Protein AF-A0A5B2Z3U2-F1 (afdb_monomer_lite)

Sequence (639 aa):
MGKIAKMVGISKTTVHTITHDWNRRVSAGNIEDIRSFLRNLRESGITIEDCIEGFRVKQMLMEFGIPDEPHDWMLRSDYTDSNINNILDNSGSIRPTLKEESLLDSIYPGLARKRTNEKKNTKKTNNTRPDLNPVSYFVQLLYGECKNHQISPTIAVKWITDMLGYFNSSSTTSSSFALFSPSNNQIPSDSPNDDHDNGNNNVVRSDNAIDSRYISFPSIQTDLIANSVADIPLISKVSFFIDRKKNEIKRLWEIESEIKNRIQKIIEEKIKLESDVNDLSKKSEKKLGYFRWYDNLGEELSVKYNLNIEYEIEAFSKLINDFKGYGYDPSRVILEYKSIESLNQAKIKIHEDISSNAPIRDHLLNQISYLKDQLYSCNQTINVYNELYNYGFGLKELKKLRQIFMEISNANNINPIEVGNKFLKDIEDQYDDKVGFENVINEYRMEKKKLKKEIPEYASTLKLQAIASTSLLFLHNNGVTNQHIISMRNLFLDFKNNDFLSDFVNDRYNDNSQLDSHYNYNNNNINKHNSKSKNKDWDIFIQKLTELKNTNYKVKDQRLLHNNLSNENNELKIRKRNLYNLCLELSSLLNYLLFEISNATRSYNHICDRANRDMTMNPRFIPIFVYLNTANDSNDEEK

Secondary structure (DSSP, 8-state):
-HHHHHHHT--HHHHHHHHHHHHHHT-TTHHHHHHHHHHHHHHHT--HHHHHHHHHHHHHHHHTT--S-HHHHHSSTTS---SSTTSS---------------------------------------------HHHHHHHHHHHHHHHTT--HHHHHHHHHHHHHHHHHTTS-----------------------------------------------------S--------TTTHHHHHHHHHHHHHHHHHHHHHHHHHHHHHHHHHHHHHHHHHHHHHHHHHHHHHHHHHHHHHHHHHHHH---HHHHHHHHHHHHHHHHHTT--HHHHHHHHHHHHHHHHHHHHHHHHHHHHHHHHHHHHHHHHHHHHHHHHHHHHHHHHHHHHHTT--HHHHHHHHHHHHHHHHHHT--HHHHHHHHHHHHHHHHHHHHHHHHHHHHHHHHHHHHHHHHHHHHHHHHHHHHHHHHHHHHHHTT--HHHHHHHHHHHHHHHH--TTTHHHHTTSSS----------------------TTHHHHHHHHHHHHHHHHHHHHHHHHHHHHHHHHHHHHHHHHHHHHHHHHHHHHHHHHHHHHHHHHHHHHHHHHHHHHTTS--------------------S-S--

Radius of gyration: 65.52 Å; chains: 1; bounding box: 126×139×213 Å

pLDDT: mean 70.75, std 22.01, range [28.91, 98.06]

Foldseek 3Di:
DVVVCVVVVHDPVVVVVVVVVVCVVVPVPPPVVVVVVVVVCVVVVHDVVNVVVVVVVQVVCVVVVNDDDPVVVVVPPPPDPPDDPPPDPDDDDDDDDDDDDDDDDDDDDDDDDDDDDDDDDDPPDPPPPPPDDPVRVVVVVVVVVCVVVVNDPVNVVVVVVVVVVVVVVVPPDDDDPDDDDDDDDDDDDDDDDDDDDDDDDDDPDPPPPPPPPPPDDPPPPPDDDDDDDPPPPDPVCVVVVVVVVVVVVVVVVVVVVVVVVVVVVVVVVVVVVVVVVVVVVVVVVVVVVVVVVVVVVQVCCCVPPVDHCVPCVVVVVVVLVVCVVVVHNSVVVVVVVVVVVVVVVVVVVVVVVCVVVVVVVVVVVVVVVVVVVVVVVVVVVVVVQVVCVVVVNHPVNVVVVLVVLVVVCVVVVHDSVVSVVVVVVCCVVCVCVVVVVVVVVVVVVVVVVVVVVCVVVVVVVVVVCVVCVVVVVVCVVVVNDPVNVVVVVVVVCVVVVDPVPPVPVPPPPPPDDDDDDDDDDDDDDDDDDDPPCPVVVVVVVVVVVVVVVVVVVVVVVVVVVVVVVVVVVVVVVVVVVVVVVVVVVVVVVVVVVLVVVVVVVVVVVVVCVVVCVPDDDDDDDDRDDDDDPPPPPPPPPDD

Structure (mmCIF, N/CA/C/O backbone):
data_AF-A0A5B2Z3U2-F1
#
_entry.id   AF-A0A5B2Z3U2-F1
#
loop_
_atom_site.group_PDB
_atom_site.id
_atom_site.type_symbol
_atom_site.label_atom_id
_atom_site.label_alt_id
_atom_site.label_comp_id
_atom_site.label_asym_id
_atom_site.label_entity_id
_atom_site.label_seq_id
_atom_site.pdbx_PDB_ins_code
_atom_site.Cartn_x
_atom_site.Cartn_y
_atom_site.Cartn_z
_atom_site.occupancy
_atom_site.B_iso_or_equiv
_atom_site.auth_seq_id
_atom_site.auth_comp_id
_atom_site.auth_asym_id
_atom_site.auth_atom_id
_atom_site.pdbx_PDB_model_num
ATOM 1 N N . MET A 1 1 ? -29.461 -18.911 -16.165 1.00 72.44 1 MET A N 1
ATOM 2 C CA . MET A 1 1 ? -29.429 -20.346 -15.791 1.00 72.44 1 MET A CA 1
ATOM 3 C C . MET A 1 1 ? -30.592 -21.156 -16.370 1.00 72.44 1 MET A C 1
ATOM 5 O O . MET A 1 1 ? -30.346 -22.007 -17.211 1.00 72.44 1 MET A O 1
ATOM 9 N N . GLY A 1 2 ? -31.855 -20.894 -15.997 1.00 76.50 2 GLY A N 1
ATOM 10 C CA . GLY A 1 2 ? -32.992 -21.751 -16.393 1.00 76.50 2 GLY A CA 1
ATOM 11 C C . GLY A 1 2 ? -33.253 -21.884 -17.902 1.00 76.50 2 GLY A C 1
ATOM 12 O O . GLY A 1 2 ? -33.612 -22.965 -18.356 1.00 76.50 2 GLY A O 1
ATOM 13 N N . LYS A 1 3 ? -33.023 -20.820 -18.682 1.00 81.25 3 LYS A N 1
ATOM 14 C CA . LYS A 1 3 ? -33.154 -20.859 -20.150 1.00 81.25 3 LYS A CA 1
ATOM 15 C C . LYS A 1 3 ? -32.058 -21.708 -20.815 1.00 81.25 3 LYS A C 1
ATOM 17 O O . LYS A 1 3 ? -32.366 -22.492 -21.699 1.00 81.25 3 LYS A O 1
ATOM 22 N N . ILE A 1 4 ? -30.816 -21.611 -20.331 1.00 80.06 4 ILE A N 1
ATOM 23 C CA . ILE A 1 4 ? -29.655 -22.365 -20.844 1.00 80.06 4 ILE A CA 1
ATOM 24 C C . ILE A 1 4 ? -29.812 -23.860 -20.542 1.00 80.06 4 ILE A C 1
ATOM 26 O O . ILE A 1 4 ? -29.662 -24.684 -21.433 1.00 80.06 4 ILE A O 1
ATOM 30 N N . ALA A 1 5 ? -30.210 -24.201 -19.312 1.00 88.38 5 ALA A N 1
ATOM 31 C CA . ALA A 1 5 ? -30.502 -25.578 -18.907 1.00 88.38 5 ALA A CA 1
ATOM 32 C C . ALA A 1 5 ? -31.544 -26.239 -19.828 1.00 88.38 5 ALA A C 1
ATOM 34 O O . ALA A 1 5 ? -31.342 -27.348 -20.313 1.00 88.38 5 ALA A O 1
ATOM 35 N N . LYS A 1 6 ? -32.628 -25.512 -20.140 1.00 89.31 6 LYS A N 1
ATOM 36 C CA . LYS A 1 6 ? -33.687 -25.987 -21.039 1.00 89.31 6 LYS A CA 1
ATOM 37 C C . LYS A 1 6 ? -33.215 -26.133 -22.491 1.00 89.31 6 LYS A C 1
ATOM 39 O O . LYS A 1 6 ? -33.656 -27.049 -23.168 1.00 89.31 6 LYS A O 1
ATOM 44 N N . MET A 1 7 ? -32.336 -25.247 -22.955 1.00 85.31 7 MET A N 1
ATOM 45 C CA . MET A 1 7 ? -31.820 -25.257 -24.328 1.00 85.31 7 MET A CA 1
ATOM 46 C C . MET A 1 7 ? -30.794 -26.374 -24.569 1.00 85.31 7 MET A C 1
ATOM 48 O O . MET A 1 7 ? -30.733 -26.912 -25.665 1.00 85.31 7 MET A O 1
ATOM 52 N N . VAL A 1 8 ? -30.016 -26.734 -23.544 1.00 86.44 8 VAL A N 1
ATOM 53 C CA . VAL A 1 8 ? -28.932 -27.731 -23.634 1.00 86.44 8 VAL A CA 1
ATOM 54 C C . VAL A 1 8 ? -29.367 -29.112 -23.110 1.00 86.44 8 VAL A C 1
ATOM 56 O O . VAL A 1 8 ? -28.635 -30.086 -23.232 1.00 86.44 8 VAL A O 1
ATOM 59 N N . GLY A 1 9 ? -30.568 -29.230 -22.533 1.00 89.00 9 GLY A N 1
ATOM 60 C CA . GLY A 1 9 ? -31.086 -30.502 -22.013 1.00 89.00 9 GLY A CA 1
ATOM 61 C C . GLY A 1 9 ? -30.386 -30.989 -20.739 1.00 89.00 9 GLY A C 1
ATOM 62 O O . GLY A 1 9 ? -30.447 -32.170 -20.414 1.00 89.00 9 GLY A O 1
ATOM 63 N N . ILE A 1 10 ? -29.726 -30.091 -20.005 1.00 93.44 10 ILE A N 1
ATOM 64 C CA . ILE A 1 10 ? -29.017 -30.404 -18.757 1.00 93.44 10 ILE A CA 1
ATOM 65 C C . ILE A 1 10 ? -29.719 -29.782 -17.553 1.00 93.44 10 ILE A C 1
ATOM 67 O O . ILE A 1 10 ? -30.441 -28.789 -17.665 1.00 93.44 10 ILE A O 1
ATOM 71 N N . SER A 1 11 ? -29.506 -30.362 -16.369 1.00 93.69 11 SER A N 1
ATOM 72 C CA . SER A 1 11 ? -30.134 -29.858 -15.147 1.00 93.69 11 SER A CA 1
ATOM 73 C C . SER A 1 11 ? -29.634 -28.446 -14.805 1.00 93.69 11 SER A C 1
ATOM 75 O O . SER A 1 11 ? -28.477 -28.094 -15.055 1.00 93.69 11 SER A O 1
ATOM 77 N N . LYS A 1 12 ? -30.494 -27.624 -14.185 1.00 91.88 12 LYS A N 1
ATOM 78 C CA . LYS A 1 12 ? -30.112 -26.278 -13.711 1.00 91.88 12 LYS A CA 1
ATOM 79 C C . LYS A 1 12 ? -28.905 -26.330 -12.766 1.00 91.88 12 LYS A C 1
ATOM 81 O O . LYS A 1 12 ? -28.072 -25.428 -12.811 1.00 91.88 12 LYS A O 1
ATOM 86 N N . THR A 1 13 ? -28.810 -27.390 -11.963 1.00 87.88 13 THR A N 1
ATOM 87 C CA . THR A 1 13 ? -27.703 -27.640 -11.036 1.00 87.88 13 THR A CA 1
ATOM 88 C C . THR A 1 13 ? -26.402 -27.887 -11.792 1.00 87.88 13 THR A C 1
ATOM 90 O O . THR A 1 13 ? -25.405 -27.249 -11.489 1.00 87.88 13 THR A O 1
ATOM 93 N N . THR A 1 14 ? -26.425 -28.700 -12.851 1.00 85.12 14 THR A N 1
ATOM 94 C CA . THR A 1 14 ? -25.247 -28.971 -13.693 1.00 85.12 14 THR A CA 1
ATOM 95 C C . THR A 1 14 ? -24.725 -27.702 -14.368 1.00 85.12 14 THR A C 1
ATOM 97 O O . THR A 1 14 ? -23.521 -27.459 -14.364 1.00 85.12 14 THR A O 1
ATOM 100 N N . VAL A 1 15 ? -25.615 -26.843 -14.885 1.00 91.69 15 VAL A N 1
ATOM 101 C CA . VAL A 1 15 ? -25.211 -25.537 -15.441 1.00 91.69 15 VAL A CA 1
ATOM 102 C C . VAL A 1 15 ? -24.554 -24.673 -14.365 1.00 91.69 15 VAL A C 1
ATOM 104 O O . VAL A 1 15 ? -23.536 -24.037 -14.630 1.00 91.69 15 VAL A O 1
ATOM 107 N N . HIS A 1 16 ? -25.109 -24.656 -13.151 1.00 89.31 16 HIS A N 1
ATOM 108 C CA . HIS A 1 16 ? -24.553 -23.889 -12.040 1.00 89.31 16 HIS A CA 1
ATOM 109 C C . HIS A 1 16 ? -23.163 -24.388 -11.637 1.00 89.31 16 HIS A C 1
ATOM 111 O O . HIS A 1 16 ? -22.248 -23.575 -11.551 1.00 89.31 16 HIS A O 1
ATOM 117 N N . THR A 1 17 ? -22.976 -25.702 -11.489 1.00 88.94 17 THR A N 1
ATOM 118 C CA . THR A 1 17 ? -21.680 -26.304 -11.149 1.00 88.94 17 THR A CA 1
ATOM 119 C C . THR A 1 17 ? -20.634 -26.031 -12.224 1.00 88.94 17 THR A C 1
ATOM 121 O O . THR A 1 17 ? -19.541 -25.595 -11.891 1.00 88.94 17 THR A O 1
ATOM 124 N N . ILE A 1 18 ? -20.977 -26.188 -13.510 1.00 86.56 18 ILE A N 1
ATOM 125 C CA . ILE A 1 18 ? -20.055 -25.887 -14.617 1.00 86.56 18 ILE A CA 1
ATOM 126 C C . ILE A 1 18 ? -19.687 -24.402 -14.622 1.00 86.56 18 ILE A C 1
ATOM 128 O O . ILE A 1 18 ? -18.514 -24.070 -14.733 1.00 86.56 18 ILE A O 1
ATOM 132 N N . THR A 1 19 ? -20.661 -23.502 -14.458 1.00 80.56 19 THR A N 1
ATOM 133 C CA . THR A 1 19 ? -20.406 -22.049 -14.439 1.00 80.56 19 THR A CA 1
ATOM 134 C C . THR A 1 19 ? -19.539 -21.653 -13.243 1.00 80.56 19 THR A C 1
ATOM 136 O O . THR A 1 19 ? -18.650 -20.816 -13.374 1.00 80.56 19 THR A O 1
ATOM 139 N N . HIS A 1 20 ? -19.776 -22.270 -12.086 1.00 80.31 20 HIS A N 1
ATOM 140 C CA . HIS A 1 20 ? -19.007 -22.048 -10.868 1.00 80.31 20 HIS A CA 1
ATOM 141 C C . HIS A 1 20 ? -17.566 -22.565 -11.003 1.00 80.31 20 HIS A C 1
ATOM 143 O O . HIS A 1 20 ? -16.624 -21.851 -10.666 1.00 80.31 20 HIS A O 1
ATOM 149 N N . ASP A 1 21 ? -17.373 -23.765 -11.553 1.00 77.38 21 ASP A N 1
ATOM 150 C CA . ASP A 1 21 ? -16.044 -24.323 -11.829 1.00 77.38 21 ASP A CA 1
ATOM 151 C C . ASP A 1 21 ? -15.284 -23.507 -12.875 1.00 77.38 21 ASP A C 1
ATOM 153 O O . ASP A 1 21 ? -14.078 -23.300 -12.742 1.00 77.38 21 ASP A O 1
ATOM 157 N N . TRP A 1 22 ? -15.980 -22.996 -13.891 1.00 75.56 22 TRP A N 1
ATOM 158 C CA . TRP A 1 22 ? -15.385 -22.117 -14.892 1.00 75.56 22 TRP A CA 1
ATOM 159 C C . TRP A 1 22 ? -14.954 -20.782 -14.273 1.00 75.56 22 TRP A C 1
ATOM 161 O O . TRP A 1 22 ? -13.805 -20.381 -14.430 1.00 75.56 22 TRP A O 1
ATOM 171 N N . ASN A 1 23 ? -15.815 -20.150 -13.466 1.00 68.12 23 ASN A N 1
ATOM 172 C CA . ASN A 1 23 ? -15.463 -18.944 -12.704 1.00 68.12 23 ASN A CA 1
ATOM 173 C C . ASN A 1 23 ? -14.270 -19.174 -11.761 1.00 68.12 23 ASN A C 1
ATOM 175 O O . ASN A 1 23 ? -13.444 -18.280 -11.588 1.00 68.12 23 ASN A O 1
ATOM 179 N N . ARG A 1 24 ? -14.150 -20.369 -11.171 1.00 72.06 24 ARG A N 1
ATOM 180 C CA . ARG A 1 24 ? -13.028 -20.729 -10.296 1.00 72.06 24 ARG A CA 1
ATOM 181 C C . ARG A 1 24 ? -11.719 -20.938 -11.066 1.00 72.06 24 ARG A C 1
ATOM 183 O O . ARG A 1 24 ? -10.663 -20.580 -10.553 1.00 72.06 24 ARG A O 1
ATOM 190 N N . ARG A 1 25 ? -11.767 -21.509 -12.276 1.00 69.12 25 ARG A N 1
ATOM 191 C CA . ARG A 1 25 ? -10.573 -21.805 -13.095 1.00 69.12 25 ARG A CA 1
ATOM 192 C C . ARG A 1 25 ? -9.956 -20.578 -13.760 1.00 69.12 25 ARG A C 1
ATOM 194 O O . ARG A 1 25 ? -8.761 -20.601 -14.026 1.00 69.12 25 ARG A O 1
ATOM 201 N N . VAL A 1 26 ? -10.731 -19.528 -14.026 1.00 63.31 26 VAL A N 1
ATOM 202 C CA . VAL A 1 26 ? -10.247 -18.354 -14.776 1.00 63.31 26 VAL A CA 1
ATOM 203 C C . VAL A 1 26 ? -9.777 -17.205 -13.857 1.00 63.31 26 VAL A C 1
ATOM 205 O O . VAL A 1 26 ? -9.663 -16.075 -14.300 1.00 63.31 26 VAL A O 1
ATOM 208 N N . SER A 1 27 ? -9.443 -17.474 -12.586 1.00 49.22 27 SER A N 1
ATOM 209 C CA . SER A 1 27 ? -8.964 -16.472 -11.608 1.00 49.22 27 SER A CA 1
ATOM 210 C C . SER A 1 27 ? -9.885 -15.243 -11.503 1.00 49.22 27 SER A C 1
ATOM 212 O O . SER A 1 27 ? -9.695 -14.216 -12.149 1.00 49.22 27 SER A O 1
ATOM 214 N N . ALA A 1 28 ? -10.895 -15.369 -10.642 1.00 52.75 28 ALA A N 1
ATOM 215 C CA . ALA A 1 28 ? -12.088 -14.528 -10.502 1.00 52.75 28 ALA A CA 1
ATOM 216 C C . ALA A 1 28 ? -11.912 -13.018 -10.200 1.00 52.75 28 ALA A C 1
ATOM 218 O O . ALA A 1 28 ? -12.915 -12.360 -9.949 1.00 52.75 28 ALA A O 1
ATOM 219 N N . GLY A 1 29 ? -10.706 -12.446 -10.237 1.00 54.75 29 GLY A N 1
ATOM 220 C CA . GLY A 1 29 ? -10.530 -10.997 -10.067 1.00 54.75 29 GLY A CA 1
ATOM 221 C C . GLY A 1 29 ? -11.055 -10.205 -11.266 1.00 54.75 29 GLY A C 1
ATOM 222 O O . GLY A 1 29 ? -11.885 -9.325 -11.116 1.00 54.75 29 GLY A O 1
ATOM 223 N N . ASN A 1 30 ? -10.651 -10.575 -12.484 1.00 57.16 30 ASN A N 1
ATOM 224 C CA . ASN A 1 30 ? -10.753 -9.631 -13.604 1.00 57.16 30 ASN A CA 1
ATOM 225 C C . ASN A 1 30 ? -11.989 -9.824 -14.496 1.00 57.16 30 ASN A C 1
ATOM 227 O O . ASN A 1 30 ? -12.347 -8.917 -15.237 1.00 57.16 30 ASN A O 1
ATOM 231 N N . ILE A 1 31 ? -12.661 -10.982 -14.479 1.00 67.88 31 ILE A N 1
ATOM 232 C CA . ILE A 1 31 ? -13.771 -11.235 -15.421 1.00 67.88 31 ILE A CA 1
ATOM 233 C C . ILE A 1 31 ? -15.020 -10.432 -15.074 1.00 67.88 31 ILE A C 1
ATOM 235 O O . ILE A 1 31 ? -15.697 -9.946 -15.981 1.00 67.88 31 ILE A O 1
ATOM 239 N N . GLU A 1 32 ? -15.358 -10.318 -13.791 1.00 71.75 32 GLU A N 1
ATOM 240 C CA . GLU A 1 32 ? -16.551 -9.564 -13.403 1.00 71.75 32 GLU A CA 1
ATOM 241 C C . GLU A 1 32 ? -16.318 -8.060 -13.568 1.00 71.75 32 GLU A C 1
ATOM 243 O O . GLU A 1 32 ? -17.214 -7.362 -14.034 1.00 71.75 32 GLU A O 1
ATOM 248 N N . ASP A 1 33 ? -15.084 -7.598 -13.357 1.00 71.19 33 ASP A N 1
ATOM 249 C CA . ASP A 1 33 ? -14.659 -6.233 -13.671 1.00 71.19 33 ASP A CA 1
ATOM 250 C C . ASP A 1 33 ? -14.717 -5.955 -15.178 1.00 71.19 33 ASP A C 1
ATOM 252 O O . ASP A 1 33 ? -15.276 -4.942 -15.590 1.00 71.19 33 ASP A O 1
ATOM 256 N N . ILE A 1 34 ? -14.259 -6.888 -16.024 1.00 71.94 34 ILE A N 1
ATOM 257 C CA . ILE A 1 34 ? -14.390 -6.784 -17.488 1.00 71.94 34 ILE A CA 1
ATOM 258 C C . ILE A 1 34 ? -15.868 -6.757 -17.903 1.00 71.94 34 ILE A C 1
ATOM 260 O O . ILE A 1 34 ? -16.252 -5.975 -18.771 1.00 71.94 34 ILE A O 1
ATOM 264 N N . ARG A 1 35 ? -16.735 -7.574 -17.290 1.00 77.12 35 ARG A N 1
ATOM 265 C CA . ARG A 1 35 ? -18.180 -7.558 -17.584 1.00 77.12 35 ARG A CA 1
ATOM 266 C C . ARG A 1 35 ? -18.858 -6.276 -17.117 1.00 77.12 35 ARG A C 1
ATOM 268 O O . ARG A 1 35 ? -19.727 -5.775 -17.829 1.00 77.12 35 ARG A O 1
ATOM 275 N N . SER A 1 36 ? -18.487 -5.779 -15.942 1.00 79.88 36 SER A N 1
ATOM 276 C CA . SER A 1 36 ? -18.966 -4.514 -15.385 1.00 79.88 36 SER A CA 1
ATOM 277 C C . SER A 1 36 ? -18.553 -3.351 -16.288 1.00 79.88 36 SER A C 1
ATOM 279 O O . SER A 1 36 ? -19.399 -2.578 -16.732 1.00 79.88 36 SER A O 1
ATOM 281 N N . PHE A 1 37 ? -17.281 -3.313 -16.690 1.00 76.94 37 PHE A N 1
ATOM 282 C CA . PHE A 1 37 ? -16.741 -2.341 -17.634 1.00 76.94 37 PHE A CA 1
ATOM 283 C C . PHE A 1 37 ? -17.469 -2.380 -18.986 1.00 76.94 37 PHE A C 1
ATOM 285 O O . PHE A 1 37 ? -17.974 -1.356 -19.438 1.00 76.94 37 PHE A O 1
ATOM 292 N N . LEU A 1 38 ? -17.629 -3.560 -19.596 1.00 76.50 38 LEU A N 1
ATOM 293 C CA . LEU A 1 38 ? -18.351 -3.711 -20.868 1.00 76.50 38 LEU A CA 1
ATOM 294 C C . LEU A 1 38 ? -19.831 -3.312 -20.771 1.00 76.50 38 LEU A C 1
ATOM 296 O O . LEU A 1 38 ? -20.403 -2.827 -21.749 1.00 76.50 38 LEU A O 1
ATOM 300 N N . ARG A 1 39 ? -20.467 -3.513 -19.609 1.00 85.38 39 ARG A N 1
ATOM 301 C CA . ARG A 1 39 ? -21.836 -3.042 -19.367 1.00 85.38 39 ARG A CA 1
ATOM 302 C C . ARG A 1 39 ? -21.882 -1.517 -19.336 1.00 85.38 39 ARG A C 1
ATOM 304 O O . ARG A 1 39 ? -22.702 -0.946 -20.047 1.00 85.38 39 ARG A O 1
ATOM 311 N N . ASN A 1 40 ? -20.963 -0.885 -18.610 1.00 78.38 40 ASN A N 1
ATOM 312 C CA . ASN A 1 40 ? -20.872 0.572 -18.521 1.00 78.38 40 ASN A CA 1
ATOM 313 C C . ASN A 1 40 ? -20.602 1.211 -19.891 1.00 78.38 40 ASN A C 1
ATOM 315 O O . ASN A 1 40 ? -21.226 2.217 -20.219 1.00 78.38 40 ASN A O 1
ATOM 319 N N . LEU A 1 41 ? -19.747 0.606 -20.727 1.00 77.25 41 LEU A N 1
ATOM 320 C CA . LEU A 1 41 ? -19.512 1.066 -22.104 1.00 77.25 41 LEU A CA 1
ATOM 321 C C . LEU A 1 41 ? -20.781 1.013 -22.956 1.00 77.25 41 LEU A C 1
ATOM 323 O O . LEU A 1 41 ? -21.143 1.984 -23.617 1.00 77.25 41 LEU A O 1
ATOM 327 N N . ARG A 1 42 ? -21.516 -0.102 -22.883 1.00 85.25 42 ARG A N 1
ATOM 328 C CA . ARG A 1 42 ? -22.768 -0.253 -23.631 1.00 85.25 42 ARG A CA 1
ATOM 329 C C . ARG A 1 42 ? -23.846 0.722 -23.152 1.00 85.25 42 ARG A C 1
ATOM 331 O O . ARG A 1 42 ? -24.596 1.230 -23.978 1.00 85.25 42 ARG A O 1
ATOM 338 N N . GLU A 1 43 ? -23.930 0.976 -21.849 1.00 85.25 43 GLU A N 1
ATOM 339 C CA . GLU A 1 43 ? -24.878 1.937 -21.268 1.00 85.25 43 GLU A CA 1
ATOM 340 C C . GLU A 1 43 ? -24.544 3.390 -21.634 1.00 85.25 43 GLU A C 1
ATOM 342 O O . GLU A 1 43 ? -25.453 4.198 -21.803 1.00 85.25 43 GLU A O 1
ATOM 347 N N . SER A 1 44 ? -23.261 3.708 -21.821 1.00 73.25 44 SER A N 1
ATOM 348 C CA . SER A 1 44 ? -22.792 5.038 -22.233 1.00 73.25 44 SER A CA 1
ATOM 349 C C . SER A 1 44 ? -22.748 5.243 -23.753 1.00 73.25 44 SER A C 1
ATOM 351 O O . SER A 1 44 ? -22.477 6.351 -24.208 1.00 73.25 44 SER A O 1
ATOM 353 N N . GLY A 1 45 ? -23.052 4.209 -24.546 1.00 87.69 45 GLY A N 1
ATOM 354 C CA . GLY A 1 45 ? -23.013 4.270 -26.011 1.00 87.69 45 GLY A CA 1
ATOM 355 C C . GLY A 1 45 ? -21.598 4.349 -26.595 1.00 87.69 45 GLY A C 1
ATOM 356 O O . GLY A 1 45 ? -21.457 4.682 -27.767 1.00 87.69 45 GLY A O 1
ATOM 357 N N . ILE A 1 46 ? -20.574 4.050 -25.792 1.00 81.88 46 ILE A N 1
ATOM 358 C CA . ILE A 1 46 ? -19.159 4.110 -26.172 1.00 81.88 46 ILE A CA 1
ATOM 359 C C . ILE A 1 46 ? -18.736 2.734 -26.694 1.00 81.88 46 ILE A C 1
ATOM 361 O O . ILE A 1 46 ? -18.989 1.707 -26.052 1.00 81.88 46 ILE A O 1
ATOM 365 N N . THR A 1 47 ? -18.108 2.696 -27.867 1.00 85.81 47 THR A N 1
ATOM 366 C CA . THR A 1 47 ? -17.602 1.448 -28.452 1.00 85.81 47 THR A CA 1
ATOM 367 C C . THR A 1 47 ? -16.235 1.072 -27.873 1.00 85.81 47 THR A C 1
ATOM 369 O O . THR A 1 47 ? -15.560 1.875 -27.228 1.00 85.81 47 THR A O 1
ATOM 372 N N . ILE A 1 48 ? -15.808 -0.181 -28.063 1.00 71.38 48 ILE A N 1
ATOM 373 C CA . ILE A 1 48 ? -14.480 -0.620 -27.600 1.00 71.38 48 ILE A CA 1
ATOM 374 C C . ILE A 1 48 ? -13.392 0.108 -28.399 1.00 71.38 48 ILE A C 1
ATOM 376 O O . ILE A 1 48 ? -12.350 0.462 -27.849 1.00 71.38 48 ILE A O 1
ATOM 380 N N . GLU A 1 49 ? -13.657 0.365 -29.677 1.00 73.75 49 GLU A N 1
ATOM 381 C CA . GLU A 1 49 ? -12.817 1.144 -30.576 1.00 73.75 49 GLU A CA 1
ATOM 382 C C . GLU A 1 49 ? -12.606 2.570 -30.042 1.00 73.75 49 GLU A C 1
ATOM 384 O O . GLU A 1 49 ? -11.456 2.994 -29.914 1.00 73.75 49 GLU A O 1
ATOM 389 N N . ASP A 1 50 ? -13.675 3.247 -29.601 1.00 76.50 50 ASP A N 1
ATOM 390 C CA . ASP A 1 50 ? -13.592 4.581 -28.981 1.00 76.50 50 ASP A CA 1
ATOM 391 C C . ASP A 1 50 ? -12.758 4.563 -27.686 1.00 76.50 50 ASP A C 1
ATOM 393 O O . ASP A 1 50 ? -12.002 5.493 -27.401 1.00 76.50 50 ASP A O 1
ATOM 397 N N . CYS A 1 51 ? -12.850 3.492 -26.888 1.00 72.81 51 CYS A N 1
ATOM 398 C CA . CYS A 1 51 ? -12.016 3.332 -25.692 1.00 72.81 51 CYS A CA 1
ATOM 399 C C . CYS A 1 51 ? -10.537 3.135 -26.021 1.00 72.81 51 CYS A C 1
ATOM 401 O O . CYS A 1 51 ? -9.679 3.662 -25.311 1.00 72.81 51 CYS A O 1
ATOM 403 N N . ILE A 1 52 ? -10.227 2.377 -27.073 1.00 68.56 52 ILE A N 1
ATOM 404 C CA . ILE A 1 52 ? -8.849 2.174 -27.532 1.00 68.56 52 ILE A CA 1
ATOM 405 C C . ILE A 1 52 ? -8.282 3.493 -28.061 1.00 68.56 52 ILE A C 1
ATOM 407 O O . ILE A 1 52 ? -7.140 3.834 -27.749 1.00 68.56 52 ILE A O 1
ATOM 411 N N . GLU A 1 53 ? -9.072 4.253 -28.817 1.00 68.94 53 GLU A N 1
ATOM 412 C CA . GLU A 1 53 ? -8.684 5.574 -29.308 1.00 68.94 53 GLU A CA 1
ATOM 413 C C . GLU A 1 53 ? -8.461 6.555 -28.148 1.00 68.94 53 GLU A C 1
ATOM 415 O O . GLU A 1 53 ? -7.391 7.158 -28.052 1.00 68.94 53 GLU A O 1
ATOM 420 N N . GLY A 1 54 ? -9.388 6.619 -27.188 1.00 73.50 54 GLY A N 1
ATOM 421 C CA . GLY A 1 54 ? -9.244 7.427 -25.975 1.00 73.50 54 GLY A CA 1
ATOM 422 C C . GLY A 1 54 ? -8.018 7.047 -25.137 1.00 73.50 54 GLY A C 1
ATOM 423 O O . GLY A 1 54 ? -7.305 7.924 -24.652 1.00 73.50 54 GLY A O 1
ATOM 424 N N . PHE A 1 55 ? -7.709 5.753 -25.013 1.00 72.62 55 PHE A N 1
ATOM 425 C CA . PHE A 1 55 ? -6.513 5.277 -24.311 1.00 72.62 55 PHE A CA 1
ATOM 426 C C . PHE A 1 55 ? -5.210 5.650 -25.035 1.00 72.62 55 PHE A C 1
ATOM 428 O O . PHE A 1 55 ? -4.220 5.992 -24.388 1.00 72.62 55 PHE A O 1
ATOM 435 N N . ARG A 1 56 ? -5.198 5.639 -26.371 1.00 67.81 56 ARG A N 1
ATOM 436 C CA . ARG A 1 56 ? -4.043 6.098 -27.161 1.00 67.81 56 ARG A CA 1
ATOM 437 C C . ARG A 1 56 ? -3.835 7.601 -27.028 1.00 67.81 56 ARG A C 1
ATOM 439 O O . ARG A 1 56 ? -2.710 8.037 -26.810 1.00 67.81 56 ARG A O 1
ATOM 446 N N . VAL A 1 57 ? -4.912 8.383 -27.100 1.00 70.94 57 VAL A N 1
ATOM 447 C CA . VAL A 1 57 ? -4.867 9.833 -26.858 1.00 70.94 57 VAL A CA 1
ATOM 448 C C . VAL A 1 57 ? -4.332 10.123 -25.459 1.00 70.94 57 VAL A C 1
ATOM 450 O O . VAL A 1 57 ? -3.443 10.953 -25.302 1.00 70.94 57 VAL A O 1
ATOM 453 N N . LYS A 1 58 ? -4.792 9.373 -24.458 1.00 75.06 58 LYS A N 1
ATOM 454 C CA . LYS A 1 58 ? -4.296 9.442 -23.082 1.00 75.06 58 LYS A CA 1
ATOM 455 C C . LYS A 1 58 ? -2.785 9.182 -22.980 1.00 75.06 58 LYS A C 1
ATOM 457 O O . LYS A 1 58 ? -2.080 9.968 -22.355 1.00 75.06 58 LYS A O 1
ATOM 462 N N . GLN A 1 59 ? -2.276 8.115 -23.602 1.00 63.81 59 GLN A N 1
ATOM 463 C CA . GLN A 1 59 ? -0.836 7.821 -23.609 1.00 63.81 59 GLN A CA 1
ATOM 464 C C . GLN A 1 59 ? -0.021 8.919 -24.299 1.00 63.81 59 GLN A C 1
ATOM 466 O O . GLN A 1 59 ? 1.011 9.321 -23.771 1.00 63.81 59 GLN A O 1
ATOM 471 N N . MET A 1 60 ? -0.513 9.458 -25.419 1.00 68.00 60 MET A N 1
ATOM 472 C CA . MET A 1 60 ? 0.140 10.583 -26.095 1.00 68.00 60 MET A CA 1
ATOM 473 C C . MET A 1 60 ? 0.228 11.810 -25.180 1.00 68.00 60 MET A C 1
ATOM 475 O O . MET A 1 60 ? 1.285 12.421 -25.070 1.00 68.00 60 MET A O 1
ATOM 479 N N . LEU A 1 61 ? -0.852 12.151 -24.472 1.00 62.75 61 LEU A N 1
ATOM 480 C CA . LEU A 1 61 ? -0.850 13.270 -23.524 1.00 62.75 61 LEU A CA 1
ATOM 481 C C . LEU A 1 61 ? 0.158 13.058 -22.382 1.00 62.75 61 LEU A C 1
ATOM 483 O O . LEU A 1 61 ? 0.881 13.993 -22.035 1.00 62.75 61 LEU A O 1
ATOM 487 N N . MET A 1 62 ? 0.275 11.830 -21.865 1.00 65.94 62 MET A N 1
ATOM 488 C CA . MET A 1 62 ? 1.298 11.486 -20.871 1.00 65.94 62 MET A CA 1
ATOM 489 C C . MET A 1 62 ? 2.726 11.660 -21.408 1.00 65.94 62 MET A C 1
ATOM 491 O O . MET A 1 62 ? 3.577 12.184 -20.690 1.00 65.94 62 MET A O 1
ATOM 495 N N . GLU A 1 63 ? 2.997 11.274 -22.659 1.00 64.38 63 GLU A N 1
ATOM 496 C CA . GLU A 1 63 ? 4.314 11.461 -23.292 1.00 64.38 63 GLU A CA 1
ATOM 497 C C . GLU A 1 63 ? 4.677 12.943 -23.479 1.00 64.38 63 GLU A C 1
ATOM 499 O O . GLU A 1 63 ? 5.846 13.310 -23.375 1.00 64.38 63 GLU A O 1
ATOM 504 N N . PHE A 1 64 ? 3.681 13.815 -23.660 1.00 61.44 64 PHE A N 1
ATOM 505 C CA . PHE A 1 64 ? 3.867 15.270 -23.667 1.00 61.44 64 PHE A CA 1
ATOM 506 C C . PHE A 1 64 ? 3.967 15.893 -22.262 1.00 61.44 64 PHE A C 1
ATOM 508 O O . PHE A 1 64 ? 3.998 17.117 -22.131 1.00 61.44 64 PHE A O 1
ATOM 515 N N . GLY A 1 65 ? 4.035 15.078 -21.204 1.00 66.12 65 GLY A N 1
ATOM 516 C CA . GLY A 1 65 ? 4.165 15.542 -19.821 1.00 66.12 65 GLY A CA 1
ATOM 517 C C . GLY A 1 65 ? 2.874 16.116 -19.234 1.00 66.12 65 GLY A C 1
ATOM 518 O O . GLY A 1 65 ? 2.930 16.834 -18.234 1.00 66.12 65 GLY A O 1
ATOM 519 N N . ILE A 1 66 ? 1.719 15.820 -19.838 1.00 67.81 66 ILE A N 1
ATOM 520 C CA . ILE A 1 66 ? 0.409 16.248 -19.345 1.00 67.81 66 ILE A CA 1
ATOM 521 C C . ILE A 1 66 ? -0.114 15.151 -18.399 1.00 67.81 66 ILE A C 1
ATOM 523 O O . ILE A 1 66 ? -0.380 14.036 -18.854 1.00 67.81 66 ILE A O 1
ATOM 527 N N . PRO A 1 67 ? -0.222 15.419 -17.083 1.00 66.56 67 PRO A N 1
ATOM 528 C CA . PRO A 1 67 ? -0.639 14.421 -16.103 1.00 66.56 67 PRO A CA 1
ATOM 529 C C . PRO A 1 67 ? -2.117 14.038 -16.260 1.00 66.56 67 PRO A C 1
ATOM 531 O O . PRO A 1 67 ? -2.931 14.799 -16.780 1.00 66.56 67 PRO A O 1
ATOM 534 N N . ASP A 1 68 ? -2.438 12.835 -15.791 1.00 58.84 68 ASP A N 1
ATOM 535 C CA . ASP A 1 68 ? -3.672 12.104 -16.101 1.00 58.84 68 ASP A CA 1
ATOM 536 C C . ASP A 1 68 ? -4.939 12.664 -15.433 1.00 58.84 68 ASP A C 1
ATOM 538 O O . ASP A 1 68 ? -6.052 12.494 -15.930 1.00 58.84 68 ASP A O 1
ATOM 542 N N . GLU A 1 69 ? -4.785 13.336 -14.290 1.00 70.88 69 GLU A N 1
ATOM 543 C CA . GLU A 1 69 ? -5.914 13.803 -13.493 1.00 70.88 69 GLU A CA 1
ATOM 544 C C . GLU A 1 69 ? -6.130 15.316 -13.611 1.00 70.88 69 GLU A C 1
ATOM 546 O O . GLU A 1 69 ? -5.226 16.110 -13.327 1.00 70.88 69 GLU A O 1
ATOM 551 N N . PRO A 1 70 ? -7.363 15.759 -13.930 1.00 52.16 70 PRO A N 1
ATOM 552 C CA . PRO A 1 70 ? -7.687 17.174 -13.982 1.00 52.16 70 PRO A CA 1
ATOM 553 C C . PRO A 1 70 ? -7.505 17.926 -12.652 1.00 52.16 70 PRO A C 1
ATOM 555 O O . PRO A 1 70 ? -7.418 19.151 -12.623 1.00 52.16 70 PRO A O 1
ATOM 558 N N . HIS A 1 71 ? -7.463 17.203 -11.534 1.00 51.62 71 HIS A N 1
ATOM 559 C CA . HIS A 1 71 ? -7.309 17.800 -10.212 1.00 51.62 71 HIS A CA 1
ATOM 560 C C . HIS A 1 71 ? -5.869 18.239 -9.903 1.00 51.62 71 HIS A C 1
ATOM 562 O O . HIS A 1 71 ? -5.687 19.200 -9.151 1.00 51.62 71 HIS A O 1
ATOM 568 N N . ASP A 1 72 ? -4.860 17.633 -10.535 1.00 46.75 72 ASP A N 1
ATOM 569 C CA . ASP A 1 72 ? -3.450 17.933 -10.252 1.00 46.75 72 ASP A CA 1
ATOM 570 C C . ASP A 1 72 ? -2.986 19.279 -10.830 1.00 46.75 72 ASP A C 1
ATOM 572 O O . ASP A 1 72 ? -2.127 19.947 -10.248 1.00 46.75 72 ASP A O 1
ATOM 576 N N . TRP A 1 73 ? -3.579 19.742 -11.936 1.00 56.31 73 TRP A N 1
ATOM 577 C CA . TRP A 1 73 ? -3.265 21.062 -12.501 1.00 56.31 73 TRP A CA 1
ATOM 578 C C . TRP A 1 73 ? -4.026 22.208 -11.822 1.00 56.31 73 TRP A C 1
ATOM 580 O O . TRP A 1 73 ? -3.553 23.344 -11.853 1.00 56.31 73 TRP A O 1
ATOM 590 N N . MET A 1 74 ? -5.151 21.928 -11.148 1.00 45.00 74 MET A N 1
ATOM 591 C CA . MET A 1 74 ? -5.879 22.927 -10.352 1.00 45.00 74 MET A CA 1
ATOM 592 C C . MET A 1 74 ? -5.226 23.214 -8.992 1.00 45.00 74 MET A C 1
ATOM 594 O O . MET A 1 74 ? -5.411 24.303 -8.458 1.00 45.00 74 MET A O 1
ATOM 598 N N . LEU A 1 75 ? -4.456 22.276 -8.431 1.00 50.06 75 LEU A N 1
ATOM 599 C CA . LEU A 1 75 ? -3.802 22.445 -7.123 1.00 50.06 75 LEU A CA 1
ATOM 600 C C . LEU A 1 75 ? -2.343 22.923 -7.214 1.00 50.06 75 LEU A C 1
ATOM 602 O O . LEU A 1 75 ? -1.744 23.267 -6.196 1.00 50.06 75 LEU A O 1
ATOM 606 N N . ARG A 1 76 ? -1.764 22.987 -8.420 1.00 43.75 76 ARG A N 1
ATOM 607 C CA . ARG A 1 76 ? -0.374 23.429 -8.634 1.00 43.75 76 ARG A CA 1
ATOM 608 C C . ARG A 1 76 ? -0.190 24.934 -8.859 1.00 43.75 76 ARG A C 1
ATOM 610 O O . ARG A 1 76 ? 0.955 25.374 -8.918 1.00 43.75 76 ARG A O 1
ATOM 617 N N . SER A 1 77 ? -1.253 25.736 -8.959 1.00 44.25 77 SER A N 1
ATOM 618 C CA . SER A 1 77 ? -1.128 27.166 -9.297 1.00 44.25 77 SER A CA 1
ATOM 619 C C . SER A 1 77 ? -0.774 28.104 -8.134 1.00 44.25 77 SER A C 1
ATOM 621 O O . SER A 1 77 ? -0.650 29.303 -8.367 1.00 44.25 77 SER A O 1
ATOM 623 N N . ASP A 1 78 ? -0.576 27.597 -6.912 1.00 43.84 78 ASP A N 1
ATOM 624 C CA . ASP A 1 78 ? -0.291 28.440 -5.736 1.00 43.84 78 ASP A CA 1
ATOM 625 C C . ASP A 1 78 ? 1.204 28.531 -5.353 1.00 43.84 78 ASP A C 1
ATOM 627 O O . ASP A 1 78 ? 1.548 29.175 -4.361 1.00 43.84 78 ASP A O 1
ATOM 631 N N . TYR A 1 79 ? 2.128 27.979 -6.151 1.00 40.47 79 TYR A N 1
ATOM 632 C CA . TYR A 1 79 ? 3.574 28.150 -5.932 1.00 40.47 79 TYR A CA 1
ATOM 633 C C . TYR A 1 79 ? 4.194 29.214 -6.852 1.00 40.47 79 TYR A C 1
ATOM 635 O O . TYR A 1 79 ? 4.673 28.938 -7.945 1.00 40.47 79 TYR A O 1
ATOM 643 N N . THR A 1 80 ? 4.158 30.448 -6.343 1.00 40.94 80 THR A N 1
ATOM 644 C CA . THR A 1 80 ? 5.077 31.587 -6.546 1.00 40.94 80 THR A CA 1
ATOM 645 C C . THR A 1 80 ? 5.887 31.666 -7.847 1.00 40.94 80 THR A C 1
ATOM 647 O O . THR A 1 80 ? 6.980 31.111 -7.975 1.00 40.94 80 THR A O 1
ATOM 650 N N . ASP A 1 81 ? 5.409 32.542 -8.726 1.00 42.84 81 ASP A N 1
ATOM 651 C CA . ASP A 1 81 ? 6.071 33.080 -9.913 1.00 42.84 81 ASP A CA 1
ATOM 652 C C . ASP A 1 81 ? 7.095 34.174 -9.528 1.00 42.84 81 ASP A C 1
ATOM 654 O O . ASP A 1 81 ? 6.945 35.364 -9.812 1.00 42.84 81 ASP A O 1
ATOM 658 N N . SER A 1 82 ? 8.123 33.792 -8.766 1.00 44.06 82 SER A N 1
ATOM 659 C CA . SER A 1 82 ? 9.159 34.724 -8.306 1.00 44.06 82 SER A CA 1
ATOM 660 C C . SER A 1 82 ? 10.546 34.090 -8.283 1.00 44.06 82 SER A C 1
ATOM 662 O O . SER A 1 82 ? 11.170 34.042 -7.226 1.00 44.06 82 SER A O 1
ATOM 664 N N . ASN A 1 83 ? 11.046 33.589 -9.422 1.00 40.66 83 ASN A N 1
ATOM 665 C CA . ASN A 1 83 ? 12.501 33.422 -9.581 1.00 40.66 83 ASN A CA 1
ATOM 666 C C . ASN A 1 83 ? 13.059 33.287 -11.015 1.00 40.66 83 ASN A C 1
ATOM 668 O O . ASN A 1 83 ? 14.158 32.766 -11.178 1.00 40.66 83 ASN A O 1
ATOM 672 N N . ILE A 1 84 ? 12.362 33.747 -12.062 1.00 39.97 84 ILE A N 1
ATOM 673 C CA . ILE A 1 84 ? 12.864 33.587 -13.448 1.00 39.97 84 ILE A CA 1
ATOM 674 C C . ILE A 1 84 ? 13.591 34.838 -13.991 1.00 39.97 84 ILE A C 1
ATOM 676 O O . ILE A 1 84 ? 14.327 34.746 -14.965 1.00 39.97 84 ILE A O 1
ATOM 680 N N . ASN A 1 85 ? 13.548 35.987 -13.307 1.00 39.72 85 ASN A N 1
ATOM 681 C CA . ASN A 1 85 ? 14.170 37.222 -13.820 1.00 39.72 85 ASN A CA 1
ATOM 682 C C . ASN A 1 85 ? 15.644 37.467 -13.424 1.00 39.72 85 ASN A C 1
ATOM 684 O O . ASN A 1 85 ? 16.118 38.579 -13.611 1.00 39.72 85 ASN A O 1
ATOM 688 N N . ASN A 1 86 ? 16.389 36.480 -12.908 1.00 40.91 86 ASN A N 1
ATOM 689 C CA . ASN A 1 86 ? 17.786 36.690 -12.470 1.00 40.91 86 ASN A CA 1
ATOM 690 C C . ASN A 1 86 ? 18.836 35.763 -13.110 1.00 40.91 86 ASN A C 1
ATOM 692 O O . ASN A 1 86 ? 19.964 35.695 -12.626 1.00 40.91 86 ASN A O 1
ATOM 696 N N . ILE A 1 87 ? 18.520 35.065 -14.205 1.00 39.12 87 ILE A N 1
ATOM 697 C CA . ILE A 1 87 ? 19.502 34.223 -14.914 1.00 39.12 87 ILE A CA 1
ATOM 698 C C . ILE A 1 87 ? 19.458 34.527 -16.413 1.00 39.12 87 ILE A C 1
ATOM 700 O O . ILE A 1 87 ? 19.122 33.677 -17.227 1.00 39.12 87 ILE A O 1
ATOM 704 N N . LEU A 1 88 ? 19.749 35.774 -16.780 1.00 39.66 88 LEU A N 1
ATOM 705 C CA . LEU A 1 88 ? 20.055 36.167 -18.159 1.00 39.66 88 LEU A CA 1
ATOM 706 C C . LEU A 1 88 ? 20.772 37.522 -18.172 1.00 39.66 88 LEU A C 1
ATOM 708 O O . LEU A 1 88 ? 20.345 38.448 -18.834 1.00 39.66 88 LEU A O 1
ATOM 712 N N . ASP A 1 89 ? 21.854 37.634 -17.399 1.00 38.12 89 ASP A N 1
ATOM 713 C CA . ASP A 1 89 ? 22.856 38.696 -17.559 1.00 38.12 89 ASP A CA 1
ATOM 714 C C . ASP A 1 89 ? 24.187 38.228 -16.957 1.00 38.12 89 ASP A C 1
ATOM 716 O O . ASP A 1 89 ? 24.620 38.656 -15.890 1.00 38.12 89 ASP A O 1
ATOM 720 N N . ASN A 1 90 ? 24.827 37.262 -17.621 1.00 41.97 90 ASN A N 1
ATOM 721 C CA . ASN A 1 90 ? 26.269 37.064 -17.481 1.00 41.97 90 ASN A CA 1
ATOM 722 C C . ASN A 1 90 ? 26.824 36.255 -18.660 1.00 41.97 90 ASN A C 1
ATOM 724 O O . ASN A 1 90 ? 27.133 35.070 -18.561 1.00 41.97 90 ASN A O 1
ATOM 728 N N . SER A 1 91 ? 26.971 36.920 -19.801 1.00 33.84 91 SER A N 1
ATOM 729 C CA . SER A 1 91 ? 27.899 36.487 -20.843 1.00 33.84 91 SER A CA 1
ATOM 730 C C . SER A 1 91 ? 28.707 37.697 -21.285 1.00 33.84 91 SER A C 1
ATOM 732 O O . SER A 1 91 ? 28.220 38.561 -22.016 1.00 33.84 91 SER A O 1
ATOM 734 N N . GLY A 1 92 ? 29.938 37.772 -20.781 1.00 35.09 92 GLY A N 1
ATOM 735 C CA . GLY A 1 92 ? 30.905 38.789 -21.153 1.00 35.09 92 GLY A CA 1
ATOM 736 C C . GLY A 1 92 ? 31.185 38.747 -22.651 1.00 35.09 92 GLY A C 1
ATOM 737 O O . GLY A 1 92 ? 31.671 37.750 -23.178 1.00 35.09 92 GLY A O 1
ATOM 738 N N . SER A 1 93 ? 30.911 39.862 -23.321 1.00 31.09 93 SER A N 1
ATOM 739 C CA . SER A 1 93 ? 31.419 40.149 -24.654 1.00 31.09 93 SER A CA 1
ATOM 740 C C . SER A 1 93 ? 32.212 41.444 -24.590 1.00 31.09 93 SER A C 1
ATOM 742 O O . SER A 1 93 ? 31.679 42.530 -24.377 1.00 31.09 93 SER A O 1
ATOM 744 N N . ILE A 1 94 ? 33.515 41.289 -24.776 1.00 38.66 94 ILE A N 1
ATOM 745 C CA . ILE A 1 94 ? 34.513 42.339 -24.938 1.00 38.66 94 ILE A CA 1
ATOM 746 C C . ILE A 1 94 ? 34.122 43.216 -26.135 1.00 38.66 94 ILE A C 1
ATOM 748 O O . ILE A 1 94 ? 34.057 42.715 -27.257 1.00 38.66 94 ILE A O 1
ATOM 752 N N . ARG A 1 95 ? 33.937 44.527 -25.933 1.00 31.67 95 ARG A N 1
ATOM 753 C CA . ARG A 1 95 ? 34.163 45.534 -26.984 1.00 31.67 95 ARG A CA 1
ATOM 754 C C . ARG A 1 95 ? 34.677 46.863 -26.417 1.00 31.67 95 ARG A C 1
ATOM 756 O O . ARG A 1 95 ? 34.424 47.167 -25.254 1.00 31.67 95 ARG A O 1
ATOM 763 N N . PRO A 1 96 ? 35.452 47.614 -27.221 1.00 36.62 96 PRO A N 1
ATOM 764 C CA . PRO A 1 96 ? 36.385 48.609 -26.731 1.00 36.62 96 PRO A CA 1
ATOM 765 C C . PRO A 1 96 ? 35.768 50.001 -26.598 1.00 36.62 96 PRO A C 1
ATOM 767 O O . PRO A 1 96 ? 34.849 50.392 -27.311 1.00 36.62 96 PRO A O 1
ATOM 770 N N . THR A 1 97 ? 36.368 50.735 -25.671 1.00 31.83 97 THR A N 1
ATOM 771 C CA . THR A 1 97 ? 36.233 52.159 -25.376 1.00 31.83 97 THR A CA 1
ATOM 772 C C . THR A 1 97 ? 36.276 53.059 -26.608 1.00 31.83 97 THR A C 1
ATOM 774 O O . THR A 1 97 ? 37.238 52.987 -27.369 1.00 31.83 97 THR A O 1
ATOM 777 N N . LEU A 1 98 ? 35.343 54.010 -26.689 1.00 33.38 98 LEU A N 1
ATOM 778 C CA . LEU A 1 98 ? 35.585 55.350 -27.226 1.00 33.38 98 LEU A CA 1
ATOM 779 C C . LEU A 1 98 ? 34.638 56.347 -26.541 1.00 33.38 98 LEU A C 1
ATOM 781 O O . LEU A 1 98 ? 33.456 56.080 -26.345 1.00 33.38 98 LEU A O 1
ATOM 785 N N . LYS A 1 99 ? 35.248 57.441 -26.086 1.00 38.25 99 LYS A N 1
ATOM 786 C CA . LYS A 1 99 ? 34.690 58.559 -25.321 1.00 38.25 99 LYS A CA 1
ATOM 787 C C . LYS A 1 99 ? 34.018 59.571 -26.250 1.00 38.25 99 LYS A C 1
ATOM 789 O O . LYS A 1 99 ? 34.515 59.749 -27.351 1.00 38.25 99 LYS A O 1
ATOM 794 N N . GLU A 1 100 ? 33.031 60.290 -25.719 1.00 30.77 100 GLU A N 1
ATOM 795 C CA . GLU A 1 100 ? 32.711 61.721 -25.940 1.00 30.77 100 GLU A CA 1
ATOM 796 C C . GLU A 1 100 ? 31.577 62.048 -24.934 1.00 30.77 100 GLU A C 1
ATOM 798 O O . GLU A 1 100 ? 30.587 61.326 -24.874 1.00 30.77 100 GLU A O 1
ATOM 803 N N . GLU A 1 101 ? 31.804 62.827 -23.864 1.00 32.31 101 GLU A N 1
ATOM 804 C CA . GLU A 1 101 ? 31.612 64.298 -23.777 1.00 32.31 101 GLU A CA 1
ATOM 805 C C . GLU A 1 101 ? 30.245 64.751 -24.358 1.00 32.31 101 GLU A C 1
ATOM 807 O O . GLU A 1 101 ? 29.900 64.385 -25.466 1.00 32.31 101 GLU A O 1
ATOM 812 N N . SER A 1 102 ? 29.377 65.552 -23.727 1.00 32.78 102 SER A N 1
ATOM 813 C CA . SER A 1 102 ? 29.545 66.551 -22.672 1.00 32.78 102 SER A CA 1
ATOM 814 C C . SER A 1 102 ? 28.169 67.053 -22.158 1.00 32.78 102 SER A C 1
ATOM 816 O O . SER A 1 102 ? 27.185 66.998 -22.890 1.00 32.78 102 SER A O 1
ATOM 818 N N . LEU A 1 103 ? 28.162 67.584 -20.926 1.00 30.17 103 LEU A N 1
ATOM 819 C CA . LEU A 1 103 ? 27.450 68.785 -20.433 1.00 30.17 103 LEU A CA 1
ATOM 820 C C . LEU A 1 103 ? 26.019 69.096 -20.929 1.00 30.17 103 LEU A C 1
ATOM 822 O O . LEU A 1 103 ? 25.842 69.602 -22.030 1.00 30.17 103 LEU A O 1
ATOM 826 N N . LEU A 1 104 ? 25.036 69.059 -20.019 1.00 30.52 104 LEU A N 1
ATOM 827 C CA . LEU A 1 104 ? 24.473 70.296 -19.449 1.00 30.52 104 LEU A CA 1
ATOM 828 C C . LEU A 1 104 ? 23.546 69.998 -18.267 1.00 30.52 104 LEU A C 1
ATOM 830 O O . LEU A 1 104 ? 22.617 69.199 -18.351 1.00 30.52 104 LEU A O 1
ATOM 834 N N . ASP A 1 105 ? 23.833 70.688 -17.173 1.00 32.50 105 ASP A N 1
ATOM 835 C CA . ASP A 1 105 ? 23.180 70.588 -15.881 1.00 32.50 105 ASP A CA 1
ATOM 836 C C . ASP A 1 105 ? 22.349 71.855 -15.624 1.00 32.50 105 ASP A C 1
ATOM 838 O O . ASP A 1 105 ? 22.706 72.941 -16.081 1.00 32.50 105 ASP A O 1
ATOM 842 N N . SER A 1 106 ? 21.330 71.706 -14.774 1.00 31.11 106 SER A N 1
ATOM 843 C CA . SER A 1 106 ? 20.782 72.753 -13.896 1.00 31.11 106 SER A CA 1
ATOM 844 C C . SER A 1 106 ? 20.016 73.939 -14.519 1.00 31.11 106 SER A C 1
ATOM 846 O O . SER A 1 106 ? 20.636 74.836 -15.078 1.00 31.11 106 SER A O 1
ATOM 848 N N . ILE A 1 107 ? 18.709 74.044 -14.201 1.00 29.92 107 ILE A N 1
ATOM 849 C CA . ILE A 1 107 ? 18.086 75.222 -13.541 1.00 29.92 107 ILE A CA 1
ATOM 850 C C . ILE A 1 107 ? 16.922 74.741 -12.623 1.00 29.92 107 ILE A C 1
ATOM 852 O O . ILE A 1 107 ? 15.919 74.211 -13.092 1.00 29.92 107 ILE A O 1
ATOM 856 N N . TYR A 1 108 ? 17.081 74.920 -11.303 1.00 33.50 108 TYR A N 1
ATOM 857 C CA . TYR A 1 108 ? 16.077 74.835 -10.203 1.00 33.50 108 TYR A CA 1
ATOM 858 C C . TYR A 1 108 ? 15.196 76.127 -10.151 1.00 33.50 108 TYR A C 1
ATOM 860 O O . TYR A 1 108 ? 15.482 77.012 -10.952 1.00 33.50 108 TYR A O 1
ATOM 868 N N . PRO A 1 109 ? 14.247 76.403 -9.204 1.00 45.22 109 PRO A N 1
ATOM 869 C CA . PRO A 1 109 ? 13.674 75.625 -8.081 1.00 45.22 109 PRO A CA 1
ATOM 870 C C . PRO A 1 109 ? 12.134 75.785 -7.840 1.00 45.22 109 PRO A C 1
ATOM 872 O O . PRO A 1 109 ? 11.501 76.739 -8.268 1.00 45.22 109 PRO A O 1
ATOM 875 N N . GLY A 1 110 ? 11.574 74.886 -7.012 1.00 29.59 110 GLY A N 1
ATOM 876 C CA . GLY A 1 110 ? 10.696 75.165 -5.850 1.00 29.59 110 GLY A CA 1
ATOM 877 C C . GLY A 1 110 ? 9.329 75.867 -5.992 1.00 29.59 110 GLY A C 1
ATOM 878 O O . GLY A 1 110 ? 9.257 77.025 -6.372 1.00 29.59 110 GLY A O 1
ATOM 879 N N . LEU A 1 111 ? 8.265 75.233 -5.465 1.00 32.06 111 LEU A N 1
ATOM 880 C CA . LEU A 1 111 ? 7.290 75.858 -4.544 1.00 32.06 111 LEU A CA 1
ATOM 881 C C . LEU A 1 111 ? 6.297 74.834 -3.957 1.00 32.06 111 LEU A C 1
ATOM 883 O O . LEU A 1 111 ? 5.776 73.950 -4.629 1.00 32.06 111 LEU A O 1
ATOM 887 N N . ALA A 1 112 ? 6.053 74.982 -2.658 1.00 35.50 112 ALA A N 1
ATOM 888 C CA . ALA A 1 112 ? 5.228 74.138 -1.805 1.00 35.50 112 ALA A CA 1
ATOM 889 C C . ALA A 1 112 ? 3.714 74.258 -2.064 1.00 35.50 112 ALA A C 1
ATOM 891 O O . ALA A 1 112 ? 3.224 75.367 -2.268 1.00 35.50 112 ALA A O 1
ATOM 892 N N . ARG A 1 113 ? 2.944 73.174 -1.842 1.00 32.00 113 ARG A N 1
ATOM 893 C CA . ARG A 1 113 ? 1.682 73.237 -1.066 1.00 32.00 113 ARG A CA 1
ATOM 894 C C . ARG A 1 113 ? 1.040 71.874 -0.748 1.00 32.00 113 ARG A C 1
ATOM 896 O O . ARG A 1 113 ? 0.662 71.122 -1.628 1.00 32.00 113 ARG A O 1
ATOM 903 N N . LYS A 1 114 ? 0.814 71.704 0.561 1.00 32.16 114 LYS A N 1
ATOM 904 C CA . LYS A 1 114 ? -0.361 71.148 1.267 1.00 32.16 114 LYS A CA 1
ATOM 905 C C . LYS A 1 114 ? -0.861 69.720 0.977 1.00 32.16 114 LYS A C 1
ATOM 907 O O . LYS A 1 114 ? -1.542 69.440 0.001 1.00 32.16 114 LYS A O 1
ATOM 912 N N . ARG A 1 115 ? -0.701 68.911 2.033 1.00 38.28 115 ARG A N 1
ATOM 913 C CA . ARG A 1 115 ? -1.571 67.811 2.487 1.00 38.28 115 ARG A CA 1
ATOM 914 C C . ARG A 1 115 ? -3.061 68.057 2.213 1.00 38.28 115 ARG A C 1
ATOM 916 O O . ARG A 1 115 ? -3.591 69.067 2.668 1.00 38.28 115 ARG A O 1
ATOM 923 N N . THR A 1 116 ? -3.737 67.046 1.672 1.00 31.86 116 THR A N 1
ATOM 924 C CA . THR A 1 116 ? -5.065 66.604 2.134 1.00 31.86 116 THR A CA 1
ATOM 925 C C . THR A 1 116 ? -5.171 65.084 1.989 1.00 31.86 116 THR A C 1
ATOM 927 O O . THR A 1 116 ? -4.727 64.505 1.004 1.00 31.86 116 THR A O 1
ATOM 930 N N . ASN A 1 117 ? -5.694 64.448 3.037 1.00 40.75 117 ASN A N 1
ATOM 931 C CA . ASN A 1 117 ? -6.014 63.029 3.095 1.00 40.75 117 ASN A CA 1
ATOM 932 C C . ASN A 1 117 ? -7.321 62.785 2.334 1.00 40.75 117 ASN A C 1
ATOM 934 O O . ASN A 1 117 ? -8.352 63.314 2.744 1.00 40.75 117 ASN A O 1
ATOM 938 N N . GLU A 1 118 ? -7.308 61.918 1.324 1.00 32.75 118 GLU A N 1
ATOM 939 C CA . GLU A 1 118 ? -8.526 61.317 0.777 1.00 32.75 118 GLU A CA 1
ATOM 940 C C . GLU A 1 118 ? -8.398 59.794 0.737 1.00 32.75 118 GLU A C 1
ATOM 942 O O . GLU A 1 118 ? -7.605 59.211 -0.001 1.00 32.75 118 GLU A O 1
ATOM 947 N N . LYS A 1 119 ? -9.227 59.153 1.567 1.00 45.94 119 LYS A N 1
ATOM 948 C CA . LYS A 1 119 ? -9.561 57.732 1.502 1.00 45.94 119 LYS A CA 1
ATOM 949 C C . LYS A 1 119 ? -10.194 57.442 0.138 1.00 45.94 119 LYS A C 1
ATOM 951 O O . LYS A 1 119 ? -11.289 57.929 -0.135 1.00 45.94 119 LYS A O 1
ATOM 956 N N . LYS A 1 120 ? -9.570 56.587 -0.675 1.00 38.00 120 LYS A N 1
ATOM 957 C CA . LYS A 1 120 ? -10.232 55.948 -1.819 1.00 38.00 120 LYS A CA 1
ATOM 958 C C . LYS A 1 120 ? -10.337 54.445 -1.600 1.00 38.00 120 LYS A C 1
ATOM 960 O O . LYS A 1 120 ? -9.362 53.710 -1.681 1.00 38.00 120 LYS A O 1
ATOM 965 N N . ASN A 1 121 ? -11.574 54.036 -1.328 1.00 39.62 121 ASN A N 1
ATOM 966 C CA . ASN A 1 121 ? -12.081 52.681 -1.478 1.00 39.62 121 ASN A CA 1
ATOM 967 C C . ASN A 1 121 ? -11.816 52.183 -2.904 1.00 39.62 121 ASN A C 1
ATOM 969 O O . ASN A 1 121 ? -12.426 52.681 -3.852 1.00 39.62 121 ASN A O 1
ATOM 973 N N . THR A 1 122 ? -10.978 51.164 -3.057 1.00 34.44 122 THR A N 1
ATOM 974 C CA . THR A 1 122 ? -10.940 50.346 -4.269 1.00 34.44 122 THR A CA 1
ATOM 975 C C . THR A 1 122 ? -11.829 49.124 -4.059 1.00 34.44 122 THR A C 1
ATOM 977 O O . THR A 1 122 ? -11.502 48.180 -3.343 1.00 34.44 122 THR A O 1
ATOM 980 N N . LYS A 1 123 ? -13.012 49.169 -4.683 1.00 36.44 123 LYS A N 1
ATOM 981 C CA . LYS A 1 123 ? -13.854 47.997 -4.932 1.00 36.44 123 LYS A CA 1
ATOM 982 C C . LYS A 1 123 ? -13.015 46.961 -5.689 1.00 36.44 123 LYS A C 1
ATOM 984 O O . LYS A 1 123 ? -12.702 47.172 -6.857 1.00 36.44 123 LYS A O 1
ATOM 989 N N . LYS A 1 124 ? -12.681 45.844 -5.037 1.00 35.31 124 LYS A N 1
ATOM 990 C CA . LYS A 1 124 ? -12.288 44.602 -5.714 1.00 35.31 124 LYS A CA 1
ATOM 991 C C . LYS A 1 124 ? -13.496 44.112 -6.512 1.00 35.31 124 LYS A C 1
ATOM 993 O O . LYS A 1 124 ? -14.456 43.598 -5.946 1.00 35.31 124 LYS A O 1
ATOM 998 N N . THR A 1 125 ? -13.470 44.317 -7.821 1.00 35.00 125 THR A N 1
ATOM 999 C CA . THR A 1 125 ? -14.320 43.585 -8.757 1.00 35.00 125 THR A CA 1
ATOM 1000 C C . THR A 1 125 ? -13.775 42.165 -8.850 1.00 35.00 125 THR A C 1
ATOM 1002 O O . THR A 1 125 ? -12.687 41.952 -9.383 1.00 35.00 125 THR A O 1
ATOM 1005 N N . ASN A 1 126 ? -14.512 41.205 -8.294 1.00 35.91 126 ASN A N 1
ATOM 1006 C CA . ASN A 1 126 ? -14.282 39.786 -8.528 1.00 35.91 126 ASN A CA 1
ATOM 1007 C C . ASN A 1 126 ? -14.567 39.502 -10.008 1.00 35.91 126 ASN A C 1
ATOM 1009 O O . ASN A 1 126 ? -15.714 39.288 -10.389 1.00 35.91 126 ASN A O 1
ATOM 1013 N N . ASN A 1 127 ? -13.526 39.536 -10.840 1.00 37.62 127 ASN A N 1
ATOM 1014 C CA . ASN A 1 127 ? -13.556 38.899 -12.150 1.00 37.62 127 ASN A CA 1
ATOM 1015 C C . ASN A 1 127 ? -13.460 37.390 -11.915 1.00 37.62 127 ASN A C 1
ATOM 1017 O O . ASN A 1 127 ? -12.368 36.823 -11.892 1.00 37.62 127 ASN A O 1
ATOM 1021 N N . THR A 1 128 ? -14.604 36.742 -11.717 1.00 40.78 128 THR A N 1
ATOM 1022 C CA . THR A 1 128 ? -14.737 35.315 -11.996 1.00 40.78 128 THR A CA 1
ATOM 1023 C C . THR A 1 128 ? -14.388 35.123 -13.468 1.00 40.78 128 THR A C 1
ATOM 1025 O O . THR A 1 128 ? -15.125 35.554 -14.356 1.00 40.78 128 THR A O 1
ATOM 1028 N N . ARG A 1 129 ? -13.206 34.551 -13.733 1.00 44.62 129 ARG A N 1
ATOM 1029 C CA . ARG A 1 129 ? -12.877 34.058 -15.071 1.00 44.62 129 ARG A CA 1
ATOM 1030 C C . ARG A 1 129 ? -13.977 33.064 -15.466 1.00 44.62 129 ARG A C 1
ATOM 1032 O O . ARG A 1 129 ? -14.363 32.258 -14.623 1.00 44.62 129 ARG A O 1
ATOM 1039 N N . PRO A 1 130 ? -14.508 33.141 -16.693 1.00 48.25 130 PRO A N 1
ATOM 1040 C CA . PRO A 1 130 ? -15.477 32.161 -17.155 1.00 48.25 130 PRO A CA 1
ATOM 1041 C C . PRO A 1 130 ? -14.828 30.773 -17.124 1.00 48.25 130 PRO A C 1
ATOM 1043 O O . PRO A 1 130 ? -13.686 30.638 -17.565 1.00 48.25 130 PRO A O 1
ATOM 1046 N N . ASP A 1 131 ? -15.549 29.779 -16.597 1.00 47.56 131 ASP A N 1
ATOM 1047 C CA . ASP A 1 131 ? -15.208 28.355 -16.693 1.00 47.56 131 ASP A CA 1
ATOM 1048 C C . ASP A 1 131 ? -15.037 27.995 -18.172 1.00 47.56 131 ASP A C 1
ATOM 1050 O O . ASP A 1 131 ? -15.996 27.734 -18.902 1.00 47.56 131 ASP A O 1
ATOM 1054 N N . LEU A 1 132 ? -13.800 28.059 -18.654 1.00 55.25 132 LEU A N 1
ATOM 1055 C CA . LEU A 1 132 ? -13.458 27.644 -20.002 1.00 55.25 132 LEU A CA 1
ATOM 1056 C C . LEU A 1 132 ? -13.267 26.131 -19.980 1.00 55.25 132 LEU A C 1
ATOM 1058 O O . LEU A 1 132 ? -12.415 25.611 -19.264 1.00 55.25 132 LEU A O 1
ATOM 1062 N N . ASN A 1 133 ? -14.070 25.437 -20.790 1.00 67.81 133 ASN A N 1
ATOM 1063 C CA . ASN A 1 133 ? -13.927 24.010 -21.067 1.00 67.81 133 ASN A CA 1
ATOM 1064 C C . ASN A 1 133 ? -12.442 23.690 -21.383 1.00 67.81 133 ASN A C 1
ATOM 1066 O O . ASN A 1 133 ? -11.848 24.420 -22.183 1.00 67.81 133 ASN A O 1
ATOM 1070 N N . PRO A 1 134 ? -11.848 22.620 -20.817 1.00 60.00 134 PRO A N 1
ATOM 1071 C CA . PRO A 1 134 ? -10.453 22.226 -21.048 1.00 60.00 134 PRO A CA 1
ATOM 1072 C C . PRO A 1 134 ? -10.047 22.180 -22.527 1.00 60.00 134 PRO A C 1
ATOM 1074 O O . PRO A 1 134 ? -8.941 22.584 -22.884 1.00 60.00 134 PRO A O 1
ATOM 1077 N N . VAL A 1 135 ? -10.970 21.783 -23.409 1.00 54.53 135 VAL A N 1
ATOM 1078 C CA . VAL A 1 135 ? -10.754 21.780 -24.863 1.00 54.53 135 VAL A CA 1
ATOM 1079 C C . VAL A 1 135 ? -10.576 23.204 -25.396 1.00 54.53 135 VAL A C 1
ATOM 1081 O O . VAL A 1 135 ? -9.706 23.455 -26.222 1.00 54.53 135 VAL A O 1
ATOM 1084 N N . SER A 1 136 ? -11.349 24.168 -24.893 1.00 59.94 136 SER A N 1
ATOM 1085 C CA . SER A 1 136 ? -11.223 25.576 -25.283 1.00 59.94 136 SER A CA 1
ATOM 1086 C C . SER A 1 136 ? -9.909 26.193 -24.805 1.00 59.94 136 SER A C 1
ATOM 1088 O O . SER A 1 136 ? -9.355 27.037 -25.510 1.00 59.94 136 SER A O 1
ATOM 1090 N N . TYR A 1 137 ? -9.413 25.788 -23.633 1.00 69.94 137 TYR A N 1
ATOM 1091 C CA . TYR A 1 137 ? -8.116 26.237 -23.126 1.00 69.94 137 TYR A CA 1
ATOM 1092 C C . TYR A 1 137 ? -6.966 25.655 -23.955 1.00 69.94 137 TYR A C 1
ATOM 1094 O O . TYR A 1 137 ? -6.092 26.397 -24.396 1.00 69.94 137 TYR A O 1
ATOM 1102 N N . PHE A 1 138 ? -7.020 24.356 -24.264 1.00 71.88 138 PHE A N 1
ATOM 1103 C CA . PHE A 1 138 ? -6.055 23.701 -25.146 1.00 71.88 138 PHE A CA 1
ATOM 1104 C C . PHE A 1 138 ? -6.021 24.339 -26.543 1.00 71.88 138 PHE A C 1
ATOM 1106 O O . PHE A 1 138 ? -4.947 24.656 -27.048 1.00 71.88 138 PHE A O 1
ATOM 1113 N N . VAL A 1 139 ? -7.185 24.608 -27.146 1.00 71.75 139 VAL A N 1
ATOM 1114 C CA . VAL A 1 139 ? -7.267 25.281 -28.454 1.00 71.75 139 VAL A CA 1
ATOM 1115 C C . VAL A 1 139 ? -6.706 26.705 -28.385 1.00 71.75 139 VAL A C 1
ATOM 1117 O O . VAL A 1 139 ? -6.019 27.126 -29.313 1.00 71.75 139 VAL A O 1
ATOM 1120 N N . GLN A 1 140 ? -6.936 27.442 -27.292 1.00 71.50 140 GLN A N 1
ATOM 1121 C CA . GLN A 1 140 ? -6.328 28.764 -27.094 1.00 71.50 140 GLN A CA 1
ATOM 1122 C C . GLN A 1 140 ? -4.807 28.697 -26.948 1.00 71.50 140 GLN A C 1
ATOM 1124 O O . GLN A 1 140 ? -4.117 29.536 -27.527 1.00 71.50 140 GLN A O 1
ATOM 1129 N N . LEU A 1 141 ? -4.289 27.709 -26.216 1.00 77.44 141 LEU A N 1
ATOM 1130 C CA . LEU A 1 141 ? -2.855 27.500 -26.033 1.00 77.44 141 LEU A CA 1
ATOM 1131 C C . LEU A 1 141 ? -2.185 27.144 -27.366 1.00 77.44 141 LEU A C 1
ATOM 1133 O O . LEU A 1 141 ? -1.243 27.812 -27.783 1.00 77.44 141 LEU A O 1
ATOM 1137 N N . LEU A 1 142 ? -2.742 26.165 -28.085 1.00 69.69 142 LEU A N 1
ATOM 1138 C CA . LEU A 1 142 ? -2.260 25.743 -29.399 1.00 69.69 142 LEU A CA 1
ATOM 1139 C C . LEU A 1 142 ? -2.290 26.903 -30.402 1.00 69.69 142 LEU A C 1
ATOM 1141 O O . LEU A 1 142 ? -1.340 27.097 -31.159 1.00 69.69 142 LEU A O 1
ATOM 1145 N N . TYR A 1 143 ? -3.356 27.708 -30.388 1.00 74.12 143 TYR A N 1
ATOM 1146 C CA . TYR A 1 143 ? -3.461 28.898 -31.229 1.00 74.12 143 TYR A CA 1
ATOM 1147 C C . TYR A 1 143 ? -2.431 29.973 -30.850 1.00 74.12 143 TYR A C 1
ATOM 1149 O O . TYR A 1 143 ? -1.861 30.609 -31.737 1.00 74.12 143 TYR A O 1
ATOM 1157 N N . GLY A 1 144 ? -2.169 30.167 -29.553 1.00 75.75 144 GLY A N 1
ATOM 1158 C CA . GLY A 1 144 ? -1.135 31.072 -29.048 1.00 75.75 144 GLY A CA 1
ATOM 1159 C C . GLY A 1 144 ? 0.259 30.684 -29.538 1.00 75.75 144 GLY A C 1
ATOM 1160 O O . GLY A 1 144 ? 0.956 31.518 -30.114 1.00 75.75 144 GLY A O 1
ATOM 1161 N N . GLU A 1 145 ? 0.615 29.407 -29.414 1.00 76.50 145 GLU A N 1
ATOM 1162 C CA . GLU A 1 145 ? 1.899 28.873 -29.879 1.00 76.50 145 GLU A CA 1
ATOM 1163 C C . GLU A 1 145 ? 2.036 28.934 -31.405 1.00 76.50 145 GLU A C 1
ATOM 1165 O O . GLU A 1 145 ? 3.042 29.417 -31.929 1.00 76.50 145 GLU A O 1
ATOM 1170 N N . CYS A 1 146 ? 0.989 28.559 -32.150 1.00 71.50 146 CYS A N 1
ATOM 1171 C CA . CYS A 1 146 ? 0.996 28.683 -33.610 1.00 71.50 146 CYS A CA 1
ATOM 1172 C C . CYS A 1 146 ? 1.185 30.142 -34.049 1.00 71.50 146 CYS A C 1
ATOM 1174 O O . CYS A 1 146 ? 1.946 30.418 -34.976 1.00 71.50 146 CYS A O 1
ATOM 1176 N N . LYS A 1 147 ? 0.542 31.094 -33.361 1.00 78.50 147 LYS A N 1
ATOM 1177 C CA . LYS A 1 147 ? 0.692 32.527 -33.638 1.00 78.50 147 LYS A CA 1
ATOM 1178 C C . LYS A 1 147 ? 2.107 33.026 -33.335 1.00 78.50 147 LYS A C 1
ATOM 1180 O O . LYS A 1 147 ? 2.654 33.774 -34.145 1.00 78.50 147 LYS A O 1
ATOM 1185 N N . ASN A 1 148 ? 2.701 32.606 -32.218 1.00 82.88 148 ASN A N 1
ATOM 1186 C CA . ASN A 1 148 ? 4.065 32.981 -31.833 1.00 82.88 148 ASN A CA 1
ATOM 1187 C C . ASN A 1 148 ? 5.104 32.475 -32.844 1.00 82.88 148 ASN A C 1
ATOM 1189 O O . ASN A 1 148 ? 6.056 33.186 -33.162 1.00 82.88 148 ASN A O 1
ATOM 1193 N N . HIS A 1 149 ? 4.874 31.291 -33.412 1.00 79.56 149 HIS A N 1
ATOM 1194 C CA . HIS A 1 149 ? 5.757 30.671 -34.401 1.00 79.56 149 HIS A CA 1
ATOM 1195 C C . HIS A 1 149 ? 5.368 30.945 -35.862 1.00 79.56 149 HIS A C 1
ATOM 1197 O O . HIS A 1 149 ? 5.953 30.357 -36.769 1.00 79.56 149 HIS A O 1
ATOM 1203 N N . GLN A 1 150 ? 4.407 31.844 -36.109 1.00 89.56 150 GLN A N 1
ATOM 1204 C CA . GLN A 1 150 ? 3.903 32.188 -37.449 1.00 89.56 150 GLN A CA 1
ATOM 1205 C C . GLN A 1 150 ? 3.401 30.974 -38.257 1.00 89.56 150 GLN A C 1
ATOM 1207 O O . GLN A 1 150 ? 3.400 30.975 -39.489 1.00 89.56 150 GLN A O 1
ATOM 1212 N N . ILE A 1 151 ? 2.941 29.933 -37.565 1.00 77.19 151 ILE A N 1
ATOM 1213 C CA . ILE A 1 151 ? 2.367 28.734 -38.167 1.00 77.19 151 ILE A CA 1
ATOM 1214 C C . ILE A 1 151 ? 0.913 29.047 -38.507 1.00 77.19 151 ILE A C 1
ATOM 1216 O O . ILE A 1 151 ? 0.107 29.372 -37.631 1.00 77.19 151 ILE A O 1
ATOM 1220 N N . SER A 1 152 ? 0.554 28.962 -39.790 1.00 84.44 152 SER A N 1
ATOM 1221 C CA . SER A 1 152 ? -0.833 29.202 -40.182 1.00 84.44 152 SER A CA 1
ATOM 1222 C C . SER A 1 152 ? -1.745 28.106 -39.607 1.00 84.44 152 SER A C 1
ATOM 1224 O O . SER A 1 152 ? -1.353 26.934 -39.568 1.00 84.44 152 SER A O 1
ATOM 1226 N N . PRO A 1 153 ? -2.994 28.429 -39.223 1.00 76.50 153 PRO A N 1
ATOM 1227 C CA . PRO A 1 153 ? -3.939 27.433 -38.713 1.00 76.50 153 PRO A CA 1
ATOM 1228 C C . PRO A 1 153 ? -4.140 26.237 -39.659 1.00 76.50 153 PRO A C 1
ATOM 1230 O O . PRO A 1 153 ? -4.309 25.108 -39.211 1.00 76.50 153 PRO A O 1
ATOM 1233 N N . THR A 1 154 ? -4.053 26.460 -40.973 1.00 78.31 154 THR A N 1
ATOM 1234 C CA . THR A 1 154 ? -4.115 25.404 -41.995 1.00 78.31 154 THR A CA 1
ATOM 1235 C C . THR A 1 154 ? -2.957 24.407 -41.918 1.00 78.31 154 THR A C 1
ATOM 1237 O O . THR A 1 154 ? -3.171 23.225 -42.181 1.00 78.31 154 THR A O 1
ATOM 1240 N N . ILE A 1 155 ? -1.753 24.841 -41.532 1.00 75.75 155 ILE A N 1
ATOM 1241 C CA . ILE A 1 155 ? -0.595 23.956 -41.339 1.00 75.75 155 ILE A CA 1
ATOM 1242 C C . ILE A 1 155 ? -0.762 23.137 -40.056 1.00 75.75 155 ILE A C 1
ATOM 1244 O O . ILE A 1 155 ? -0.537 21.931 -40.083 1.00 75.75 155 ILE A O 1
ATOM 1248 N N . ALA A 1 156 ? -1.237 23.752 -38.969 1.00 71.12 156 ALA A N 1
ATOM 1249 C CA . ALA A 1 156 ? -1.492 23.048 -37.710 1.00 71.12 156 ALA A CA 1
ATOM 1250 C C . ALA A 1 156 ? -2.562 21.951 -37.867 1.00 71.12 156 ALA A C 1
ATOM 1252 O O . ALA A 1 156 ? -2.366 20.818 -37.430 1.00 71.12 156 ALA A O 1
ATOM 1253 N N . VAL A 1 157 ? -3.663 22.252 -38.567 1.00 75.00 157 VAL A N 1
ATOM 1254 C CA . VAL A 1 157 ? -4.705 21.260 -38.889 1.00 75.00 157 VAL A CA 1
ATOM 1255 C C . VAL A 1 157 ? -4.140 20.130 -39.752 1.00 75.00 157 VAL A C 1
ATOM 1257 O O . VAL A 1 157 ? -4.438 18.960 -39.508 1.00 75.00 157 VAL A O 1
ATOM 1260 N N . LYS A 1 158 ? -3.285 20.456 -40.729 1.00 77.12 158 LYS A N 1
ATOM 1261 C CA . LYS A 1 158 ? -2.623 19.453 -41.567 1.00 77.12 158 LYS A CA 1
ATOM 1262 C C . LYS A 1 158 ? -1.702 18.546 -40.745 1.00 77.12 158 LYS A C 1
ATOM 1264 O O . LYS A 1 158 ? -1.793 17.339 -40.893 1.00 77.12 158 LYS A O 1
ATOM 1269 N N . TRP A 1 159 ? -0.907 19.090 -39.824 1.00 79.00 159 TRP A N 1
ATOM 1270 C CA . TRP A 1 159 ? -0.045 18.296 -38.939 1.00 79.00 159 TRP A CA 1
ATOM 1271 C C . TRP A 1 159 ? -0.822 17.351 -38.027 1.00 79.00 159 TRP A C 1
ATOM 1273 O O . TRP A 1 159 ? -0.426 16.200 -37.877 1.00 79.00 159 TRP A O 1
ATOM 1283 N N . ILE A 1 160 ? -1.940 17.807 -37.459 1.00 71.81 160 ILE A N 1
ATOM 1284 C CA . ILE A 1 160 ? -2.818 16.953 -36.646 1.00 71.81 160 ILE A CA 1
ATOM 1285 C C . ILE A 1 160 ? -3.392 15.819 -37.507 1.00 71.81 160 ILE A C 1
ATOM 1287 O O . ILE A 1 160 ? -3.412 14.666 -37.084 1.00 71.81 160 ILE A O 1
ATOM 1291 N N . THR A 1 161 ? -3.804 16.129 -38.738 1.00 73.62 161 THR A N 1
ATOM 1292 C CA . THR A 1 161 ? -4.349 15.137 -39.677 1.00 73.62 161 THR A CA 1
ATOM 1293 C C . THR A 1 161 ? -3.285 14.127 -40.122 1.00 73.62 161 THR A C 1
ATOM 1295 O O . THR A 1 161 ? -3.554 12.928 -40.150 1.00 73.62 161 THR A O 1
ATOM 1298 N N . ASP A 1 162 ? -2.067 14.591 -40.411 1.00 69.44 162 ASP A N 1
ATOM 1299 C CA . ASP A 1 162 ? -0.931 13.758 -40.820 1.00 69.44 162 ASP A CA 1
ATOM 1300 C C . ASP A 1 162 ? -0.467 12.845 -39.667 1.00 69.44 162 ASP A C 1
ATOM 1302 O O . ASP A 1 162 ? -0.221 11.658 -39.884 1.00 69.44 162 ASP A O 1
ATOM 1306 N N . MET A 1 163 ? -0.430 13.355 -38.428 1.00 65.81 163 MET A N 1
ATOM 1307 C CA . MET A 1 163 ? -0.179 12.566 -37.211 1.00 65.81 163 MET A CA 1
ATOM 1308 C C . MET A 1 163 ? -1.213 11.447 -37.047 1.00 65.81 163 MET A C 1
ATOM 1310 O O . MET A 1 163 ? -0.850 10.276 -36.935 1.00 65.81 163 MET A O 1
ATOM 1314 N N . LEU A 1 164 ? -2.507 11.780 -37.083 1.00 67.81 164 LEU A N 1
ATOM 1315 C CA . LEU A 1 164 ? -3.580 10.790 -36.938 1.00 67.81 164 LEU A CA 1
ATOM 1316 C C . LEU A 1 164 ? -3.573 9.763 -38.088 1.00 67.81 164 LEU A C 1
ATOM 1318 O O . LEU A 1 164 ? -3.805 8.572 -37.869 1.00 67.81 164 LEU A O 1
ATOM 1322 N N . GLY A 1 165 ? -3.235 10.194 -39.306 1.00 66.81 165 GLY A N 1
ATOM 1323 C CA . GLY A 1 165 ? -3.063 9.326 -40.474 1.00 66.81 165 GLY A CA 1
ATOM 1324 C C . GLY A 1 165 ? -1.888 8.345 -40.350 1.00 66.81 165 GLY A C 1
ATOM 1325 O O . GLY A 1 165 ? -2.022 7.174 -40.720 1.00 66.81 165 GLY A O 1
ATOM 1326 N N . TYR A 1 166 ? -0.762 8.785 -39.781 1.00 65.06 166 TYR A N 1
ATOM 1327 C CA . TYR A 1 166 ? 0.429 7.961 -39.538 1.00 65.06 166 TYR A CA 1
ATOM 1328 C C . TYR A 1 166 ? 0.170 6.831 -38.524 1.00 65.06 166 TYR A C 1
ATOM 1330 O O . TYR A 1 166 ? 0.589 5.686 -38.721 1.00 65.06 166 TYR A O 1
ATOM 1338 N N . PHE A 1 167 ? -0.596 7.104 -37.466 1.00 52.94 167 PHE A N 1
ATOM 1339 C CA . PHE A 1 167 ? -0.938 6.083 -36.468 1.00 52.94 167 PHE A CA 1
ATOM 1340 C C . PHE A 1 167 ? -2.039 5.116 -36.925 1.00 52.94 167 PHE A C 1
ATOM 1342 O O . PHE A 1 167 ? -2.049 3.956 -36.513 1.00 52.94 167 PHE A O 1
ATOM 1349 N N . ASN A 1 168 ? -2.923 5.531 -37.834 1.00 59.38 168 ASN A N 1
ATOM 1350 C CA . ASN A 1 168 ? -3.920 4.626 -38.412 1.00 59.38 168 ASN A CA 1
ATOM 1351 C C . ASN A 1 168 ? -3.319 3.656 -39.443 1.00 59.38 168 ASN A C 1
ATOM 1353 O O . ASN A 1 168 ? -3.766 2.512 -39.545 1.00 59.38 168 ASN A O 1
ATOM 1357 N N . SER A 1 169 ? -2.259 4.055 -40.151 1.00 48.84 169 SER A N 1
ATOM 1358 C CA . SER A 1 169 ? -1.616 3.224 -41.181 1.00 48.84 169 SER A CA 1
ATOM 1359 C C . SER A 1 169 ? -0.650 2.157 -40.637 1.00 48.84 169 SER A C 1
ATOM 1361 O O . SER A 1 169 ? -0.291 1.236 -41.366 1.00 48.84 169 SER A O 1
ATOM 1363 N N . SER A 1 170 ? -0.296 2.192 -39.349 1.00 45.50 170 SER A N 1
ATOM 1364 C CA . SER A 1 170 ? 0.612 1.217 -38.716 1.00 45.50 170 SER A CA 1
ATOM 1365 C C . SER A 1 170 ? -0.079 -0.037 -38.150 1.00 45.50 170 SER A C 1
ATOM 1367 O O . SER A 1 170 ? 0.596 -0.925 -37.633 1.00 45.50 170 SER A O 1
ATOM 1369 N N . SER A 1 171 ? -1.407 -0.169 -38.277 1.00 43.50 171 SER A N 1
ATOM 1370 C CA . SER A 1 171 ? -2.172 -1.275 -37.665 1.00 43.50 171 SER A CA 1
ATOM 1371 C C . SER A 1 171 ? -2.615 -2.406 -38.611 1.00 43.50 171 SER A C 1
ATOM 1373 O O . SER A 1 171 ? -3.180 -3.389 -38.137 1.00 43.50 171 SER A O 1
ATOM 1375 N N . THR A 1 172 ? -2.338 -2.339 -39.922 1.00 42.44 172 THR A N 1
ATOM 1376 C CA . THR A 1 172 ? -2.845 -3.334 -40.901 1.00 42.44 172 THR A CA 1
ATOM 1377 C C . THR A 1 172 ? -1.817 -4.301 -41.498 1.00 42.44 172 THR A C 1
ATOM 1379 O O . THR A 1 172 ? -2.203 -5.190 -42.252 1.00 42.44 172 THR A O 1
ATOM 1382 N N . THR A 1 173 ? -0.535 -4.242 -41.134 1.00 39.84 173 THR A N 1
ATOM 1383 C CA . THR A 1 173 ? 0.460 -5.224 -41.610 1.00 39.84 173 THR A CA 1
ATOM 1384 C C . THR A 1 173 ? 0.872 -6.191 -40.508 1.00 39.84 173 THR A C 1
ATOM 1386 O O . THR A 1 173 ? 1.908 -6.052 -39.864 1.00 39.84 173 THR A O 1
ATOM 1389 N N . SER A 1 174 ? 0.045 -7.212 -40.303 1.00 36.97 174 SER A N 1
ATOM 1390 C CA . SER A 1 174 ? 0.440 -8.458 -39.645 1.00 36.97 174 SER A CA 1
ATOM 1391 C C . SER A 1 174 ? -0.320 -9.623 -40.269 1.00 36.97 174 SER A C 1
ATOM 1393 O O . SER A 1 174 ? -1.444 -9.916 -39.880 1.00 36.97 174 SER A O 1
ATOM 1395 N N . SER A 1 175 ? 0.281 -10.268 -41.273 1.00 35.19 175 SER A N 1
ATOM 1396 C CA . SER A 1 175 ? 0.343 -11.735 -41.425 1.00 35.19 175 SER A CA 1
ATOM 1397 C C . SER A 1 175 ? 0.801 -12.151 -42.831 1.00 35.19 175 SER A C 1
ATOM 1399 O O . SER A 1 175 ? 0.537 -11.472 -43.816 1.00 35.19 175 SER A O 1
ATOM 1401 N N . SER A 1 176 ? 1.438 -13.327 -42.889 1.00 32.59 176 SER A N 1
ATOM 1402 C CA . SER A 1 176 ? 1.807 -14.152 -44.055 1.00 32.59 176 SER A CA 1
ATOM 1403 C C . SER A 1 176 ? 3.131 -13.860 -44.785 1.00 32.59 176 SER A C 1
ATOM 1405 O O . SER A 1 176 ? 3.179 -13.385 -45.912 1.00 32.59 176 SER A O 1
ATOM 1407 N N . PHE A 1 177 ? 4.230 -14.302 -44.161 1.00 32.12 177 PHE A N 1
ATOM 1408 C CA . PHE A 1 177 ? 5.427 -14.745 -44.881 1.00 32.12 177 PHE A CA 1
ATOM 1409 C C . PHE A 1 177 ? 5.158 -16.169 -45.400 1.00 32.12 177 PHE A C 1
ATOM 1411 O O . PHE A 1 177 ? 5.187 -17.131 -44.632 1.00 32.12 177 PHE A O 1
ATOM 1418 N N . ALA A 1 178 ? 4.835 -16.297 -46.686 1.00 31.72 178 ALA A N 1
ATOM 1419 C CA . ALA A 1 178 ? 4.761 -17.575 -47.386 1.00 31.72 178 ALA A CA 1
ATOM 1420 C C . ALA A 1 178 ? 5.832 -17.607 -48.481 1.00 31.72 178 ALA A C 1
ATOM 1422 O O . ALA A 1 178 ? 5.939 -16.701 -49.303 1.00 31.72 178 ALA A O 1
ATOM 1423 N N . LEU A 1 179 ? 6.633 -18.668 -48.437 1.00 37.38 179 LEU A N 1
ATOM 1424 C CA . LEU A 1 179 ? 7.619 -19.075 -49.430 1.00 37.38 179 LEU A CA 1
ATOM 1425 C C . LEU A 1 179 ? 6.996 -19.154 -50.827 1.00 37.38 179 LEU A C 1
ATOM 1427 O O . LEU A 1 179 ? 6.064 -19.928 -51.003 1.00 37.38 179 LEU A O 1
ATOM 1431 N N . PHE A 1 180 ? 7.575 -18.475 -51.820 1.00 30.72 180 PHE A N 1
ATOM 1432 C CA . PHE A 1 180 ? 7.554 -18.945 -53.207 1.00 30.72 180 PHE A CA 1
ATOM 1433 C C . PHE A 1 180 ? 8.818 -18.514 -53.959 1.00 30.72 180 PHE A C 1
ATOM 1435 O O . PHE A 1 180 ? 9.178 -17.340 -54.018 1.00 30.72 180 PHE A O 1
ATOM 1442 N N . SER A 1 181 ? 9.488 -19.519 -54.519 1.00 33.28 181 SER A N 1
ATOM 1443 C CA . SER A 1 181 ? 10.551 -19.429 -55.518 1.00 33.28 181 SER A CA 1
ATOM 1444 C C . SER A 1 181 ? 10.072 -18.766 -56.814 1.00 33.28 181 SER A C 1
ATOM 1446 O O . SER A 1 181 ? 8.888 -18.860 -57.139 1.00 33.28 181 SER A O 1
ATOM 1448 N N . PRO A 1 182 ? 11.003 -18.290 -57.656 1.00 34.84 182 PRO A N 1
ATOM 1449 C CA . PRO A 1 182 ? 10.798 -18.338 -59.093 1.00 34.84 182 PRO A CA 1
ATOM 1450 C C . PRO A 1 182 ? 11.887 -19.172 -59.774 1.00 34.84 182 PRO A C 1
ATOM 1452 O O . PRO A 1 182 ? 13.075 -18.855 -59.742 1.00 34.84 182 PRO A O 1
ATOM 1455 N N . SER A 1 183 ? 11.442 -20.245 -60.423 1.00 28.91 183 SER A N 1
ATOM 1456 C CA . SER A 1 183 ? 12.182 -20.957 -61.454 1.00 28.91 183 SER A CA 1
ATOM 1457 C C . SER A 1 183 ? 11.784 -20.444 -62.841 1.00 28.91 183 SER A C 1
ATOM 1459 O O . SER A 1 183 ? 10.613 -20.505 -63.203 1.00 28.91 183 SER A O 1
ATOM 1461 N N . ASN A 1 184 ? 12.820 -20.115 -63.610 1.00 32.38 184 ASN A N 1
ATOM 1462 C CA . ASN A 1 184 ? 13.026 -20.419 -65.027 1.00 32.38 184 ASN A CA 1
ATOM 1463 C C . ASN A 1 184 ? 12.396 -19.603 -66.174 1.00 32.38 184 ASN A C 1
ATOM 1465 O O . ASN A 1 184 ? 11.193 -19.379 -66.252 1.00 32.38 184 ASN A O 1
ATOM 1469 N N . ASN A 1 185 ? 13.302 -19.429 -67.155 1.00 32.38 185 ASN A N 1
ATOM 1470 C CA . ASN A 1 185 ? 13.171 -19.241 -68.607 1.00 32.38 185 ASN A CA 1
ATOM 1471 C C . ASN A 1 185 ? 13.137 -17.779 -69.107 1.00 32.38 185 ASN A C 1
ATOM 1473 O O . ASN A 1 185 ? 12.339 -16.990 -68.631 1.00 32.38 185 ASN A O 1
ATOM 1477 N N . GLN A 1 186 ? 13.935 -17.341 -70.097 1.00 32.19 186 GLN A N 1
ATOM 1478 C CA . GLN A 1 186 ? 14.819 -18.042 -71.044 1.00 32.19 186 GLN A CA 1
ATOM 1479 C C . GLN A 1 186 ? 15.604 -17.020 -71.922 1.00 32.19 186 GLN A C 1
ATOM 1481 O O . GLN A 1 186 ? 15.026 -16.003 -72.290 1.00 32.19 186 GLN A O 1
ATOM 1486 N N . ILE A 1 187 ? 16.827 -17.406 -72.355 1.00 34.66 187 ILE A N 1
ATOM 1487 C CA . ILE A 1 187 ? 17.446 -17.201 -73.705 1.00 34.66 187 ILE A CA 1
ATOM 1488 C C . ILE A 1 187 ? 18.118 -15.831 -74.022 1.00 34.66 187 ILE A C 1
ATOM 1490 O O . ILE A 1 187 ? 17.541 -14.795 -73.713 1.00 34.66 187 ILE A O 1
ATOM 1494 N N . PRO A 1 188 ? 19.251 -15.770 -74.772 1.00 43.41 188 PRO A N 1
ATOM 1495 C CA . PRO A 1 188 ? 20.376 -16.709 -74.899 1.00 43.41 188 PRO A CA 1
ATOM 1496 C C . PRO A 1 188 ? 21.773 -16.038 -74.897 1.00 43.41 188 PRO A C 1
ATOM 1498 O O . PRO A 1 188 ? 21.966 -14.865 -75.206 1.00 43.41 188 PRO A O 1
ATOM 1501 N N . SER A 1 189 ? 22.771 -16.867 -74.621 1.00 37.44 189 SER A N 1
ATOM 1502 C CA . SER A 1 189 ? 24.172 -16.685 -74.985 1.00 37.44 189 SER A CA 1
ATOM 1503 C C . SER A 1 189 ? 24.385 -16.857 -76.490 1.00 37.44 189 SER A C 1
ATOM 1505 O O . SER A 1 189 ? 23.934 -17.863 -77.023 1.00 37.44 189 SER A O 1
ATOM 1507 N N . ASP A 1 190 ? 25.158 -15.967 -77.108 1.00 33.16 190 ASP A N 1
ATOM 1508 C CA . ASP A 1 190 ? 26.088 -16.316 -78.185 1.00 33.16 190 ASP A CA 1
ATOM 1509 C C . ASP A 1 190 ? 27.288 -15.360 -78.123 1.00 33.16 190 ASP A C 1
ATOM 1511 O O . ASP A 1 190 ? 27.173 -14.146 -78.290 1.00 33.16 190 ASP A O 1
ATOM 1515 N N . SER A 1 191 ? 28.440 -15.943 -77.802 1.00 40.72 191 SER A N 1
ATOM 1516 C CA . SER A 1 191 ? 29.770 -15.392 -78.064 1.00 40.72 191 SER A CA 1
ATOM 1517 C C . SER A 1 191 ? 30.107 -15.672 -79.537 1.00 40.72 191 SER A C 1
ATOM 1519 O O . SER A 1 191 ? 29.523 -16.584 -80.128 1.00 40.72 191 SER A O 1
ATOM 1521 N N . PRO A 1 192 ? 31.052 -14.942 -80.143 1.00 50.81 192 PRO A N 1
ATOM 1522 C CA . PRO A 1 192 ? 32.394 -15.526 -80.162 1.00 50.81 192 PRO A CA 1
ATOM 1523 C C . PRO A 1 192 ? 33.522 -14.482 -80.060 1.00 50.81 192 PRO A C 1
ATOM 1525 O O . PRO A 1 192 ? 33.342 -13.342 -80.475 1.00 50.81 192 PRO A O 1
ATOM 1528 N N . ASN A 1 193 ? 34.650 -14.927 -79.486 1.00 36.72 193 ASN A N 1
ATOM 1529 C CA . ASN A 1 193 ? 36.022 -14.871 -80.026 1.00 36.72 193 ASN A CA 1
ATOM 1530 C C . ASN A 1 193 ? 36.512 -13.543 -80.647 1.00 36.72 193 ASN A C 1
ATOM 1532 O O . ASN A 1 193 ? 35.821 -12.893 -81.413 1.00 36.72 193 ASN A O 1
ATOM 1536 N N . ASP A 1 194 ? 37.747 -13.098 -80.502 1.00 35.19 194 ASP A N 1
ATOM 1537 C CA . ASP A 1 194 ? 39.005 -13.717 -80.111 1.00 35.19 194 ASP A CA 1
ATOM 1538 C C . ASP A 1 194 ? 40.027 -12.559 -80.053 1.00 35.19 194 ASP A C 1
ATOM 1540 O O . ASP A 1 194 ? 39.792 -11.481 -80.605 1.00 35.19 194 ASP A O 1
ATOM 1544 N N . ASP A 1 195 ? 41.175 -12.863 -79.457 1.00 34.41 195 ASP A N 1
ATOM 1545 C CA . ASP A 1 195 ? 42.496 -12.320 -79.785 1.00 34.41 195 ASP A CA 1
ATOM 1546 C C . ASP A 1 195 ? 42.956 -10.955 -79.243 1.00 34.41 195 ASP A C 1
ATOM 1548 O O . ASP A 1 195 ? 42.447 -9.897 -79.593 1.00 34.41 195 ASP A O 1
ATOM 1552 N N . HIS A 1 196 ? 44.061 -11.072 -78.481 1.00 37.34 196 HIS A N 1
ATOM 1553 C CA . HIS A 1 196 ? 45.308 -10.295 -78.569 1.00 37.34 196 HIS A CA 1
ATOM 1554 C C . HIS A 1 196 ? 45.207 -8.759 -78.375 1.00 37.34 196 HIS A C 1
ATOM 1556 O O . HIS A 1 196 ? 44.379 -8.068 -78.933 1.00 37.34 196 HIS A O 1
ATOM 1562 N N . ASP A 1 197 ? 46.051 -8.061 -77.630 1.00 38.06 197 ASP A N 1
ATOM 1563 C CA . ASP A 1 197 ? 47.430 -8.289 -77.255 1.00 38.06 197 ASP A CA 1
ATOM 1564 C C . ASP A 1 197 ? 47.830 -7.230 -76.208 1.00 38.06 197 ASP A C 1
ATOM 1566 O O . ASP A 1 197 ? 47.237 -6.156 -76.132 1.00 38.06 197 ASP A O 1
ATOM 1570 N N . ASN A 1 198 ? 48.886 -7.555 -75.471 1.00 37.62 198 ASN A N 1
ATOM 1571 C CA . ASN A 1 198 ? 49.915 -6.681 -74.908 1.00 37.62 198 ASN A CA 1
ATOM 1572 C C . ASN A 1 198 ? 49.574 -5.326 -74.262 1.00 37.62 198 ASN A C 1
ATOM 1574 O O . ASN A 1 198 ? 49.134 -4.355 -74.874 1.00 37.62 198 ASN A O 1
ATOM 1578 N N . GLY A 1 199 ? 50.005 -5.217 -73.004 1.00 37.00 199 GLY A N 1
ATOM 1579 C CA . GLY A 1 199 ? 50.128 -3.947 -72.312 1.00 37.00 199 GLY A CA 1
ATOM 1580 C C . GLY A 1 199 ? 51.177 -3.019 -72.920 1.00 37.00 199 GLY A C 1
ATOM 1581 O O . GLY A 1 199 ? 52.137 -3.445 -73.554 1.00 37.00 199 GLY A O 1
ATOM 1582 N N . ASN A 1 200 ? 51.045 -1.734 -72.616 1.00 34.38 200 ASN A N 1
ATOM 1583 C CA . ASN A 1 200 ? 52.198 -0.945 -72.223 1.00 34.38 200 ASN A CA 1
ATOM 1584 C C . ASN A 1 200 ? 51.770 0.331 -71.508 1.00 34.38 200 ASN A C 1
ATOM 1586 O O . ASN A 1 200 ? 50.751 0.945 -71.819 1.00 34.38 200 ASN A O 1
ATOM 1590 N N . ASN A 1 201 ? 52.613 0.706 -70.554 1.00 42.44 201 ASN A N 1
ATOM 1591 C CA . ASN A 1 201 ? 52.665 2.007 -69.911 1.00 42.44 201 ASN A CA 1
ATOM 1592 C C . ASN A 1 201 ? 52.460 3.139 -70.921 1.00 42.44 201 ASN A C 1
ATOM 1594 O O . ASN A 1 201 ? 53.101 3.118 -71.968 1.00 42.44 201 ASN A O 1
ATOM 1598 N N . ASN A 1 202 ? 51.689 4.168 -70.562 1.00 36.25 202 ASN A N 1
ATOM 1599 C CA . ASN A 1 202 ? 52.146 5.538 -70.771 1.00 36.25 202 ASN A CA 1
ATOM 1600 C C . ASN A 1 202 ? 51.350 6.564 -69.959 1.00 36.25 202 ASN A C 1
ATOM 1602 O O . ASN A 1 202 ? 50.139 6.727 -70.080 1.00 36.25 202 ASN A O 1
ATOM 1606 N N . VAL A 1 203 ? 52.134 7.269 -69.149 1.00 43.66 203 VAL A N 1
ATOM 1607 C CA . VAL A 1 203 ? 51.958 8.626 -68.643 1.00 43.66 203 VAL A CA 1
ATOM 1608 C C . VAL A 1 203 ? 51.141 9.484 -69.614 1.00 43.66 203 VAL A C 1
ATOM 1610 O O . VAL A 1 203 ? 51.622 9.850 -70.685 1.00 43.66 203 VAL A O 1
ATOM 1613 N N . VAL A 1 204 ? 49.925 9.864 -69.220 1.00 39.06 204 VAL A N 1
ATOM 1614 C CA . VAL A 1 204 ? 49.192 10.937 -69.899 1.00 39.06 204 VAL A CA 1
ATOM 1615 C C . VAL A 1 204 ? 49.730 12.261 -69.365 1.00 39.06 204 VAL A C 1
ATOM 1617 O O . VAL A 1 204 ? 49.295 12.777 -68.336 1.00 39.06 204 VAL A O 1
ATOM 1620 N N . ARG A 1 205 ? 50.734 12.786 -70.074 1.00 37.09 205 ARG A N 1
ATOM 1621 C CA . ARG A 1 205 ? 51.068 14.211 -70.077 1.00 37.09 205 ARG A CA 1
ATOM 1622 C C . ARG A 1 205 ? 49.842 14.980 -70.567 1.00 37.09 205 ARG A C 1
ATOM 1624 O O . ARG A 1 205 ? 49.365 14.771 -71.677 1.00 37.09 205 ARG A O 1
ATOM 1631 N N . SER A 1 206 ? 49.359 15.876 -69.718 1.00 44.88 206 SER A N 1
ATOM 1632 C CA . SER A 1 206 ? 48.457 16.965 -70.074 1.00 44.88 206 SER A CA 1
ATOM 1633 C C . SER A 1 206 ? 49.222 17.979 -70.933 1.00 44.88 206 SER A C 1
ATOM 1635 O O . SER A 1 206 ? 49.728 18.967 -70.410 1.00 44.88 206 SER A O 1
ATOM 1637 N N . ASP A 1 207 ? 49.287 17.736 -72.240 1.00 36.12 207 ASP A N 1
ATOM 1638 C CA . ASP A 1 207 ? 49.635 18.743 -73.246 1.00 36.12 207 ASP A CA 1
ATOM 1639 C C . ASP A 1 207 ? 48.391 19.019 -74.101 1.00 36.12 207 ASP A C 1
ATOM 1641 O O . ASP A 1 207 ? 48.284 18.600 -75.252 1.00 36.12 207 ASP A O 1
ATOM 1645 N N . ASN A 1 208 ? 47.422 19.744 -73.534 1.00 42.41 208 ASN A N 1
ATOM 1646 C CA . ASN A 1 208 ? 46.430 20.442 -74.348 1.00 42.41 208 ASN A CA 1
ATOM 1647 C C . ASN A 1 208 ? 47.103 21.691 -74.923 1.00 42.41 208 ASN A C 1
ATOM 1649 O O . ASN A 1 208 ? 46.960 22.802 -74.410 1.00 42.41 208 ASN A O 1
ATOM 1653 N N . ALA A 1 209 ? 47.865 21.478 -75.994 1.00 37.03 209 ALA A N 1
ATOM 1654 C CA . ALA A 1 209 ? 48.193 22.520 -76.943 1.00 37.03 209 ALA A CA 1
ATOM 1655 C C . ALA A 1 209 ? 46.872 23.130 -77.431 1.00 37.03 209 ALA A C 1
ATOM 1657 O O . ALA A 1 209 ? 46.060 22.469 -78.079 1.00 37.03 209 ALA A O 1
ATOM 1658 N N . ILE A 1 210 ? 46.645 24.391 -77.070 1.00 44.44 210 ILE A N 1
ATOM 1659 C CA . ILE A 1 210 ? 45.618 25.237 -77.666 1.00 44.44 210 ILE A CA 1
ATOM 1660 C C . ILE A 1 210 ? 46.013 25.382 -79.139 1.00 44.44 210 ILE A C 1
ATOM 1662 O O . ILE A 1 210 ? 46.838 26.222 -79.494 1.00 44.44 210 ILE A O 1
ATOM 1666 N N . ASP A 1 211 ? 45.481 24.498 -79.983 1.00 37.97 211 ASP A N 1
ATOM 1667 C CA . ASP A 1 211 ? 45.588 24.571 -81.436 1.00 37.97 211 ASP A CA 1
ATOM 1668 C C . ASP A 1 211 ? 44.777 25.793 -81.882 1.00 37.97 211 ASP A C 1
ATOM 1670 O O . ASP A 1 211 ? 43.567 25.735 -82.115 1.00 37.97 211 ASP A O 1
ATOM 1674 N N . SER A 1 212 ? 45.449 26.947 -81.909 1.00 42.94 212 SER A N 1
ATOM 1675 C CA . SER A 1 212 ? 44.939 28.200 -82.447 1.00 42.94 212 SER A CA 1
ATOM 1676 C C . SER A 1 212 ? 44.827 28.085 -83.968 1.00 42.94 212 SER A C 1
ATOM 1678 O O . SER A 1 212 ? 45.545 28.746 -84.724 1.00 42.94 212 SER A O 1
ATOM 1680 N N . ARG A 1 213 ? 43.898 27.260 -84.451 1.00 38.78 213 ARG A N 1
ATOM 1681 C CA . ARG A 1 213 ? 43.409 27.392 -85.819 1.00 38.78 213 ARG A CA 1
ATOM 1682 C C . ARG A 1 213 ? 42.505 28.606 -85.853 1.00 38.78 213 ARG A C 1
ATOM 1684 O O . ARG A 1 213 ? 41.294 28.523 -85.669 1.00 38.78 213 ARG A O 1
ATOM 1691 N N . TYR A 1 214 ? 43.148 29.745 -86.089 1.00 41.16 214 TYR A N 1
ATOM 1692 C CA . TYR A 1 214 ? 42.565 30.867 -86.802 1.00 41.16 214 TYR A CA 1
ATOM 1693 C C . TYR A 1 214 ? 41.812 30.310 -88.015 1.00 41.16 214 TYR A C 1
ATOM 1695 O O . TYR A 1 214 ? 42.400 30.034 -89.059 1.00 41.16 214 TYR A O 1
ATOM 1703 N N . ILE A 1 215 ? 40.501 30.112 -87.876 1.00 47.12 215 ILE A N 1
ATOM 1704 C CA . ILE A 1 215 ? 39.626 30.023 -89.034 1.00 47.12 215 ILE A CA 1
ATOM 1705 C C . ILE A 1 215 ? 39.581 31.447 -89.563 1.00 47.12 215 ILE A C 1
ATOM 1707 O O . ILE A 1 215 ? 38.919 32.321 -89.003 1.00 47.12 215 ILE A O 1
ATOM 1711 N N . SER A 1 216 ? 40.383 31.681 -90.600 1.00 40.50 216 SER A N 1
ATOM 1712 C CA . SER A 1 216 ? 40.317 32.875 -91.419 1.00 40.50 216 SER A CA 1
ATOM 1713 C C . SER A 1 216 ? 38.867 33.065 -91.846 1.00 40.50 216 SER A C 1
ATOM 1715 O O . SER A 1 216 ? 38.334 32.285 -92.640 1.00 40.50 216 SER A O 1
ATOM 1717 N N . PHE A 1 217 ? 38.219 34.099 -91.322 1.00 44.19 217 PHE A N 1
ATOM 1718 C CA . PHE A 1 217 ? 37.058 34.658 -91.990 1.00 44.19 217 PHE A CA 1
ATOM 1719 C C . PHE A 1 217 ? 37.495 34.988 -93.422 1.00 44.19 217 PHE A C 1
ATOM 1721 O O . PHE A 1 217 ? 38.552 35.607 -93.586 1.00 44.19 217 PHE A O 1
ATOM 1728 N N . PRO A 1 218 ? 36.748 34.591 -94.465 1.00 42.81 218 PRO A N 1
ATOM 1729 C CA . PRO A 1 218 ? 36.953 35.183 -95.773 1.00 42.81 218 PRO A CA 1
ATOM 1730 C C . PRO A 1 218 ? 36.802 36.684 -95.563 1.00 42.81 218 PRO A C 1
ATOM 1732 O O . PRO A 1 218 ? 35.749 37.141 -95.113 1.00 42.81 218 PRO A O 1
ATOM 1735 N N . SER A 1 219 ? 37.870 37.439 -95.809 1.00 40.84 219 SER A N 1
ATOM 1736 C CA . SER A 1 219 ? 37.793 38.886 -95.895 1.00 40.84 219 SER A CA 1
ATOM 1737 C C . SER A 1 219 ? 36.696 39.196 -96.900 1.00 40.84 219 SER A C 1
ATOM 1739 O O . SER A 1 219 ? 36.864 38.964 -98.098 1.00 40.84 219 SER A O 1
ATOM 1741 N N . ILE A 1 220 ? 35.554 39.670 -96.407 1.00 44.31 220 ILE A N 1
ATOM 1742 C CA . ILE A 1 220 ? 34.590 40.371 -97.237 1.00 44.31 220 ILE A CA 1
ATOM 1743 C C . ILE A 1 220 ? 35.365 41.599 -97.709 1.00 44.31 220 ILE A C 1
ATOM 1745 O O . ILE A 1 220 ? 35.517 42.566 -96.969 1.00 44.31 220 ILE A O 1
ATOM 1749 N N . GLN A 1 221 ? 35.960 41.489 -98.899 1.00 41.50 221 GLN A N 1
ATOM 1750 C CA . GLN A 1 221 ? 36.475 42.609 -99.667 1.00 41.50 221 GLN A CA 1
ATOM 1751 C C . GLN A 1 221 ? 35.316 43.589 -99.813 1.00 41.50 221 GLN A C 1
ATOM 1753 O O . GLN A 1 221 ? 34.429 43.420 -100.646 1.00 41.50 221 GLN A O 1
ATOM 1758 N N . THR A 1 222 ? 35.300 44.598 -98.953 1.00 47.59 222 THR A N 1
ATOM 1759 C CA . THR A 1 222 ? 34.559 45.834 -99.159 1.00 47.59 222 THR A CA 1
ATOM 1760 C C . THR A 1 222 ? 35.316 46.654 -100.193 1.00 47.59 222 THR A C 1
ATOM 1762 O O . THR A 1 222 ? 35.911 47.674 -99.868 1.00 47.59 222 THR A O 1
ATOM 1765 N N . ASP A 1 223 ? 35.303 46.176 -101.433 1.00 38.53 223 ASP A N 1
ATOM 1766 C CA . ASP A 1 223 ? 35.566 46.990 -102.608 1.00 38.53 223 ASP A CA 1
ATOM 1767 C C . ASP A 1 223 ? 34.241 47.160 -103.356 1.00 38.53 223 ASP A C 1
ATOM 1769 O O . ASP A 1 223 ? 33.552 46.184 -103.648 1.00 38.53 223 ASP A O 1
ATOM 1773 N N . LEU A 1 224 ? 33.930 48.423 -103.672 1.00 42.78 224 LEU A N 1
ATOM 1774 C CA . LEU A 1 224 ? 32.825 48.921 -104.504 1.00 42.78 224 LEU A CA 1
ATOM 1775 C C . LEU A 1 224 ? 31.434 48.955 -103.852 1.00 42.78 224 LEU A C 1
ATOM 1777 O O . LEU A 1 224 ? 30.662 48.023 -104.023 1.00 42.78 224 LEU A O 1
ATOM 1781 N N . ILE A 1 225 ? 31.066 50.097 -103.248 1.00 45.25 225 ILE A N 1
ATOM 1782 C CA . ILE A 1 225 ? 30.095 51.037 -103.857 1.00 45.25 225 ILE A CA 1
ATOM 1783 C C . ILE A 1 225 ? 30.512 52.469 -103.486 1.00 45.25 225 ILE A C 1
ATOM 1785 O O . ILE A 1 225 ? 30.121 53.030 -102.465 1.00 45.25 225 ILE A O 1
ATOM 1789 N N . ALA A 1 226 ? 31.321 53.061 -104.361 1.00 43.34 226 ALA A N 1
ATOM 1790 C CA . ALA A 1 226 ? 31.254 54.487 -104.621 1.00 43.34 226 ALA A CA 1
ATOM 1791 C C . ALA A 1 226 ? 29.869 54.813 -105.202 1.00 43.34 226 ALA A C 1
ATOM 1793 O O . ALA A 1 226 ? 29.361 54.034 -106.003 1.00 43.34 226 ALA A O 1
ATOM 1794 N N . ASN A 1 227 ? 29.292 55.950 -104.806 1.00 52.00 227 ASN A N 1
ATOM 1795 C CA . ASN A 1 227 ? 28.288 56.730 -105.539 1.00 52.00 227 ASN A CA 1
ATOM 1796 C C . ASN A 1 227 ? 27.656 56.032 -106.761 1.00 52.00 227 ASN A C 1
ATOM 1798 O O . ASN A 1 227 ? 28.039 56.296 -107.899 1.00 52.00 227 ASN A O 1
ATOM 1802 N N . SER A 1 228 ? 26.639 55.203 -106.536 1.00 46.41 228 SER A N 1
ATOM 1803 C CA . SER A 1 228 ? 25.635 54.924 -107.557 1.00 46.41 228 SER A CA 1
ATOM 1804 C C . SER A 1 228 ? 24.300 55.427 -107.032 1.00 46.41 228 SER A C 1
ATOM 1806 O O . SER A 1 228 ? 23.694 54.827 -106.142 1.00 46.41 228 SER A O 1
ATOM 1808 N N . VAL A 1 229 ? 23.872 56.558 -107.595 1.00 46.00 229 VAL A N 1
ATOM 1809 C CA . VAL A 1 229 ? 22.465 56.934 -107.779 1.00 46.00 229 VAL A CA 1
ATOM 1810 C C . VAL A 1 229 ? 21.634 55.662 -107.942 1.00 46.00 229 VAL A C 1
ATOM 1812 O O . VAL A 1 229 ? 22.098 54.734 -108.599 1.00 46.00 229 VAL A O 1
ATOM 1815 N N . ALA A 1 230 ? 20.451 55.600 -107.326 1.00 53.22 230 ALA A N 1
ATOM 1816 C CA . ALA A 1 230 ? 19.502 54.511 -107.522 1.00 53.22 230 ALA A CA 1
ATOM 1817 C C . ALA A 1 230 ? 19.219 54.342 -109.024 1.00 53.22 230 ALA A C 1
ATOM 1819 O O . ALA A 1 230 ? 18.327 54.977 -109.581 1.00 53.22 230 ALA A O 1
ATOM 1820 N N . ASP A 1 231 ? 20.032 53.513 -109.673 1.00 52.91 231 ASP A N 1
ATOM 1821 C CA . ASP A 1 231 ? 19.902 53.122 -111.059 1.00 52.91 231 ASP A CA 1
ATOM 1822 C C . ASP A 1 231 ? 18.726 52.158 -111.054 1.00 52.91 231 ASP A C 1
ATOM 1824 O O . ASP A 1 231 ? 18.854 50.967 -110.757 1.00 52.91 231 ASP A O 1
ATOM 1828 N N . ILE A 1 232 ? 17.533 52.721 -111.245 1.00 56.88 232 ILE A N 1
ATOM 1829 C CA . ILE A 1 232 ? 16.315 51.957 -111.468 1.00 56.88 232 ILE A CA 1
ATOM 1830 C C . ILE A 1 232 ? 16.638 51.053 -112.661 1.00 56.88 232 ILE A C 1
ATOM 1832 O O . ILE A 1 232 ? 16.881 51.569 -113.757 1.00 56.88 232 ILE A O 1
ATOM 1836 N N . PRO A 1 233 ? 16.706 49.723 -112.480 1.00 55.38 233 PRO A N 1
ATOM 1837 C CA . PRO A 1 233 ? 17.032 48.842 -113.582 1.00 55.38 233 PRO A CA 1
ATOM 1838 C C . PRO A 1 233 ? 15.996 49.065 -114.682 1.00 55.38 233 PRO A C 1
ATOM 1840 O O . PRO A 1 233 ? 14.793 48.983 -114.431 1.00 55.38 233 PRO A O 1
ATOM 1843 N N . LEU A 1 234 ? 16.463 49.354 -115.903 1.00 54.00 234 LEU A N 1
ATOM 1844 C CA . LEU A 1 234 ? 15.630 49.320 -117.109 1.00 54.00 234 LEU A CA 1
ATOM 1845 C C . LEU A 1 234 ? 14.739 48.073 -117.039 1.00 54.00 234 LEU A C 1
ATOM 1847 O O . LEU A 1 234 ? 15.236 47.003 -116.689 1.00 54.00 234 LEU A O 1
ATOM 1851 N N . ILE A 1 235 ? 13.447 48.202 -117.358 1.00 60.78 235 ILE A N 1
ATOM 1852 C CA . ILE A 1 235 ? 12.417 47.153 -117.185 1.00 60.78 235 ILE A CA 1
ATOM 1853 C C . ILE A 1 235 ? 12.858 45.763 -117.693 1.00 60.78 235 ILE A C 1
ATOM 1855 O O . ILE A 1 235 ? 12.460 44.744 -117.135 1.00 60.78 235 ILE A O 1
ATOM 1859 N N . SER A 1 236 ? 13.754 45.711 -118.683 1.00 62.16 236 SER A N 1
ATOM 1860 C CA . SER A 1 236 ? 14.352 44.489 -119.232 1.00 62.16 236 SER A CA 1
ATOM 1861 C C . SER A 1 236 ? 15.376 43.765 -118.336 1.00 62.16 236 SER A C 1
ATOM 1863 O O . SER A 1 236 ? 15.687 42.609 -118.605 1.00 62.16 236 SER A O 1
ATOM 1865 N N . LYS A 1 237 ? 15.910 44.396 -117.280 1.00 66.38 237 LYS A N 1
ATOM 1866 C CA . LYS A 1 237 ? 16.917 43.836 -116.347 1.00 66.38 237 LYS A CA 1
ATOM 1867 C C . LYS A 1 237 ? 16.368 43.535 -114.946 1.00 66.38 237 LYS A C 1
ATOM 1869 O O . LYS A 1 237 ? 17.077 42.954 -114.123 1.00 66.38 237 LYS A O 1
ATOM 1874 N N . VAL A 1 238 ? 15.115 43.906 -114.677 1.00 74.62 238 VAL A N 1
ATOM 1875 C CA . VAL A 1 238 ? 14.442 43.691 -113.384 1.00 74.62 238 VAL A CA 1
ATOM 1876 C C . VAL A 1 238 ? 14.359 42.199 -113.046 1.00 74.62 238 VAL A C 1
ATOM 1878 O O . VAL A 1 238 ? 14.635 41.820 -111.911 1.00 74.62 238 VAL A O 1
ATOM 1881 N N . SER A 1 239 ? 14.064 41.340 -114.028 1.00 77.62 239 SER A N 1
ATOM 1882 C CA . SER A 1 239 ? 13.973 39.884 -113.831 1.00 77.62 239 SER A CA 1
ATOM 1883 C C . SER A 1 239 ? 15.293 39.274 -113.348 1.00 77.62 239 SER A C 1
ATOM 1885 O O . SER A 1 239 ? 15.313 38.572 -112.342 1.00 77.62 239 SER A O 1
ATOM 1887 N N . PHE A 1 240 ? 16.414 39.625 -113.984 1.00 82.38 240 PHE A N 1
ATOM 1888 C CA . PHE A 1 240 ? 17.743 39.151 -113.586 1.00 82.38 240 PHE A CA 1
ATOM 1889 C C . PHE A 1 240 ? 18.130 39.613 -112.173 1.00 82.38 240 PHE A C 1
ATOM 1891 O O . PHE A 1 240 ? 18.732 38.860 -111.406 1.00 82.38 240 PHE A O 1
ATOM 1898 N N . PHE A 1 241 ? 17.775 40.848 -111.805 1.00 83.81 241 PHE A N 1
ATOM 1899 C CA . PHE A 1 241 ? 18.023 41.358 -110.458 1.00 83.81 241 PHE A CA 1
ATOM 1900 C C . PHE A 1 241 ? 17.185 40.622 -109.402 1.00 83.81 241 PHE A C 1
ATOM 1902 O O . PHE A 1 241 ? 17.718 40.259 -108.350 1.00 83.81 241 PHE A O 1
ATOM 1909 N N . ILE A 1 242 ? 15.909 40.343 -109.700 1.00 83.69 242 ILE A N 1
ATOM 1910 C CA . ILE A 1 242 ? 15.028 39.536 -108.843 1.00 83.69 242 ILE A CA 1
ATOM 1911 C C . ILE A 1 242 ? 15.611 38.131 -108.653 1.00 83.69 242 ILE A C 1
ATOM 1913 O O . ILE A 1 242 ? 15.727 37.679 -107.515 1.00 83.69 242 ILE A O 1
ATOM 1917 N N . ASP A 1 243 ? 16.048 37.467 -109.725 1.00 87.44 243 ASP A N 1
ATOM 1918 C CA . ASP A 1 243 ? 16.627 36.120 -109.645 1.00 87.44 243 ASP A CA 1
ATOM 1919 C C . ASP A 1 243 ? 17.941 36.097 -108.855 1.00 87.44 243 ASP A C 1
ATOM 1921 O O . ASP A 1 243 ? 18.160 35.216 -108.018 1.00 87.44 243 ASP A O 1
ATOM 1925 N N . ARG A 1 244 ? 18.802 37.105 -109.043 1.00 88.75 244 ARG A N 1
ATOM 1926 C CA . ARG A 1 244 ? 20.033 37.257 -108.256 1.00 88.75 244 ARG A CA 1
ATOM 1927 C C . ARG A 1 244 ? 19.724 37.417 -106.768 1.00 88.75 244 ARG A C 1
ATOM 1929 O O . ARG A 1 244 ? 20.338 36.729 -105.953 1.00 88.75 244 ARG A O 1
ATOM 1936 N N . LYS A 1 245 ? 18.767 38.280 -106.410 1.00 90.56 245 LYS A N 1
ATOM 1937 C CA . LYS A 1 245 ? 18.362 38.487 -105.012 1.00 90.56 245 LYS A CA 1
ATOM 1938 C C . LYS A 1 245 ? 17.678 37.258 -104.420 1.00 90.56 245 LYS A C 1
ATOM 1940 O O . LYS A 1 245 ? 17.939 36.924 -103.270 1.00 90.56 245 LYS A O 1
ATOM 1945 N N . LYS A 1 246 ? 16.889 36.524 -105.205 1.00 91.44 246 LYS A N 1
ATOM 1946 C CA . LYS A 1 246 ? 16.282 35.251 -104.792 1.00 91.44 246 LYS A CA 1
ATOM 1947 C C . LYS A 1 246 ? 17.339 34.185 -104.483 1.00 91.44 246 LYS A C 1
ATOM 1949 O O . LYS A 1 246 ? 17.221 33.486 -103.479 1.00 91.44 246 LYS A O 1
ATOM 1954 N N . ASN A 1 247 ? 18.395 34.098 -105.294 1.00 90.75 247 ASN A N 1
ATOM 1955 C CA . ASN A 1 247 ? 19.522 33.193 -105.048 1.00 90.75 247 ASN A CA 1
ATOM 1956 C C . ASN A 1 247 ? 20.359 33.610 -103.830 1.00 90.75 247 ASN A C 1
ATOM 1958 O O . ASN A 1 247 ? 20.808 32.750 -103.076 1.00 90.75 247 ASN A O 1
ATOM 1962 N N . GLU A 1 248 ? 20.553 34.913 -103.617 1.00 92.94 248 GLU A N 1
ATOM 1963 C CA . GLU A 1 248 ? 21.216 35.446 -102.421 1.00 92.94 248 GLU A CA 1
ATOM 1964 C C . GLU A 1 248 ? 20.421 35.110 -101.153 1.00 92.94 248 GLU A C 1
ATOM 1966 O O . GLU A 1 248 ? 20.985 34.564 -100.209 1.00 92.94 248 GLU A O 1
ATOM 1971 N N . ILE A 1 249 ? 19.100 35.321 -101.175 1.00 92.38 249 ILE A N 1
ATOM 1972 C CA . ILE A 1 249 ? 18.195 34.913 -100.095 1.00 92.38 249 ILE A CA 1
ATOM 1973 C C . ILE A 1 249 ? 18.322 33.407 -99.847 1.00 92.38 249 ILE A C 1
ATOM 1975 O O . ILE A 1 249 ? 18.514 33.001 -98.707 1.00 92.38 249 ILE A O 1
ATOM 1979 N N . LYS A 1 250 ? 18.296 32.570 -100.892 1.00 94.25 250 LYS A N 1
ATOM 1980 C CA . LYS A 1 250 ? 18.430 31.113 -100.734 1.00 94.25 250 LYS A CA 1
ATOM 1981 C C . LYS A 1 250 ? 19.743 30.711 -100.045 1.00 94.25 250 LYS A C 1
ATOM 1983 O O . LYS A 1 250 ? 19.712 29.901 -99.125 1.00 94.25 250 LYS A O 1
ATOM 1988 N N . ARG A 1 251 ? 20.874 31.310 -100.436 1.00 93.88 251 ARG A N 1
ATOM 1989 C CA . ARG A 1 251 ? 22.175 31.064 -99.784 1.00 93.88 251 ARG A CA 1
ATOM 1990 C C . ARG A 1 251 ? 22.183 31.503 -98.322 1.00 93.88 251 ARG A C 1
ATOM 1992 O O . ARG A 1 251 ? 22.724 30.795 -97.481 1.00 93.88 251 ARG A O 1
ATOM 1999 N N . LEU A 1 252 ? 21.581 32.652 -98.013 1.00 93.38 252 LEU A N 1
ATOM 2000 C CA . LEU A 1 252 ? 21.471 33.130 -96.632 1.00 93.38 252 LEU A CA 1
ATOM 2001 C C . LEU A 1 252 ? 20.632 32.176 -95.773 1.00 93.38 252 LEU A C 1
ATOM 2003 O O . LEU A 1 252 ? 21.025 31.889 -94.648 1.00 93.38 252 LEU A O 1
ATOM 2007 N N . TRP A 1 253 ? 19.546 31.624 -96.318 1.00 93.88 253 TRP A N 1
ATOM 2008 C CA . TRP A 1 253 ? 18.740 30.600 -95.644 1.00 93.88 253 TRP A CA 1
ATOM 2009 C C . TRP A 1 253 ? 19.523 29.304 -95.376 1.00 93.88 253 TRP A C 1
ATOM 2011 O O . TRP A 1 253 ? 19.387 28.717 -94.304 1.00 93.88 253 TRP A O 1
ATOM 2021 N N . GLU A 1 254 ? 20.363 28.862 -96.316 1.00 94.12 254 GLU A N 1
ATOM 2022 C CA . GLU A 1 254 ? 21.231 27.687 -96.134 1.00 94.12 254 GLU A CA 1
ATOM 2023 C C . GLU A 1 254 ? 22.264 27.918 -95.017 1.00 94.12 254 GLU A C 1
ATOM 2025 O O . GLU A 1 254 ? 22.411 27.075 -94.130 1.00 94.12 254 GLU A O 1
ATOM 2030 N N . ILE A 1 255 ? 22.909 29.091 -95.000 1.00 94.44 255 ILE A N 1
ATOM 2031 C CA . ILE A 1 255 ? 23.856 29.484 -93.943 1.00 94.44 255 ILE A CA 1
ATOM 2032 C C . ILE A 1 255 ? 23.146 29.597 -92.588 1.00 94.44 255 ILE A C 1
ATOM 2034 O O . ILE A 1 255 ? 23.659 29.113 -91.580 1.00 94.44 255 ILE A O 1
ATOM 2038 N N . GLU A 1 256 ? 21.956 30.199 -92.545 1.00 94.88 256 GLU A N 1
ATOM 2039 C CA . GLU A 1 256 ? 21.159 30.309 -91.320 1.00 94.88 256 GLU A CA 1
ATOM 2040 C C . GLU A 1 256 ? 20.815 28.920 -90.766 1.00 94.88 256 GLU A C 1
ATOM 2042 O O . GLU A 1 256 ? 20.935 28.682 -89.562 1.00 94.88 256 GLU A O 1
ATOM 2047 N N . SER A 1 257 ? 20.444 27.981 -91.640 1.00 94.56 257 SER A N 1
ATOM 2048 C CA . SER A 1 257 ? 20.177 26.596 -91.254 1.00 94.56 257 SER A CA 1
ATOM 2049 C C . SER A 1 257 ? 21.427 25.881 -90.730 1.00 94.56 257 SER A C 1
ATOM 2051 O O . SER A 1 257 ? 21.338 25.142 -89.749 1.00 94.56 257 SER A O 1
ATOM 2053 N N . GLU A 1 258 ? 22.593 26.087 -91.347 1.00 95.94 258 GLU A N 1
ATOM 2054 C CA . GLU A 1 258 ? 23.855 25.505 -90.878 1.00 95.94 258 GLU A CA 1
ATOM 2055 C C . GLU A 1 258 ? 24.263 26.063 -89.508 1.00 95.94 258 GLU A C 1
ATOM 2057 O O . GLU A 1 258 ? 24.637 25.302 -88.612 1.00 95.94 258 GLU A O 1
ATOM 2062 N N . ILE A 1 259 ? 24.140 27.380 -89.313 1.00 94.31 259 ILE A N 1
ATOM 2063 C CA . ILE A 1 259 ? 24.428 28.035 -88.032 1.00 94.31 259 ILE A CA 1
ATOM 2064 C C . ILE A 1 259 ? 23.495 27.500 -86.944 1.00 94.31 259 ILE A C 1
ATOM 2066 O O . ILE A 1 259 ? 23.974 27.148 -85.866 1.00 94.31 259 ILE A O 1
ATOM 2070 N N . LYS A 1 260 ? 22.190 27.365 -87.219 1.00 95.94 260 LYS A N 1
ATOM 2071 C CA . LYS A 1 260 ? 21.230 26.783 -86.265 1.00 95.94 260 LYS A CA 1
ATOM 2072 C C . LYS A 1 260 ? 21.612 25.358 -85.865 1.00 95.94 260 LYS A C 1
ATOM 2074 O O . LYS A 1 260 ? 21.628 25.055 -84.675 1.00 95.94 260 LYS A O 1
ATOM 2079 N N . ASN A 1 261 ? 21.998 24.517 -86.824 1.00 94.88 261 ASN A N 1
ATOM 2080 C CA . ASN A 1 261 ? 22.434 23.146 -86.545 1.00 94.88 261 ASN A CA 1
ATOM 2081 C C . ASN A 1 261 ? 23.723 23.101 -85.711 1.00 94.88 261 ASN A C 1
ATOM 2083 O O . ASN A 1 261 ? 23.838 22.291 -84.791 1.00 94.88 261 ASN A O 1
ATOM 2087 N N . ARG A 1 262 ? 24.689 23.986 -85.988 1.00 95.69 262 ARG A N 1
ATOM 2088 C CA . ARG A 1 262 ? 25.922 24.092 -85.191 1.00 95.69 262 ARG A CA 1
ATOM 2089 C C . ARG A 1 262 ? 25.639 24.567 -83.767 1.00 95.69 262 ARG A C 1
ATOM 2091 O O . ARG A 1 262 ? 26.179 23.986 -82.832 1.00 95.69 262 ARG A O 1
ATOM 2098 N N . ILE A 1 263 ? 24.778 25.573 -83.598 1.00 94.94 263 ILE A N 1
ATOM 2099 C CA . ILE A 1 263 ? 24.343 26.050 -82.276 1.00 94.94 263 ILE A CA 1
ATOM 2100 C C . ILE A 1 263 ? 23.686 24.906 -81.499 1.00 94.94 263 ILE A C 1
ATOM 2102 O O . ILE A 1 263 ? 24.038 24.681 -80.344 1.00 94.94 263 ILE A O 1
ATOM 2106 N N . GLN A 1 264 ? 22.796 24.148 -82.141 1.00 95.31 264 GLN A N 1
ATOM 2107 C CA . GLN A 1 264 ? 22.121 23.018 -81.510 1.00 95.31 264 GLN A CA 1
ATOM 2108 C C . GLN A 1 264 ? 23.112 21.937 -81.057 1.00 95.31 264 GLN A C 1
ATOM 2110 O O . GLN A 1 264 ? 23.061 21.499 -79.909 1.00 95.31 264 GLN A O 1
ATOM 2115 N N . LYS A 1 265 ? 24.077 21.579 -81.912 1.00 96.56 265 LYS A N 1
ATOM 2116 C CA . LYS A 1 265 ? 25.122 20.607 -81.569 1.00 96.56 265 LYS A CA 1
ATOM 2117 C C . LYS A 1 265 ? 25.980 21.067 -80.383 1.00 96.56 265 LYS A C 1
ATOM 2119 O O . LYS A 1 265 ? 26.266 20.275 -79.491 1.00 96.56 265 LYS A O 1
ATOM 2124 N N . ILE A 1 266 ? 26.346 22.350 -80.338 1.00 95.62 266 ILE A N 1
ATOM 2125 C CA . ILE A 1 266 ? 27.108 22.925 -79.218 1.00 95.62 266 ILE A CA 1
ATOM 2126 C C . ILE A 1 266 ? 26.289 22.891 -77.919 1.00 95.62 266 ILE A C 1
ATOM 2128 O O . ILE A 1 266 ? 26.839 22.614 -76.855 1.00 95.62 266 ILE A O 1
ATOM 2132 N N . ILE A 1 267 ? 24.978 23.149 -77.983 1.00 95.62 267 ILE A N 1
ATOM 2133 C CA . ILE A 1 267 ? 24.089 23.062 -76.815 1.00 95.62 267 ILE A CA 1
ATOM 2134 C C . ILE A 1 267 ? 24.022 21.621 -76.292 1.00 95.62 267 ILE A C 1
ATOM 2136 O O . ILE A 1 267 ? 24.128 21.410 -75.086 1.00 95.62 267 ILE A O 1
ATOM 2140 N N . GLU A 1 268 ? 23.901 20.632 -77.177 1.00 95.19 268 GLU A N 1
ATOM 2141 C CA . GLU A 1 268 ? 23.882 19.212 -76.802 1.00 95.19 268 GLU A CA 1
ATOM 2142 C C . GLU A 1 268 ? 25.206 18.763 -76.166 1.00 95.19 268 GLU A C 1
ATOM 2144 O O . GLU A 1 268 ? 25.201 18.107 -75.122 1.00 95.19 268 GLU A O 1
ATOM 2149 N N . GLU A 1 269 ? 26.344 19.170 -76.737 1.00 96.12 269 GLU A N 1
ATOM 2150 C CA . GLU A 1 269 ? 27.671 18.905 -76.167 1.00 96.12 269 GLU A CA 1
ATOM 2151 C C . GLU A 1 269 ? 27.844 19.568 -74.794 1.00 96.12 269 GLU A C 1
ATOM 2153 O O . GLU A 1 269 ? 28.352 18.936 -73.863 1.00 96.12 269 GLU A O 1
ATOM 2158 N N . LYS A 1 270 ? 27.362 20.807 -74.631 1.00 96.25 270 LYS A N 1
ATOM 2159 C CA . LYS A 1 270 ? 27.377 21.516 -73.347 1.00 96.25 270 LYS A CA 1
ATOM 2160 C C . LYS A 1 270 ? 26.552 20.781 -72.286 1.00 96.25 270 LYS A C 1
ATOM 2162 O O . LYS A 1 270 ? 27.053 20.570 -71.185 1.00 96.25 270 LYS A O 1
ATOM 2167 N N . ILE A 1 271 ? 25.323 20.371 -72.611 1.00 95.56 271 ILE A N 1
ATOM 2168 C CA . ILE A 1 271 ? 24.444 19.640 -71.680 1.00 95.56 271 ILE A CA 1
ATOM 2169 C C . ILE A 1 271 ? 25.096 18.320 -71.253 1.00 95.56 271 ILE A C 1
ATOM 2171 O O . ILE A 1 271 ? 25.067 17.964 -70.074 1.00 95.56 271 ILE A O 1
ATOM 2175 N N . LYS A 1 272 ? 25.728 17.608 -72.194 1.00 96.50 272 LYS A N 1
ATOM 2176 C CA . LYS A 1 272 ? 26.445 16.365 -71.895 1.00 96.50 272 LYS A CA 1
ATOM 2177 C C . LYS A 1 272 ? 27.617 16.600 -70.938 1.00 96.50 272 LYS A C 1
ATOM 2179 O O . LYS A 1 272 ? 27.724 15.902 -69.934 1.00 96.50 272 LYS A O 1
ATOM 2184 N N . LEU A 1 273 ? 28.447 17.609 -71.205 1.00 95.62 273 LEU A N 1
ATOM 2185 C CA . LEU A 1 273 ? 29.572 17.964 -70.335 1.00 95.62 273 LEU A CA 1
ATOM 2186 C C . LEU A 1 273 ? 29.115 18.389 -68.933 1.00 95.62 273 LEU A C 1
ATOM 2188 O O . LEU A 1 273 ? 29.718 17.973 -67.947 1.00 95.62 273 LEU A O 1
ATOM 2192 N N . GLU A 1 274 ? 28.041 19.173 -68.819 1.00 95.19 274 GLU A N 1
ATOM 2193 C CA . GLU A 1 274 ? 27.470 19.551 -67.518 1.00 95.19 274 GLU A CA 1
ATOM 2194 C C . GLU A 1 274 ? 26.960 18.326 -66.739 1.00 95.19 274 GLU A C 1
ATOM 2196 O O . GLU A 1 274 ? 27.153 18.244 -65.522 1.00 95.19 274 GLU A O 1
ATOM 2201 N N . SER A 1 275 ? 26.361 17.346 -67.425 1.00 95.19 275 SER A N 1
ATOM 2202 C CA . SER A 1 275 ? 25.965 16.072 -66.813 1.00 95.19 275 SER A CA 1
ATOM 2203 C C . SER A 1 275 ? 27.177 15.284 -66.305 1.00 95.19 275 SER A C 1
ATOM 2205 O O . SER A 1 275 ? 27.181 14.845 -65.154 1.00 95.19 275 SER A O 1
ATOM 2207 N N . ASP A 1 276 ? 28.226 15.152 -67.121 1.00 95.12 276 ASP A N 1
ATOM 2208 C CA . ASP A 1 276 ? 29.440 14.407 -66.765 1.00 95.12 276 ASP A CA 1
ATOM 2209 C C . ASP A 1 276 ? 30.172 15.045 -65.571 1.00 95.12 276 ASP A C 1
ATOM 2211 O O . ASP A 1 276 ? 30.610 14.347 -64.650 1.00 95.12 276 ASP A O 1
ATOM 2215 N N . VAL A 1 277 ? 30.262 16.380 -65.539 1.00 95.12 277 VAL A N 1
ATOM 2216 C CA . VAL A 1 277 ? 30.850 17.131 -64.416 1.00 95.12 277 VAL A CA 1
ATOM 2217 C C . VAL A 1 277 ? 30.047 16.916 -63.134 1.00 95.12 277 VAL A C 1
ATOM 2219 O O . VAL A 1 277 ? 30.633 16.648 -62.082 1.00 95.12 277 VAL A O 1
ATOM 2222 N N . ASN A 1 278 ? 28.716 16.969 -63.207 1.00 93.00 278 ASN A N 1
ATOM 2223 C CA . ASN A 1 278 ? 27.860 16.720 -62.049 1.00 93.00 278 ASN A CA 1
ATOM 2224 C C . ASN A 1 278 ? 28.001 15.286 -61.521 1.00 93.00 278 ASN A C 1
ATOM 2226 O O . ASN A 1 278 ? 28.059 15.078 -60.306 1.00 93.00 278 ASN A O 1
ATOM 2230 N N . ASP A 1 279 ? 28.098 14.294 -62.401 1.00 93.75 279 ASP A N 1
ATOM 2231 C CA . ASP A 1 279 ? 28.283 12.901 -61.995 1.00 93.75 279 ASP A CA 1
ATOM 2232 C C . ASP A 1 279 ? 29.659 12.652 -61.368 1.00 93.75 279 ASP A C 1
ATOM 2234 O O . ASP A 1 279 ? 29.768 11.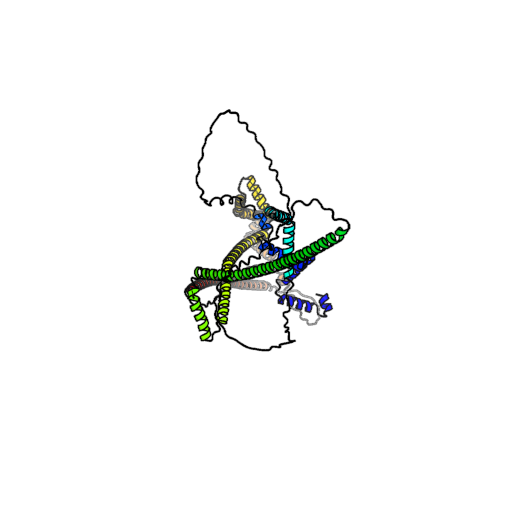919 -60.377 1.00 93.75 279 ASP A O 1
ATOM 2238 N N . LEU A 1 280 ? 30.712 13.291 -61.885 1.00 93.94 280 LEU A N 1
ATOM 2239 C CA . LEU A 1 280 ? 32.037 13.269 -61.265 1.00 93.94 280 LEU A CA 1
ATOM 2240 C C . LEU A 1 280 ? 32.037 13.956 -59.897 1.00 93.94 280 LEU A C 1
ATOM 2242 O O . LEU A 1 280 ? 32.609 13.403 -58.956 1.00 93.94 280 LEU A O 1
ATOM 2246 N N . SER A 1 281 ? 31.348 15.092 -59.762 1.00 92.25 281 SER A N 1
ATOM 2247 C CA . SER A 1 281 ? 31.187 15.795 -58.484 1.00 92.25 281 SER A CA 1
ATOM 2248 C C . SER A 1 281 ? 30.468 14.926 -57.450 1.00 92.25 281 SER A C 1
ATOM 2250 O O . SER A 1 281 ? 30.940 14.757 -56.330 1.00 92.25 281 SER A O 1
ATOM 2252 N N . LYS A 1 282 ? 29.376 14.255 -57.833 1.00 91.25 282 LYS A N 1
ATOM 2253 C CA . LYS A 1 282 ? 28.671 13.320 -56.937 1.00 91.25 282 LYS A CA 1
ATOM 2254 C C . LYS A 1 282 ? 29.549 12.134 -56.530 1.00 91.25 282 LYS A C 1
ATOM 2256 O O . LYS A 1 282 ? 29.473 11.656 -55.397 1.00 91.25 282 LYS A O 1
ATOM 2261 N N . LYS A 1 283 ? 30.374 11.615 -57.446 1.00 91.38 283 LYS A N 1
ATOM 2262 C CA . LYS A 1 283 ? 31.311 10.519 -57.146 1.00 91.38 283 LYS A CA 1
ATOM 2263 C C . LYS A 1 283 ? 32.424 10.968 -56.198 1.00 91.38 283 LYS A C 1
ATOM 2265 O O . LYS A 1 283 ? 32.791 10.194 -55.313 1.00 91.38 283 LYS A O 1
ATOM 2270 N N . SER A 1 284 ? 32.963 12.175 -56.368 1.00 89.88 284 SER A N 1
ATOM 2271 C CA . SER A 1 284 ? 34.007 12.709 -55.487 1.00 89.88 284 SER A CA 1
ATOM 2272 C C . SER A 1 284 ? 33.460 13.019 -54.094 1.00 89.88 284 SER A C 1
ATOM 2274 O O . SER A 1 284 ? 34.092 12.633 -53.113 1.00 89.88 284 SER A O 1
ATOM 2276 N N . GLU A 1 285 ? 32.255 13.581 -53.986 1.00 91.12 285 GLU A N 1
ATOM 2277 C CA . GLU A 1 285 ? 31.581 13.820 -52.704 1.00 91.12 285 GLU A CA 1
ATOM 2278 C C . GLU A 1 285 ? 31.366 12.530 -51.909 1.00 91.12 285 GLU A C 1
ATOM 2280 O O . GLU A 1 285 ? 31.655 12.491 -50.715 1.00 91.12 285 GLU A O 1
ATOM 2285 N N . LYS A 1 286 ? 30.941 11.441 -52.564 1.00 88.88 286 LYS A N 1
ATOM 2286 C CA . LYS A 1 286 ? 30.807 10.130 -51.903 1.00 88.88 286 LYS A CA 1
ATOM 2287 C C . LYS A 1 286 ? 32.137 9.623 -51.344 1.00 88.88 286 LYS A C 1
ATOM 2289 O O . LYS A 1 286 ? 32.176 9.120 -50.224 1.00 88.88 286 LYS A O 1
ATOM 2294 N N . LYS A 1 287 ? 33.229 9.766 -52.105 1.00 89.56 287 LYS A N 1
ATOM 2295 C CA . LYS A 1 287 ? 34.572 9.368 -51.650 1.00 89.56 287 LYS A CA 1
ATOM 2296 C C . LYS A 1 287 ? 35.052 10.238 -50.488 1.00 89.56 287 LYS A C 1
ATOM 2298 O O . LYS A 1 287 ? 35.543 9.704 -49.502 1.00 89.56 287 LYS A O 1
ATOM 2303 N N . LEU A 1 288 ? 34.867 11.556 -50.572 1.00 90.44 288 LEU A N 1
ATOM 2304 C CA . LEU A 1 288 ? 35.205 12.485 -49.490 1.00 90.44 288 LEU A CA 1
ATOM 2305 C C . LEU A 1 288 ? 34.382 12.219 -48.226 1.00 90.44 288 LEU A C 1
ATOM 2307 O O . LEU A 1 288 ? 34.916 12.310 -47.125 1.00 90.44 288 LEU A O 1
ATOM 2311 N N . GLY A 1 289 ? 33.109 11.844 -48.374 1.00 89.06 289 GLY A N 1
ATOM 2312 C CA . GLY A 1 289 ? 32.262 11.421 -47.262 1.00 89.06 289 GLY A CA 1
ATOM 2313 C C . GLY A 1 289 ? 32.824 10.202 -46.530 1.00 89.06 289 GLY A C 1
ATOM 2314 O O . GLY A 1 289 ? 32.841 10.190 -45.303 1.00 89.06 289 GLY A O 1
ATOM 2315 N N . TYR A 1 290 ? 33.348 9.218 -47.267 1.00 86.62 290 TYR A N 1
ATOM 2316 C CA . TYR A 1 290 ? 34.009 8.055 -46.671 1.00 86.62 290 TYR A CA 1
ATOM 2317 C C . TYR A 1 290 ? 35.276 8.436 -45.893 1.00 86.62 290 TYR A C 1
ATOM 2319 O O . TYR A 1 290 ? 35.440 7.987 -44.764 1.00 86.62 290 TYR A O 1
ATOM 2327 N N . PHE A 1 291 ? 36.136 9.294 -46.456 1.00 86.25 291 PHE A N 1
ATOM 2328 C CA . PHE A 1 291 ? 37.342 9.756 -45.755 1.00 86.25 291 PHE A CA 1
ATOM 2329 C C . PHE A 1 291 ? 37.002 10.506 -44.466 1.00 86.25 291 PHE A C 1
ATOM 2331 O O . PHE A 1 291 ? 37.518 10.157 -43.414 1.00 86.25 291 PHE A O 1
ATOM 2338 N N . ARG A 1 292 ? 36.040 11.437 -44.514 1.00 91.25 292 ARG A N 1
ATOM 2339 C CA . ARG A 1 292 ? 35.574 12.142 -43.307 1.00 91.25 292 ARG A CA 1
ATOM 2340 C C . ARG A 1 292 ? 35.028 11.190 -42.247 1.00 91.25 292 ARG A C 1
ATOM 2342 O O . ARG A 1 292 ? 35.270 11.390 -41.066 1.00 91.25 292 ARG A O 1
ATOM 2349 N N . TRP A 1 293 ? 34.266 10.175 -42.654 1.00 92.19 293 TRP A N 1
ATOM 2350 C CA . TRP A 1 293 ? 33.766 9.167 -41.721 1.00 92.19 293 TRP A CA 1
ATOM 2351 C C . TRP A 1 293 ? 34.908 8.371 -41.076 1.00 92.19 293 TRP A C 1
ATOM 2353 O O . TRP A 1 293 ? 34.882 8.164 -39.865 1.00 92.19 293 TRP A O 1
ATOM 2363 N N . TYR A 1 294 ? 35.906 7.961 -41.863 1.00 85.62 294 TYR A N 1
ATOM 2364 C CA . TYR A 1 294 ? 37.074 7.236 -41.365 1.00 85.62 294 TYR A CA 1
ATOM 2365 C C . TYR A 1 294 ? 37.894 8.079 -40.377 1.00 85.62 294 TYR A C 1
ATOM 2367 O O . TYR A 1 294 ? 38.230 7.589 -39.301 1.00 85.62 294 TYR A O 1
ATOM 2375 N N . ASP A 1 295 ? 38.135 9.353 -40.695 1.00 85.94 295 ASP A N 1
ATOM 2376 C CA . ASP A 1 295 ? 38.855 10.283 -39.817 1.00 85.94 295 ASP A CA 1
ATOM 2377 C C . ASP A 1 295 ? 38.104 10.483 -38.489 1.00 85.94 295 ASP A C 1
ATOM 2379 O O . ASP A 1 295 ? 38.686 10.336 -37.415 1.00 85.94 295 ASP A O 1
ATOM 2383 N N . ASN A 1 296 ? 36.784 10.704 -38.550 1.00 90.38 296 ASN A N 1
ATOM 2384 C CA . ASN A 1 296 ? 35.942 10.842 -37.357 1.00 90.38 296 ASN A CA 1
ATOM 2385 C C . ASN A 1 296 ? 35.950 9.577 -36.484 1.00 90.38 296 ASN A C 1
ATOM 2387 O O . ASN A 1 296 ? 35.964 9.671 -35.258 1.00 90.38 296 ASN A O 1
ATOM 2391 N N . LEU A 1 297 ? 35.931 8.391 -37.102 1.00 85.31 297 LEU A N 1
ATOM 2392 C CA . LEU A 1 297 ? 36.022 7.123 -36.378 1.00 85.31 297 LEU A CA 1
ATOM 2393 C C . LEU A 1 297 ? 37.382 6.988 -35.676 1.00 85.31 297 LEU A C 1
ATOM 2395 O O . LEU A 1 297 ? 37.434 6.548 -34.529 1.00 85.31 297 LEU A O 1
ATOM 2399 N N . GLY A 1 298 ? 38.466 7.393 -36.345 1.00 86.81 298 GLY A N 1
ATOM 2400 C CA . GLY A 1 298 ? 39.810 7.464 -35.767 1.00 86.81 298 GLY A CA 1
ATOM 2401 C C . GLY A 1 298 ? 39.876 8.346 -34.531 1.00 86.81 298 GLY A C 1
ATOM 2402 O O . GLY A 1 298 ? 40.366 7.911 -33.486 1.00 86.81 298 GLY A O 1
ATOM 2403 N N . GLU A 1 299 ? 39.329 9.555 -34.626 1.00 89.19 299 GLU A N 1
ATOM 2404 C CA . GLU A 1 299 ? 39.265 10.481 -33.497 1.00 89.19 299 GLU A CA 1
ATOM 2405 C C . GLU A 1 299 ? 38.417 9.928 -32.346 1.00 89.19 299 GLU A C 1
ATOM 2407 O O . GLU A 1 299 ? 38.846 9.971 -31.193 1.00 89.19 299 GLU A O 1
ATOM 2412 N N . GLU A 1 300 ? 37.241 9.360 -32.631 1.00 88.44 300 GLU A N 1
ATOM 2413 C CA . GLU A 1 300 ? 36.361 8.808 -31.598 1.00 88.44 300 GLU A CA 1
ATOM 2414 C C . GLU A 1 300 ? 37.018 7.645 -30.844 1.00 88.44 300 GLU A C 1
ATOM 2416 O O . GLU A 1 300 ? 36.967 7.603 -29.610 1.00 88.44 300 GLU A O 1
ATOM 2421 N N . LEU A 1 301 ? 37.661 6.724 -31.568 1.00 84.00 301 LEU A N 1
ATOM 2422 C CA . LEU A 1 301 ? 38.355 5.588 -30.966 1.00 84.00 301 LEU A CA 1
ATOM 2423 C C . LEU A 1 301 ? 39.557 6.028 -30.124 1.00 84.00 301 LEU A C 1
ATOM 2425 O O . LEU A 1 301 ? 39.737 5.535 -29.006 1.00 84.00 301 LEU A O 1
ATOM 2429 N N . SER A 1 302 ? 40.309 7.016 -30.606 1.00 88.06 302 SER A N 1
ATOM 2430 C CA . SER A 1 302 ? 41.439 7.592 -29.879 1.00 88.06 302 SER A CA 1
ATOM 2431 C C . SER A 1 302 ? 40.987 8.302 -28.597 1.00 88.06 302 SER A C 1
ATOM 2433 O O . SER A 1 302 ? 41.504 8.027 -27.516 1.00 88.06 302 SER A O 1
ATOM 2435 N N . VAL A 1 303 ? 39.961 9.157 -28.669 1.00 90.06 303 VAL A N 1
ATOM 2436 C CA . VAL A 1 303 ? 39.524 9.979 -27.527 1.00 90.06 303 VAL A CA 1
ATOM 2437 C C . VAL A 1 303 ? 38.754 9.171 -26.481 1.00 90.06 303 VAL A C 1
ATOM 2439 O O . VAL A 1 303 ? 38.983 9.352 -25.286 1.00 90.06 303 VAL A O 1
ATOM 2442 N N . LYS A 1 304 ? 37.821 8.302 -26.893 1.00 89.44 304 LYS A N 1
ATOM 2443 C CA . LYS A 1 304 ? 36.949 7.586 -25.943 1.00 89.44 304 LYS A CA 1
ATOM 2444 C C . LYS A 1 304 ? 37.581 6.322 -25.381 1.00 89.44 304 LYS A C 1
ATOM 2446 O O . LYS A 1 304 ? 37.312 5.975 -24.234 1.00 89.44 304 LYS A O 1
ATOM 2451 N N . TYR A 1 305 ? 38.373 5.625 -26.191 1.00 83.69 305 TYR A N 1
ATOM 2452 C CA . TYR A 1 305 ? 38.852 4.284 -25.865 1.00 83.69 305 TYR A CA 1
ATOM 2453 C C . TYR A 1 305 ? 40.378 4.194 -25.801 1.00 83.69 305 TYR A C 1
ATOM 2455 O O . TYR A 1 305 ? 40.892 3.145 -25.422 1.00 83.69 305 TYR A O 1
ATOM 2463 N N . ASN A 1 306 ? 41.097 5.283 -26.116 1.00 88.38 306 ASN A N 1
ATOM 2464 C CA . ASN A 1 306 ? 42.558 5.313 -26.194 1.00 88.38 306 ASN A CA 1
ATOM 2465 C C . ASN A 1 306 ? 43.110 4.260 -27.175 1.00 88.38 306 ASN A C 1
ATOM 2467 O O . ASN A 1 306 ? 44.174 3.693 -26.936 1.00 88.38 306 ASN A O 1
ATOM 2471 N N . LEU A 1 307 ? 42.359 3.998 -28.254 1.00 83.62 307 LEU A N 1
ATOM 2472 C CA . LEU A 1 307 ? 42.718 3.050 -29.308 1.00 83.62 307 LEU A CA 1
ATOM 2473 C C . LEU A 1 307 ? 43.190 3.820 -30.537 1.00 83.62 307 LEU A C 1
ATOM 2475 O O . LEU A 1 307 ? 42.441 4.624 -31.100 1.00 83.62 307 LEU A O 1
ATOM 2479 N N . ASN A 1 308 ? 44.420 3.571 -30.979 1.00 87.69 308 ASN A N 1
ATOM 2480 C CA . ASN A 1 308 ? 44.930 4.187 -32.201 1.00 87.69 308 ASN A CA 1
ATOM 2481 C C . ASN A 1 308 ? 44.773 3.228 -33.387 1.00 87.69 308 ASN A C 1
ATOM 2483 O O . ASN A 1 308 ? 45.498 2.239 -33.499 1.00 87.69 308 ASN A O 1
ATOM 2487 N N . ILE A 1 309 ? 43.852 3.565 -34.296 1.00 80.88 309 ILE A N 1
ATOM 2488 C CA . ILE A 1 309 ? 43.517 2.772 -35.485 1.00 80.88 309 ILE A CA 1
ATOM 2489 C C . ILE A 1 309 ? 44.760 2.401 -36.312 1.00 80.88 309 ILE A C 1
ATOM 2491 O O . ILE A 1 309 ? 44.855 1.271 -36.788 1.00 80.88 309 ILE A O 1
ATOM 2495 N N . GLU A 1 310 ? 45.724 3.312 -36.467 1.00 81.19 310 GLU A N 1
ATOM 2496 C CA . GLU A 1 310 ? 46.893 3.093 -37.331 1.00 81.19 310 GLU A CA 1
ATOM 2497 C C . GLU A 1 310 ? 47.809 1.976 -36.819 1.00 81.19 310 GLU A C 1
ATOM 2499 O O . GLU A 1 310 ? 48.364 1.223 -37.617 1.00 81.19 310 GLU A O 1
ATOM 2504 N N . TYR A 1 311 ? 47.934 1.832 -35.498 1.00 84.00 311 TYR A N 1
ATOM 2505 C CA . TYR A 1 311 ? 48.791 0.815 -34.879 1.00 84.00 311 TYR A CA 1
ATOM 2506 C C . TYR A 1 311 ? 48.016 -0.452 -34.509 1.00 84.00 311 TYR A C 1
ATOM 2508 O O . TYR A 1 311 ? 48.557 -1.558 -34.536 1.00 84.00 311 TYR A O 1
ATOM 2516 N N . GLU A 1 312 ? 46.739 -0.311 -34.162 1.00 81.06 312 GLU A N 1
ATOM 2517 C CA . GLU A 1 312 ? 45.953 -1.408 -33.609 1.00 81.06 312 GLU A CA 1
ATOM 2518 C C . GLU A 1 312 ? 45.190 -2.209 -34.659 1.00 81.06 312 GLU A C 1
ATOM 2520 O O . GLU A 1 312 ? 44.882 -3.370 -34.396 1.00 81.06 312 GLU A O 1
ATOM 2525 N N . ILE A 1 313 ? 44.940 -1.675 -35.865 1.00 81.88 313 ILE A N 1
ATOM 2526 C CA . ILE A 1 313 ? 44.334 -2.463 -36.954 1.00 81.88 313 ILE A CA 1
ATOM 2527 C C . ILE A 1 313 ? 45.194 -3.684 -37.284 1.00 81.88 313 ILE A C 1
ATOM 2529 O O . ILE A 1 313 ? 44.657 -4.768 -37.525 1.00 81.88 313 ILE A O 1
ATOM 2533 N N . GLU A 1 314 ? 46.520 -3.545 -37.300 1.00 82.00 314 GLU A N 1
ATOM 2534 C CA . GLU A 1 314 ? 47.405 -4.669 -37.603 1.00 82.00 314 GLU A CA 1
ATOM 2535 C C . GLU A 1 314 ? 47.330 -5.733 -36.499 1.00 82.00 314 GLU A C 1
ATOM 2537 O O . GLU A 1 314 ? 47.122 -6.914 -36.780 1.00 82.00 314 GLU A O 1
ATOM 2542 N N . ALA A 1 315 ? 47.383 -5.315 -35.232 1.00 83.12 315 ALA A N 1
ATOM 2543 C CA . ALA A 1 315 ? 47.235 -6.217 -34.093 1.00 83.12 315 ALA A CA 1
ATOM 2544 C C . ALA A 1 315 ? 45.848 -6.891 -34.057 1.00 83.12 315 ALA A C 1
ATOM 2546 O O . ALA A 1 315 ? 45.749 -8.093 -33.813 1.00 83.12 315 ALA A O 1
ATOM 2547 N N . PHE A 1 316 ? 44.782 -6.145 -34.352 1.00 81.12 316 PHE A N 1
ATOM 2548 C CA . PHE A 1 316 ? 43.404 -6.631 -34.361 1.00 81.12 316 PHE A CA 1
ATOM 2549 C C . PHE A 1 316 ? 43.126 -7.571 -35.540 1.00 81.12 316 PHE A C 1
ATOM 2551 O O . PHE A 1 316 ? 42.510 -8.622 -35.368 1.00 81.12 316 PHE A O 1
ATOM 2558 N N . SER A 1 317 ? 43.618 -7.245 -36.737 1.00 82.50 317 SER A N 1
ATOM 2559 C CA . SER A 1 317 ? 43.507 -8.121 -37.909 1.00 82.50 317 SER A CA 1
ATOM 2560 C C . SER A 1 317 ? 44.308 -9.408 -37.728 1.00 82.50 317 SER A C 1
ATOM 2562 O O . SER A 1 317 ? 43.818 -10.484 -38.080 1.00 82.50 317 SER A O 1
ATOM 2564 N N . LYS A 1 318 ? 45.491 -9.331 -37.104 1.00 88.50 318 LYS A N 1
ATOM 2565 C CA . LYS A 1 318 ? 46.255 -10.507 -36.682 1.00 88.50 318 LYS A CA 1
ATOM 2566 C C . LYS A 1 318 ? 45.470 -11.343 -35.674 1.00 88.50 318 LYS A C 1
ATOM 2568 O O . LYS A 1 318 ? 45.325 -12.535 -35.895 1.00 88.50 318 LYS A O 1
ATOM 2573 N N . LEU A 1 319 ? 44.882 -10.730 -34.648 1.00 83.19 319 LEU A N 1
ATOM 2574 C CA . LEU A 1 319 ? 44.054 -11.421 -33.654 1.00 83.19 319 LEU A CA 1
ATOM 2575 C C . LEU A 1 319 ? 42.855 -12.147 -34.297 1.00 83.19 319 LEU A C 1
ATOM 2577 O O . LEU A 1 319 ? 42.602 -13.314 -33.998 1.00 83.19 319 LEU A O 1
ATOM 2581 N N . ILE A 1 320 ? 42.139 -11.491 -35.219 1.00 84.00 320 ILE A N 1
ATOM 2582 C CA . ILE A 1 320 ? 41.036 -12.101 -35.985 1.00 84.00 320 ILE A CA 1
ATOM 2583 C C . ILE A 1 320 ? 41.532 -13.287 -36.823 1.00 84.00 320 ILE A C 1
ATOM 2585 O O . ILE A 1 320 ? 40.871 -14.327 -36.884 1.00 84.00 320 ILE A O 1
ATOM 2589 N N . ASN A 1 321 ? 42.696 -13.152 -37.459 1.00 84.75 321 ASN A N 1
ATOM 2590 C CA . ASN A 1 321 ? 43.302 -14.232 -38.234 1.00 84.75 321 ASN A CA 1
ATOM 2591 C C . ASN A 1 321 ? 43.796 -15.384 -37.348 1.00 84.75 321 ASN A C 1
ATOM 2593 O O . ASN A 1 321 ? 43.649 -16.543 -37.734 1.00 84.75 321 ASN A O 1
ATOM 2597 N N . ASP A 1 322 ? 44.312 -15.093 -36.156 1.00 87.94 322 ASP A N 1
ATOM 2598 C CA . ASP A 1 322 ? 44.743 -16.096 -35.186 1.00 87.94 322 ASP A CA 1
ATOM 2599 C C . ASP A 1 322 ? 43.543 -16.941 -34.731 1.00 87.94 322 ASP A C 1
ATOM 2601 O O . ASP A 1 322 ? 43.628 -18.170 -34.736 1.00 87.94 322 ASP A O 1
ATOM 2605 N N . PHE A 1 323 ? 42.381 -16.327 -34.458 1.00 83.75 323 PHE A N 1
ATOM 2606 C CA . PHE A 1 323 ? 41.139 -17.065 -34.171 1.00 83.75 323 PHE A CA 1
ATOM 2607 C C . PHE A 1 323 ? 40.781 -18.056 -35.282 1.00 83.75 323 PHE A C 1
ATOM 2609 O O . PHE A 1 323 ? 40.442 -19.209 -34.998 1.00 83.75 323 PHE A O 1
ATOM 2616 N N . LYS A 1 324 ? 40.929 -17.638 -36.543 1.00 87.44 324 LYS A N 1
ATOM 2617 C CA . LYS A 1 324 ? 40.725 -18.511 -37.704 1.00 87.44 324 LYS A CA 1
ATOM 2618 C C . LYS A 1 324 ? 41.752 -19.649 -37.756 1.00 87.44 324 LYS A C 1
ATOM 2620 O O . LYS A 1 324 ? 41.385 -20.777 -38.079 1.00 87.44 324 LYS A O 1
ATOM 2625 N N . GLY A 1 325 ? 43.013 -19.381 -37.409 1.00 83.94 325 GLY A N 1
ATOM 2626 C CA . GLY A 1 325 ? 44.088 -20.379 -37.330 1.00 83.94 325 GLY A CA 1
ATOM 2627 C C . GLY A 1 325 ? 43.844 -21.470 -36.282 1.00 83.94 325 GLY A C 1
ATOM 2628 O O . GLY A 1 325 ? 44.209 -22.623 -36.500 1.00 83.94 325 GLY A O 1
ATOM 2629 N N . TYR A 1 326 ? 43.153 -21.139 -35.190 1.00 87.00 326 TYR A N 1
ATOM 2630 C CA . TYR A 1 326 ? 42.730 -22.096 -34.161 1.00 87.00 326 TYR A CA 1
ATOM 2631 C C . TYR A 1 326 ? 41.399 -22.808 -34.472 1.00 87.00 326 TYR A C 1
ATOM 2633 O O . TYR A 1 326 ? 40.907 -23.573 -33.644 1.00 87.00 326 TYR A O 1
ATOM 2641 N N . GLY A 1 327 ? 40.810 -22.583 -35.652 1.00 88.00 327 GLY A N 1
ATOM 2642 C CA . GLY A 1 327 ? 39.556 -23.215 -36.074 1.00 88.00 327 GLY A CA 1
ATOM 2643 C C . GLY A 1 327 ? 38.287 -22.565 -35.512 1.00 88.00 327 GLY A C 1
ATOM 2644 O O . GLY A 1 327 ? 37.201 -23.121 -35.681 1.00 88.00 327 GLY A O 1
ATOM 2645 N N . TYR A 1 328 ? 38.394 -21.399 -34.869 1.00 89.56 328 TYR A N 1
ATOM 2646 C CA . TYR A 1 328 ? 37.228 -20.605 -34.486 1.00 89.56 328 TYR A CA 1
ATOM 2647 C C . TYR A 1 328 ? 36.740 -19.775 -35.674 1.00 89.56 328 TYR A C 1
ATOM 2649 O O . TYR A 1 328 ? 37.532 -19.305 -36.487 1.00 89.56 328 TYR A O 1
ATOM 2657 N N . ASP A 1 329 ? 35.427 -19.567 -35.757 1.00 90.06 329 ASP A N 1
ATOM 2658 C CA . ASP A 1 329 ? 34.817 -18.632 -36.702 1.00 90.06 329 ASP A CA 1
ATOM 2659 C C . ASP A 1 329 ? 34.822 -17.217 -36.087 1.00 90.06 329 ASP A C 1
ATOM 2661 O O . ASP A 1 329 ? 34.047 -16.960 -35.157 1.00 90.06 329 ASP A O 1
ATOM 2665 N N . PRO A 1 330 ? 35.665 -16.280 -36.570 1.00 84.00 330 PRO A N 1
ATOM 2666 C CA . PRO A 1 330 ? 35.764 -14.948 -35.978 1.00 84.00 330 PRO A CA 1
ATOM 2667 C C . PRO A 1 330 ? 34.450 -14.164 -36.061 1.00 84.00 330 PRO A C 1
ATOM 2669 O O . PRO A 1 330 ? 34.148 -13.372 -35.168 1.00 84.00 330 PRO A O 1
ATOM 2672 N N . SER A 1 331 ? 33.629 -14.406 -37.092 1.00 85.94 331 SER A N 1
ATOM 2673 C CA . SER A 1 331 ? 32.313 -13.774 -37.215 1.00 85.94 331 SER A CA 1
ATOM 2674 C C . SER A 1 331 ? 31.384 -14.218 -36.091 1.00 85.94 331 SER A C 1
ATOM 2676 O O . SER A 1 331 ? 30.675 -13.393 -35.512 1.00 85.94 331 SER A O 1
ATOM 2678 N N . ARG A 1 332 ? 31.434 -15.500 -35.720 1.00 89.25 332 ARG A N 1
ATOM 2679 C CA . ARG A 1 332 ? 30.667 -16.033 -34.592 1.00 89.25 332 ARG A CA 1
ATOM 2680 C C . ARG A 1 332 ? 31.130 -15.453 -33.256 1.00 89.25 332 ARG A C 1
ATOM 2682 O O . ARG A 1 332 ? 30.284 -15.058 -32.462 1.00 89.25 332 ARG A O 1
ATOM 2689 N N . VAL A 1 333 ? 32.441 -15.335 -33.033 1.00 86.06 333 VAL A N 1
ATOM 2690 C CA . VAL A 1 333 ? 33.002 -14.750 -31.799 1.00 86.06 333 VAL A CA 1
ATOM 2691 C C . VAL A 1 333 ? 32.554 -13.294 -31.617 1.00 86.06 333 VAL A C 1
ATOM 2693 O O . VAL A 1 333 ? 32.114 -12.913 -30.534 1.00 86.06 333 VAL A O 1
ATOM 2696 N N . ILE A 1 334 ? 32.591 -12.486 -32.683 1.00 86.69 334 ILE A N 1
ATOM 2697 C CA . ILE A 1 334 ? 32.130 -11.087 -32.642 1.00 86.69 334 ILE A CA 1
ATOM 2698 C C . ILE A 1 334 ? 30.622 -11.007 -32.359 1.00 86.69 334 ILE A C 1
ATOM 2700 O O . ILE A 1 334 ? 30.183 -10.163 -31.575 1.00 86.69 334 ILE A O 1
ATOM 2704 N N . LEU A 1 335 ? 29.816 -11.884 -32.970 1.00 87.81 335 LEU A N 1
ATOM 2705 C CA . LEU A 1 335 ? 28.373 -11.941 -32.715 1.00 87.81 335 LEU A CA 1
ATOM 2706 C C . LEU A 1 335 ? 28.058 -12.334 -31.267 1.00 87.81 335 LEU A C 1
ATOM 2708 O O . LEU A 1 335 ? 27.191 -11.716 -30.646 1.00 87.81 335 LEU A O 1
ATOM 2712 N N . GLU A 1 336 ? 28.774 -13.312 -30.713 1.00 89.88 336 GLU A N 1
ATOM 2713 C CA . GLU A 1 336 ? 28.637 -13.706 -29.308 1.00 89.88 336 GLU A CA 1
ATOM 2714 C C . GLU A 1 336 ? 29.037 -12.557 -28.372 1.00 89.88 336 GLU A C 1
ATOM 2716 O O . GLU A 1 336 ? 28.295 -12.251 -27.439 1.00 89.88 336 GLU A O 1
ATOM 2721 N N . TYR A 1 337 ? 30.123 -11.834 -28.668 1.00 88.56 337 TYR A N 1
ATOM 2722 C CA . TYR A 1 337 ? 30.520 -10.652 -27.896 1.00 88.56 337 TYR A CA 1
ATOM 2723 C C . TYR A 1 337 ? 29.454 -9.549 -27.929 1.00 88.56 337 TYR A C 1
ATOM 2725 O O . TYR A 1 337 ? 29.090 -8.994 -26.893 1.00 88.56 337 TYR A O 1
ATOM 2733 N N . LYS A 1 338 ? 28.871 -9.278 -29.104 1.00 87.38 338 LYS A N 1
ATOM 2734 C CA . LYS A 1 338 ? 27.755 -8.329 -29.240 1.00 87.38 338 LYS A CA 1
ATOM 2735 C C . LYS A 1 338 ? 26.533 -8.765 -28.424 1.00 87.38 338 LYS A C 1
ATOM 2737 O O . LYS A 1 338 ? 25.865 -7.925 -27.820 1.00 87.38 338 LYS A O 1
ATOM 2742 N N . SER A 1 339 ? 26.249 -10.068 -28.380 1.00 91.31 339 SER A N 1
ATOM 2743 C CA . SER A 1 339 ? 25.186 -10.614 -27.534 1.00 91.31 339 SER A CA 1
ATOM 2744 C C . SER A 1 339 ? 25.486 -10.393 -26.050 1.00 91.31 339 SER A C 1
ATOM 2746 O O . SER A 1 339 ? 24.598 -9.960 -25.317 1.00 91.31 339 SER A O 1
ATOM 2748 N N . ILE A 1 340 ? 26.720 -10.644 -25.606 1.00 91.06 340 ILE A N 1
ATOM 2749 C CA . ILE A 1 340 ? 27.149 -10.420 -24.216 1.00 91.06 340 ILE A CA 1
ATOM 2750 C C . ILE A 1 340 ? 26.993 -8.945 -23.833 1.00 91.06 340 ILE A C 1
ATOM 2752 O O . ILE A 1 340 ? 26.437 -8.649 -22.777 1.00 91.06 340 ILE A O 1
ATOM 2756 N N . GLU A 1 341 ? 27.399 -8.023 -24.705 1.00 90.19 341 GLU A N 1
ATOM 2757 C CA . GLU A 1 341 ? 27.245 -6.585 -24.469 1.00 90.19 341 GLU A CA 1
ATOM 2758 C C . GLU A 1 341 ? 25.768 -6.187 -24.322 1.00 90.19 341 GLU A C 1
ATOM 2760 O O . GLU A 1 341 ? 25.395 -5.507 -23.367 1.00 90.19 341 GLU A O 1
ATOM 2765 N N . SER A 1 342 ? 24.892 -6.696 -25.196 1.00 91.25 342 SER A N 1
ATOM 2766 C CA . SER A 1 342 ? 23.448 -6.443 -25.081 1.00 91.25 342 SER A CA 1
ATOM 2767 C C . SER A 1 342 ? 22.852 -6.974 -23.768 1.00 91.25 342 SER A C 1
ATOM 2769 O O . SER A 1 342 ? 22.007 -6.320 -23.154 1.00 91.25 342 SER A O 1
ATOM 2771 N N . LEU A 1 343 ? 23.328 -8.131 -23.290 1.00 92.69 343 LEU A N 1
ATOM 2772 C CA . LEU A 1 343 ? 22.910 -8.709 -22.012 1.00 92.69 343 LEU A CA 1
ATOM 2773 C C . LEU A 1 343 ? 23.423 -7.889 -20.826 1.00 92.69 343 LEU A C 1
ATOM 2775 O O . LEU A 1 343 ? 22.690 -7.705 -19.854 1.00 92.69 343 LEU A O 1
ATOM 2779 N N . ASN A 1 344 ? 24.646 -7.364 -20.904 1.00 93.06 344 ASN A N 1
ATOM 2780 C CA . ASN A 1 344 ? 25.197 -6.479 -19.881 1.00 93.06 344 ASN A CA 1
ATOM 2781 C C . ASN A 1 344 ? 24.394 -5.179 -19.777 1.00 93.06 344 ASN A C 1
ATOM 2783 O O . ASN A 1 344 ? 24.046 -4.772 -18.669 1.00 93.06 344 ASN A O 1
ATOM 2787 N N . GLN A 1 345 ? 24.013 -4.580 -20.906 1.00 91.88 345 GLN A N 1
ATOM 2788 C CA . GLN A 1 345 ? 23.151 -3.394 -20.926 1.00 91.88 345 GLN A CA 1
ATOM 2789 C C . GLN A 1 345 ? 21.770 -3.683 -20.324 1.00 91.88 345 GLN A C 1
ATOM 2791 O O . GLN A 1 345 ? 21.289 -2.925 -19.481 1.00 91.88 345 GLN A O 1
ATOM 2796 N N . ALA A 1 346 ? 21.154 -4.816 -20.679 1.00 94.69 346 ALA A N 1
ATOM 2797 C CA . ALA A 1 346 ? 19.889 -5.240 -20.080 1.00 94.69 346 ALA A CA 1
ATOM 2798 C C . ALA A 1 346 ? 20.014 -5.460 -18.562 1.00 94.69 346 ALA A C 1
ATOM 2800 O O . ALA A 1 346 ? 19.138 -5.055 -17.799 1.00 94.69 346 ALA A O 1
ATOM 2801 N N . LYS A 1 347 ? 21.122 -6.055 -18.107 1.00 95.94 347 LYS A N 1
ATOM 2802 C CA . LYS A 1 347 ? 21.415 -6.257 -16.684 1.00 95.94 347 LYS A CA 1
ATOM 2803 C C . LYS A 1 347 ? 21.565 -4.931 -15.936 1.00 95.94 347 LYS A C 1
ATOM 2805 O O . LYS A 1 347 ? 21.023 -4.817 -14.838 1.00 95.94 347 LYS A O 1
ATOM 2810 N N . ILE A 1 348 ? 22.271 -3.953 -16.510 1.00 94.75 348 ILE A N 1
ATOM 2811 C CA . ILE A 1 348 ? 22.419 -2.608 -15.930 1.00 94.75 348 ILE A CA 1
ATOM 2812 C C . ILE A 1 348 ? 21.042 -1.963 -15.771 1.00 94.75 348 ILE A C 1
ATOM 2814 O O . ILE A 1 348 ? 20.690 -1.566 -14.663 1.00 94.75 348 ILE A O 1
ATOM 2818 N N . LYS A 1 349 ? 20.221 -1.983 -16.826 1.00 95.81 349 LYS A N 1
ATOM 2819 C CA . LYS A 1 349 ? 18.864 -1.427 -16.790 1.00 95.81 349 LYS A CA 1
ATOM 2820 C C . LYS A 1 349 ? 17.986 -2.084 -15.719 1.00 95.81 349 LYS A C 1
ATOM 2822 O O . LYS A 1 349 ? 17.350 -1.395 -14.934 1.00 95.81 349 LYS A O 1
ATOM 2827 N N . ILE A 1 350 ? 18.003 -3.416 -15.620 1.00 96.56 350 ILE A N 1
ATOM 2828 C CA . ILE A 1 350 ? 17.268 -4.135 -14.565 1.00 96.56 350 ILE A CA 1
ATOM 2829 C C . ILE A 1 350 ? 17.765 -3.725 -13.171 1.00 96.56 350 ILE A C 1
ATOM 2831 O O . ILE A 1 350 ? 16.975 -3.623 -12.235 1.00 96.56 350 ILE A O 1
ATOM 2835 N N . HIS A 1 351 ? 19.067 -3.496 -13.002 1.00 96.62 351 HIS A N 1
ATOM 2836 C CA . HIS A 1 351 ? 19.618 -3.065 -11.721 1.00 96.62 351 HIS A CA 1
ATOM 2837 C C . HIS A 1 351 ? 19.200 -1.633 -11.353 1.00 96.62 351 HIS A C 1
ATOM 2839 O O . HIS A 1 351 ? 18.885 -1.372 -10.189 1.00 96.62 351 HIS A O 1
ATOM 2845 N N . GLU A 1 352 ? 19.139 -0.730 -12.332 1.00 95.81 352 GLU A N 1
ATOM 2846 C CA . GLU A 1 352 ? 18.594 0.625 -12.180 1.00 95.81 352 GLU A CA 1
ATOM 2847 C C . GLU A 1 352 ? 17.098 0.589 -11.826 1.00 95.81 352 GLU A C 1
ATOM 2849 O O . GLU A 1 352 ? 16.669 1.265 -10.887 1.00 95.81 352 GLU A O 1
ATOM 2854 N N . ASP A 1 353 ? 16.317 -0.271 -12.483 1.00 95.56 353 ASP A N 1
ATOM 2855 C CA . ASP A 1 353 ? 14.894 -0.482 -12.185 1.00 95.56 353 ASP A CA 1
ATOM 2856 C C . ASP A 1 353 ? 14.689 -1.039 -10.765 1.00 95.56 353 ASP A C 1
ATOM 2858 O O . ASP A 1 353 ? 13.790 -0.616 -10.038 1.00 95.56 353 ASP A O 1
ATOM 2862 N N . ILE A 1 354 ? 15.531 -1.976 -10.320 1.00 96.31 354 ILE A N 1
ATOM 2863 C CA . ILE A 1 354 ? 15.482 -2.497 -8.945 1.00 96.31 354 ILE A CA 1
ATOM 2864 C C . ILE A 1 354 ? 15.836 -1.395 -7.942 1.00 96.31 354 ILE A C 1
ATOM 2866 O O . ILE A 1 354 ? 15.161 -1.255 -6.919 1.00 96.31 354 ILE A O 1
ATOM 2870 N N . SER A 1 355 ? 16.873 -0.610 -8.232 1.00 96.50 355 SER A N 1
ATOM 2871 C CA . SER A 1 355 ? 17.360 0.450 -7.345 1.00 96.50 355 SER A CA 1
ATOM 2872 C C . SER A 1 355 ? 16.366 1.604 -7.218 1.00 96.50 355 SER A C 1
ATOM 2874 O O . SER A 1 355 ? 16.212 2.152 -6.131 1.00 96.50 355 SER A O 1
ATOM 2876 N N . SER A 1 356 ? 15.651 1.938 -8.295 1.00 95.88 356 SER A N 1
ATOM 2877 C CA . SER A 1 356 ? 14.598 2.961 -8.293 1.00 95.88 356 SER A CA 1
ATOM 2878 C C . SER A 1 356 ? 13.294 2.478 -7.646 1.00 95.88 356 SER A C 1
ATOM 2880 O O . SER A 1 356 ? 12.641 3.249 -6.943 1.00 95.88 356 SER A O 1
ATOM 2882 N N . ASN A 1 357 ? 12.934 1.197 -7.789 1.00 96.25 357 ASN A N 1
ATOM 2883 C CA . ASN A 1 357 ? 11.710 0.644 -7.194 1.00 96.25 357 ASN A CA 1
ATOM 2884 C C . ASN A 1 357 ? 11.843 0.272 -5.708 1.00 96.25 357 ASN A C 1
ATOM 2886 O O . ASN A 1 357 ? 10.844 0.277 -4.984 1.00 96.25 357 ASN A O 1
ATOM 2890 N N . ALA A 1 358 ? 13.048 -0.041 -5.224 1.00 97.38 358 ALA A N 1
ATOM 2891 C CA . ALA A 1 358 ? 13.294 -0.338 -3.812 1.00 97.38 358 ALA A CA 1
ATOM 2892 C C . ALA A 1 358 ? 12.806 0.768 -2.845 1.00 97.38 358 ALA A C 1
ATOM 2894 O O . ALA A 1 358 ? 12.023 0.443 -1.948 1.00 97.38 358 ALA A O 1
ATOM 2895 N N . PRO A 1 359 ? 13.161 2.059 -3.021 1.00 96.62 359 PRO A N 1
ATOM 2896 C CA . PRO A 1 359 ? 12.685 3.119 -2.132 1.00 96.62 359 PRO A CA 1
ATOM 2897 C C . PRO A 1 359 ? 11.170 3.338 -2.229 1.00 96.62 359 PRO A C 1
ATOM 2899 O O . PRO A 1 359 ? 10.538 3.638 -1.218 1.00 96.62 359 PRO A O 1
ATOM 2902 N N . ILE A 1 360 ? 10.564 3.140 -3.407 1.00 97.31 360 ILE A N 1
ATOM 2903 C CA . ILE A 1 360 ? 9.105 3.234 -3.589 1.00 97.31 360 ILE A CA 1
ATOM 2904 C C . ILE A 1 360 ? 8.406 2.146 -2.771 1.00 97.31 360 ILE A C 1
ATOM 2906 O O . ILE A 1 360 ? 7.474 2.430 -2.018 1.00 97.31 360 ILE A O 1
ATOM 2910 N N . ARG A 1 361 ? 8.885 0.900 -2.863 1.00 98.00 361 ARG A N 1
ATOM 2911 C CA . ARG A 1 361 ? 8.374 -0.215 -2.056 1.00 98.00 361 ARG A CA 1
ATOM 2912 C C . ARG A 1 361 ? 8.484 0.093 -0.564 1.00 98.00 361 ARG A C 1
ATOM 2914 O O . ARG A 1 361 ? 7.518 -0.110 0.167 1.00 98.00 361 ARG A O 1
ATOM 2921 N N . ASP A 1 362 ? 9.638 0.574 -0.118 1.00 97.25 362 ASP A N 1
ATOM 2922 C CA . ASP A 1 362 ? 9.884 0.836 1.300 1.00 97.25 362 ASP A CA 1
ATOM 2923 C C . ASP A 1 362 ? 9.012 1.998 1.812 1.00 97.25 362 ASP A C 1
ATOM 2925 O O . ASP A 1 362 ? 8.441 1.915 2.901 1.00 97.25 362 ASP A O 1
ATOM 2929 N N . HIS A 1 363 ? 8.795 3.032 0.993 1.00 97.56 363 HIS A N 1
ATOM 2930 C CA . HIS A 1 363 ? 7.828 4.089 1.285 1.00 97.56 363 HIS A CA 1
ATOM 2931 C C . HIS A 1 363 ? 6.402 3.532 1.431 1.00 97.56 363 HIS A C 1
ATOM 2933 O O . HIS A 1 363 ? 5.714 3.857 2.407 1.00 97.56 363 HIS A O 1
ATOM 2939 N N . LEU A 1 364 ? 5.942 2.705 0.489 1.00 97.75 364 LEU A N 1
ATOM 2940 C CA . LEU A 1 364 ? 4.596 2.126 0.536 1.00 97.75 364 LEU A CA 1
ATOM 2941 C C . LEU A 1 364 ? 4.412 1.224 1.764 1.00 97.75 364 LEU A C 1
ATOM 2943 O O . LEU A 1 364 ? 3.368 1.271 2.413 1.00 97.75 364 LEU A O 1
ATOM 2947 N N . LEU A 1 365 ? 5.433 0.451 2.141 1.00 98.06 365 LEU A N 1
ATOM 2948 C CA . LEU A 1 365 ? 5.409 -0.357 3.364 1.00 98.06 365 LEU A CA 1
ATOM 2949 C C . LEU A 1 365 ? 5.275 0.508 4.623 1.00 98.06 365 LEU A C 1
ATOM 2951 O O . LEU A 1 365 ? 4.479 0.180 5.507 1.00 98.06 365 LEU A O 1
ATOM 2955 N N . ASN A 1 366 ? 5.978 1.641 4.680 1.00 97.31 366 ASN A N 1
ATOM 2956 C CA . ASN A 1 366 ? 5.856 2.588 5.788 1.00 97.31 366 ASN A CA 1
ATOM 2957 C C . ASN A 1 366 ? 4.453 3.214 5.857 1.00 97.31 366 ASN A C 1
ATOM 2959 O O . ASN A 1 366 ? 3.886 3.324 6.944 1.00 97.31 366 ASN A O 1
ATOM 2963 N N . GLN A 1 367 ? 3.851 3.560 4.713 1.00 98.00 367 GLN A N 1
ATOM 2964 C CA . GLN A 1 367 ? 2.467 4.049 4.664 1.00 98.00 367 GLN A CA 1
ATOM 2965 C C . GLN A 1 367 ? 1.464 2.993 5.132 1.00 98.00 367 GLN A C 1
ATOM 2967 O O . GLN A 1 367 ? 0.557 3.307 5.900 1.00 98.00 367 GLN A O 1
ATOM 2972 N N . ILE A 1 368 ? 1.639 1.734 4.722 1.00 97.44 368 ILE A N 1
ATOM 2973 C CA . ILE A 1 368 ? 0.796 0.627 5.187 1.00 97.44 368 ILE A CA 1
ATOM 2974 C C . ILE A 1 368 ? 0.900 0.473 6.708 1.00 97.44 368 ILE A C 1
ATOM 2976 O O . ILE A 1 368 ? -0.121 0.266 7.362 1.00 97.44 368 ILE A O 1
ATOM 2980 N N . SER A 1 369 ? 2.104 0.579 7.279 1.00 98.00 369 SER A N 1
ATOM 2981 C CA . SER A 1 369 ? 2.290 0.525 8.734 1.00 98.00 369 SER A CA 1
ATOM 2982 C C . SER A 1 369 ? 1.550 1.666 9.433 1.00 98.00 369 SER A C 1
ATOM 2984 O O . SER A 1 369 ? 0.752 1.417 10.330 1.00 98.00 369 SER A O 1
ATOM 2986 N N . TYR A 1 370 ? 1.732 2.900 8.958 1.00 97.38 370 TYR A N 1
ATOM 2987 C CA . TYR A 1 370 ? 1.057 4.077 9.504 1.00 97.38 370 TYR A CA 1
ATOM 2988 C C . TYR A 1 370 ? -0.475 3.954 9.465 1.00 97.38 370 TYR A C 1
ATOM 2990 O O . TYR A 1 370 ?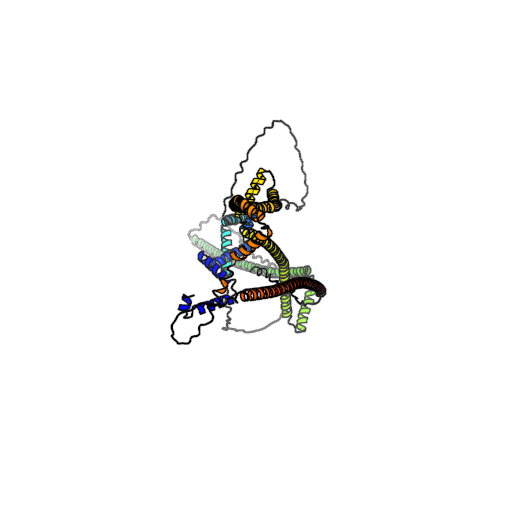 -1.155 4.219 10.456 1.00 97.38 370 TYR A O 1
ATOM 2998 N N . LEU A 1 371 ? -1.031 3.504 8.336 1.00 97.25 371 LEU A N 1
ATOM 2999 C CA . LEU A 1 371 ? -2.475 3.312 8.186 1.00 97.25 371 LEU A CA 1
ATOM 3000 C C . LEU A 1 371 ? -3.012 2.195 9.091 1.00 97.25 371 LEU A C 1
ATOM 3002 O O . LEU A 1 371 ? -4.133 2.298 9.588 1.00 97.25 371 LEU A O 1
ATOM 3006 N N . LYS A 1 372 ? -2.228 1.141 9.341 1.00 98.00 372 LYS A N 1
ATOM 3007 C CA . LYS A 1 372 ? -2.598 0.092 10.303 1.00 98.00 372 LYS A CA 1
ATOM 3008 C C . LYS A 1 372 ? -2.658 0.626 11.731 1.00 98.00 372 LYS A C 1
ATOM 3010 O O . LYS A 1 372 ? -3.606 0.300 12.443 1.00 98.00 372 LYS A O 1
ATOM 3015 N N . ASP A 1 373 ? -1.706 1.468 12.122 1.00 96.12 373 ASP A N 1
ATOM 3016 C CA . ASP A 1 373 ? -1.696 2.086 13.451 1.00 96.12 373 ASP A CA 1
ATOM 3017 C C . ASP A 1 373 ? -2.904 3.019 13.636 1.00 96.12 373 ASP A C 1
ATOM 3019 O O . ASP A 1 373 ? -3.577 2.983 14.671 1.00 96.12 373 ASP A O 1
ATOM 3023 N N . GLN A 1 374 ? -3.255 3.790 12.600 1.00 96.56 374 GLN A N 1
ATOM 3024 C CA . GLN A 1 374 ? -4.481 4.593 12.595 1.00 96.56 374 GLN A CA 1
ATOM 3025 C C . GLN A 1 374 ? -5.740 3.731 12.711 1.00 96.56 374 GLN 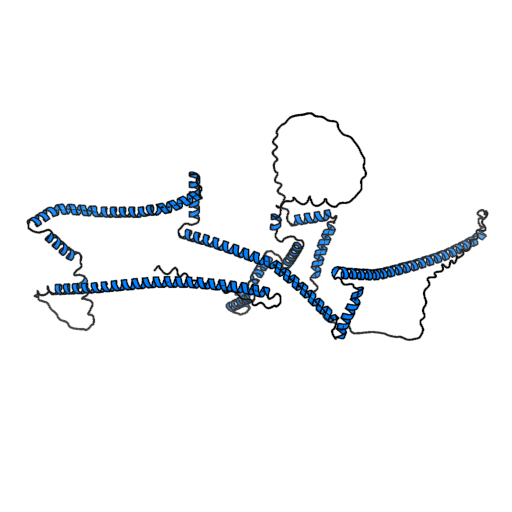A C 1
ATOM 3027 O O . GLN A 1 374 ? -6.618 4.033 13.519 1.00 96.56 374 GLN A O 1
ATOM 3032 N N . LEU A 1 375 ? -5.824 2.640 11.945 1.00 97.12 375 LEU A N 1
ATOM 3033 C CA . LEU A 1 375 ? -6.953 1.712 12.000 1.00 97.12 375 LEU A CA 1
ATOM 3034 C C . LEU A 1 375 ? -7.110 1.121 13.404 1.00 97.12 375 LEU A C 1
ATOM 3036 O O . LEU A 1 375 ? -8.227 1.044 13.916 1.00 97.12 375 LEU A O 1
ATOM 3040 N N . TYR A 1 376 ? -6.005 0.748 14.051 1.00 96.75 376 TYR A N 1
ATOM 3041 C CA . TYR A 1 376 ? -6.021 0.252 15.423 1.00 96.75 376 TYR A CA 1
ATOM 3042 C C . TYR A 1 376 ? -6.554 1.306 16.406 1.00 96.75 376 TYR A C 1
ATOM 3044 O O . TYR A 1 376 ? -7.449 1.004 17.196 1.00 96.75 376 TYR A O 1
ATOM 3052 N N . SER A 1 377 ? -6.092 2.558 16.304 1.00 96.50 377 SER A N 1
ATOM 3053 C CA . SER A 1 377 ? -6.597 3.674 17.120 1.00 96.50 377 SER A CA 1
ATOM 3054 C C . SER A 1 377 ? -8.096 3.942 16.897 1.00 96.50 377 SER A C 1
ATOM 3056 O O . SER A 1 377 ? -8.859 4.114 17.855 1.00 96.50 377 SER A O 1
ATOM 3058 N N . CYS A 1 378 ? -8.556 3.904 15.642 1.00 95.69 378 CYS A N 1
ATOM 3059 C CA . CYS A 1 378 ? -9.975 4.025 15.312 1.00 95.69 378 CYS A CA 1
ATOM 3060 C C . CYS A 1 378 ? -10.794 2.873 15.900 1.00 95.69 378 CYS A C 1
ATOM 3062 O O . CYS A 1 378 ? -11.839 3.122 16.495 1.00 95.69 378 CYS A O 1
ATOM 3064 N N . ASN A 1 379 ? -10.315 1.632 15.796 1.00 95.81 379 ASN A N 1
ATOM 3065 C CA . ASN A 1 379 ? -10.997 0.470 16.363 1.00 95.81 379 ASN A CA 1
ATOM 3066 C C . ASN A 1 379 ? -11.107 0.552 17.887 1.00 95.81 379 ASN A C 1
ATOM 3068 O O . ASN A 1 379 ? -12.168 0.259 18.429 1.00 95.81 379 ASN A O 1
ATOM 3072 N N . GLN A 1 380 ? -10.060 1.005 18.581 1.00 95.12 380 GLN A N 1
ATOM 3073 C CA . GLN A 1 380 ? -10.137 1.261 20.021 1.00 95.12 380 GLN A CA 1
ATOM 3074 C C . GLN A 1 380 ? -11.214 2.302 20.346 1.00 95.12 380 GLN A C 1
ATOM 3076 O O . GLN A 1 380 ? -12.041 2.082 21.226 1.00 95.12 380 GLN A O 1
ATOM 3081 N N . THR A 1 381 ? -11.258 3.399 19.587 1.00 95.19 381 THR A N 1
ATOM 3082 C CA . THR A 1 381 ? -12.266 4.455 19.765 1.00 95.19 381 THR A CA 1
ATOM 3083 C C . THR A 1 381 ? -13.685 3.938 19.510 1.00 95.19 381 THR A C 1
ATOM 3085 O O . THR A 1 381 ? -14.607 4.254 20.259 1.00 95.19 381 THR A O 1
ATOM 3088 N N . ILE A 1 382 ? -13.867 3.112 18.476 1.00 95.19 382 ILE A N 1
ATOM 3089 C CA . ILE A 1 382 ? -15.147 2.471 18.150 1.00 95.19 382 ILE A CA 1
ATOM 3090 C C . ILE A 1 382 ? -15.573 1.516 19.265 1.00 95.19 382 ILE A C 1
ATOM 3092 O O . ILE A 1 382 ? -16.740 1.523 19.645 1.00 95.19 382 ILE A O 1
ATOM 3096 N N . ASN A 1 383 ? -14.649 0.729 19.816 1.00 95.06 383 ASN A N 1
ATOM 3097 C CA . ASN A 1 383 ? -14.948 -0.183 20.918 1.00 95.06 383 ASN A CA 1
ATOM 3098 C C . ASN A 1 383 ? -15.410 0.581 22.162 1.00 95.06 383 ASN A C 1
ATOM 3100 O O . ASN A 1 383 ? -16.469 0.266 22.696 1.00 95.06 383 ASN A O 1
ATOM 3104 N N . VAL A 1 384 ? -14.699 1.648 22.544 1.00 95.00 384 VAL A N 1
ATOM 3105 C CA . VAL A 1 384 ? -15.111 2.529 23.651 1.00 95.00 384 VAL A CA 1
ATOM 3106 C C . VAL A 1 384 ? -16.487 3.146 23.381 1.00 95.00 384 VAL A C 1
ATOM 3108 O O . VAL A 1 384 ? -17.336 3.196 24.267 1.00 95.00 384 VAL A O 1
ATOM 3111 N N . TYR A 1 385 ? -16.754 3.585 22.149 1.00 95.56 385 TYR A N 1
ATOM 3112 C CA . TYR A 1 385 ? -18.071 4.105 21.783 1.00 95.56 385 TYR A CA 1
ATOM 3113 C C . TYR A 1 385 ? -19.173 3.038 21.877 1.00 95.56 385 TYR A C 1
ATOM 3115 O O . TYR A 1 385 ? -20.268 3.335 22.352 1.00 95.56 385 TYR A O 1
ATOM 3123 N N . ASN A 1 386 ? -18.902 1.802 21.455 1.00 94.19 386 ASN A N 1
ATOM 3124 C CA . ASN A 1 386 ? -19.851 0.694 21.560 1.00 94.19 386 ASN A CA 1
ATOM 3125 C C . ASN A 1 386 ? -20.135 0.332 23.024 1.00 94.19 386 ASN A C 1
ATOM 3127 O O . ASN A 1 386 ? -21.285 0.075 23.371 1.00 94.19 386 ASN A O 1
ATOM 3131 N N . GLU A 1 387 ? -19.122 0.362 23.891 1.00 96.19 387 GLU A N 1
ATOM 3132 C CA . GLU A 1 387 ? -19.303 0.202 25.336 1.00 96.19 387 GLU A CA 1
ATOM 3133 C C . GLU A 1 387 ? -20.201 1.307 25.900 1.00 96.19 387 GLU A C 1
ATOM 3135 O O . GLU A 1 387 ? -21.216 1.009 26.528 1.00 96.19 387 GLU A O 1
ATOM 3140 N N . LEU A 1 388 ? -19.906 2.578 25.599 1.00 94.62 388 LEU A N 1
ATOM 3141 C CA . LEU A 1 388 ? -20.748 3.711 26.000 1.00 94.62 388 LEU A CA 1
ATOM 3142 C C . LEU A 1 388 ? -22.190 3.558 25.501 1.00 94.62 388 LEU A C 1
ATOM 3144 O O . LEU A 1 388 ? -23.132 3.769 26.265 1.00 94.62 388 LEU A O 1
ATOM 3148 N N . TYR A 1 389 ? -22.372 3.140 24.248 1.00 94.38 389 TYR A N 1
ATOM 3149 C CA . TYR A 1 389 ? -23.688 2.882 23.672 1.00 94.38 389 TYR A CA 1
ATOM 3150 C C . TYR A 1 389 ? -24.446 1.786 24.434 1.00 94.38 389 TYR A C 1
ATOM 3152 O O . TYR A 1 389 ? -25.624 1.972 24.746 1.00 94.38 389 TYR A O 1
ATOM 3160 N N . ASN A 1 390 ? -23.774 0.688 24.794 1.00 95.94 390 ASN A N 1
ATOM 3161 C CA . ASN A 1 390 ? -24.361 -0.405 25.575 1.00 95.94 390 ASN A CA 1
ATOM 3162 C C . ASN A 1 390 ? -24.759 0.035 26.994 1.00 95.94 390 ASN A C 1
ATOM 3164 O O . ASN A 1 390 ? -25.765 -0.439 27.517 1.00 95.94 390 ASN A O 1
ATOM 3168 N N . TYR A 1 391 ? -24.038 0.992 27.587 1.00 93.81 391 TYR A N 1
ATOM 3169 C CA . TYR A 1 391 ? -24.413 1.633 28.854 1.00 93.81 391 TYR A CA 1
ATOM 3170 C C . TYR A 1 391 ? -25.512 2.705 28.712 1.00 93.81 391 TYR A C 1
ATOM 3172 O O . TYR A 1 391 ? -25.865 3.366 29.687 1.00 93.81 391 TYR A O 1
ATOM 3180 N N . GLY A 1 392 ? -26.072 2.897 27.513 1.00 94.44 392 GLY A N 1
ATOM 3181 C CA . GLY A 1 392 ? -27.135 3.869 27.248 1.00 94.44 392 GLY A CA 1
ATOM 3182 C C . GLY A 1 392 ? -26.645 5.273 26.878 1.00 94.44 392 GLY A C 1
ATOM 3183 O O . GLY A 1 392 ? -27.465 6.167 26.667 1.00 94.44 392 GLY A O 1
ATOM 3184 N N . PHE A 1 393 ? -25.333 5.485 26.736 1.00 95.12 393 PHE A N 1
ATOM 3185 C CA . PHE A 1 393 ? -24.739 6.740 26.267 1.00 95.12 393 PHE A CA 1
ATOM 3186 C C . PHE A 1 393 ? -24.582 6.741 24.744 1.00 95.12 393 PHE A C 1
ATOM 3188 O O . PHE A 1 393 ? -23.479 6.709 24.196 1.00 95.12 393 PHE A O 1
ATOM 3195 N N . GLY A 1 394 ? -25.707 6.797 24.034 1.00 94.69 394 GLY A N 1
ATOM 3196 C CA . GLY A 1 394 ? -25.703 6.955 22.585 1.00 94.69 394 GLY A CA 1
ATOM 3197 C C . GLY A 1 394 ? -25.247 8.342 22.118 1.00 94.69 394 GLY A C 1
ATOM 3198 O O . GLY A 1 394 ? -25.078 9.293 22.886 1.00 94.69 394 GLY A O 1
ATOM 3199 N N . LEU A 1 395 ? -25.086 8.498 20.799 1.00 93.75 395 LEU A N 1
ATOM 3200 C CA . LEU A 1 395 ? -24.666 9.767 20.188 1.00 93.75 395 LEU A CA 1
ATOM 3201 C C . LEU A 1 395 ? -25.586 10.949 20.547 1.00 93.75 395 LEU A C 1
ATOM 3203 O O . LEU A 1 395 ? -25.131 12.092 20.604 1.00 93.75 395 LEU A O 1
ATOM 3207 N N . LYS A 1 396 ? -26.887 10.705 20.753 1.00 96.88 396 LYS A N 1
ATOM 3208 C CA . LYS A 1 396 ? -27.850 11.757 21.116 1.00 96.88 396 LYS A CA 1
ATOM 3209 C C . LYS A 1 396 ? -27.599 12.251 22.539 1.00 96.88 396 LYS A C 1
ATOM 3211 O O . LYS A 1 396 ? -27.613 13.458 22.773 1.00 96.88 396 LYS A O 1
ATOM 3216 N N . GLU A 1 397 ? -27.344 11.332 23.456 1.00 96.62 397 GLU A N 1
ATOM 3217 C CA . GLU A 1 397 ? -27.085 11.573 24.872 1.00 96.62 397 GLU A CA 1
ATOM 3218 C C . GLU A 1 397 ? -25.744 12.292 25.044 1.00 96.62 397 GLU A C 1
ATOM 3220 O O . GLU A 1 397 ? -25.691 13.332 25.698 1.00 96.62 397 GLU A O 1
ATOM 3225 N N . LEU A 1 398 ? -24.698 11.840 24.345 1.00 95.00 398 LEU A N 1
ATOM 3226 C CA . LEU A 1 398 ? -23.389 12.501 24.330 1.00 95.00 398 LEU A CA 1
ATOM 3227 C C . LEU A 1 398 ? -23.458 13.922 23.745 1.00 95.00 398 LEU A C 1
ATOM 3229 O O . LEU A 1 398 ? -22.832 14.842 24.271 1.00 95.00 398 LEU A O 1
ATOM 3233 N N . LYS A 1 399 ? -24.256 14.144 22.689 1.00 96.25 399 LYS A N 1
ATOM 3234 C CA . LYS A 1 399 ? -24.487 15.493 22.140 1.00 96.25 399 LYS A CA 1
ATOM 3235 C C . LYS A 1 399 ? -25.197 16.407 23.136 1.00 96.25 399 LYS A C 1
ATOM 3237 O O . LYS A 1 399 ? -24.790 17.559 23.275 1.00 96.25 399 LYS A O 1
ATOM 3242 N N . LYS A 1 400 ? -26.223 15.905 23.831 1.00 97.25 400 LYS A N 1
ATOM 3243 C CA . LYS A 1 400 ? -26.913 16.656 24.891 1.00 97.25 400 LYS A CA 1
ATOM 3244 C C . LYS A 1 400 ? -25.957 16.998 26.032 1.00 97.25 400 LYS A C 1
ATOM 3246 O O . LYS A 1 400 ? -25.908 18.153 26.436 1.00 97.25 400 LYS A O 1
ATOM 3251 N N . LEU A 1 401 ? -25.159 16.034 26.492 1.00 96.19 401 LEU A N 1
ATOM 3252 C CA . LEU A 1 401 ? -24.170 16.247 27.549 1.00 96.19 401 LEU A CA 1
ATOM 3253 C C . LEU A 1 401 ? -23.145 17.315 27.151 1.00 96.19 401 LEU A C 1
ATOM 3255 O O . LEU A 1 401 ? -22.902 18.253 27.905 1.00 96.19 401 LEU A O 1
ATOM 3259 N N . ARG A 1 402 ? -22.618 17.242 25.921 1.00 96.69 402 ARG A N 1
ATOM 3260 C CA . ARG A 1 402 ? -21.728 18.273 25.373 1.00 96.69 402 ARG A CA 1
ATOM 3261 C C . ARG A 1 402 ? -22.391 19.651 25.357 1.00 96.69 402 ARG A C 1
ATOM 3263 O O . ARG A 1 402 ? -21.738 20.630 25.700 1.00 96.69 402 ARG A O 1
ATOM 3270 N N . GLN A 1 403 ? -23.654 19.745 24.943 1.00 97.81 403 GLN A N 1
ATOM 3271 C CA . GLN A 1 403 ? -24.373 21.019 24.920 1.00 97.81 403 GLN A CA 1
ATOM 3272 C C . GLN A 1 403 ? -24.537 21.596 26.334 1.00 97.81 403 GLN A C 1
ATOM 3274 O O . GLN A 1 403 ? -24.253 22.773 26.536 1.00 97.81 403 GLN A O 1
ATOM 3279 N N . ILE A 1 404 ? -24.882 20.759 27.315 1.00 97.50 404 ILE A N 1
ATOM 3280 C CA . ILE A 1 404 ? -24.958 21.153 28.728 1.00 97.50 404 ILE A CA 1
ATOM 3281 C C . ILE A 1 404 ? -23.597 21.669 29.220 1.00 97.50 404 ILE A C 1
ATOM 3283 O O . ILE A 1 404 ? -23.532 22.727 29.842 1.00 97.50 404 ILE A O 1
ATOM 3287 N N . PHE A 1 405 ? -22.494 20.983 28.898 1.00 97.44 405 PHE A N 1
ATOM 3288 C CA . PHE A 1 405 ? -21.152 21.453 29.265 1.00 97.44 405 PHE A CA 1
ATOM 3289 C C . PHE A 1 405 ? -20.811 22.799 28.628 1.00 97.44 405 PHE A C 1
ATOM 3291 O O . PHE A 1 405 ? -20.240 23.650 29.304 1.00 97.44 405 PHE A O 1
ATOM 3298 N N . MET A 1 406 ? -21.189 23.023 27.366 1.00 97.06 406 MET A N 1
ATOM 3299 C CA . MET A 1 406 ? -21.008 24.318 26.702 1.00 97.06 406 MET A CA 1
ATOM 3300 C C . MET A 1 406 ? -21.837 25.424 27.371 1.00 97.06 406 MET A C 1
ATOM 3302 O O . MET A 1 406 ? -21.337 26.528 27.559 1.00 97.06 406 MET A O 1
ATOM 3306 N N . GLU A 1 407 ? -23.083 25.145 27.757 1.00 97.94 407 GLU A N 1
ATOM 3307 C CA . GLU A 1 407 ? -23.952 26.110 28.444 1.00 97.94 407 GLU A CA 1
ATOM 3308 C C . GLU A 1 407 ? -23.396 26.486 29.827 1.00 97.94 407 GLU A C 1
ATOM 3310 O O . GLU A 1 407 ? -23.290 27.672 30.145 1.00 97.94 407 GLU A O 1
ATOM 3315 N N . ILE A 1 408 ? -22.951 25.500 30.615 1.00 97.06 408 ILE A N 1
ATOM 3316 C CA . ILE A 1 408 ? -22.313 25.719 31.925 1.00 97.06 408 ILE A CA 1
ATOM 3317 C C . ILE A 1 408 ? -20.991 26.474 31.765 1.00 97.06 408 ILE A C 1
ATOM 3319 O O . ILE A 1 408 ? -20.724 27.414 32.516 1.00 97.06 408 ILE A O 1
ATOM 3323 N N . SER A 1 409 ? -20.175 26.075 30.789 1.00 97.69 409 SER A N 1
ATOM 3324 C CA . SER A 1 409 ? -18.915 26.732 30.441 1.00 97.69 409 SER A CA 1
ATOM 3325 C C . SER A 1 409 ? -19.132 28.212 30.137 1.00 97.69 409 SER A C 1
ATOM 3327 O O . SER A 1 409 ? -18.483 29.053 30.755 1.00 97.69 409 SER A O 1
ATOM 3329 N N . ASN A 1 410 ? -20.100 28.536 29.276 1.00 97.75 410 ASN A N 1
ATOM 3330 C CA . ASN A 1 410 ? -20.427 29.912 28.909 1.00 97.75 410 ASN A CA 1
ATOM 3331 C C . ASN A 1 410 ? -20.973 30.719 30.095 1.00 97.75 410 ASN A C 1
ATOM 3333 O O . ASN A 1 410 ? -20.592 31.873 30.272 1.00 97.75 410 ASN A O 1
ATOM 3337 N N . ALA A 1 411 ? -21.839 30.125 30.923 1.00 97.88 411 ALA A N 1
ATOM 3338 C CA . ALA A 1 411 ? -22.425 30.805 32.078 1.00 97.88 411 ALA A CA 1
ATOM 3339 C C . ALA A 1 411 ? -21.394 31.138 33.171 1.00 97.88 411 ALA A C 1
ATOM 3341 O O . ALA A 1 411 ? -21.556 32.125 33.885 1.00 97.88 411 ALA A O 1
ATOM 3342 N N . ASN A 1 412 ? -20.339 30.326 33.296 1.00 96.56 412 ASN A N 1
ATOM 3343 C CA . ASN A 1 412 ? -19.326 30.463 34.347 1.00 96.56 412 ASN A CA 1
ATOM 3344 C C . ASN A 1 412 ? -17.962 30.950 33.834 1.00 96.56 412 ASN A C 1
ATOM 3346 O O . ASN A 1 412 ? -17.051 31.140 34.635 1.00 96.56 412 ASN A O 1
ATOM 3350 N N . ASN A 1 413 ? -17.815 31.154 32.522 1.00 96.94 413 ASN A N 1
ATOM 3351 C CA . ASN A 1 413 ? -16.560 31.521 31.865 1.00 96.94 413 ASN A CA 1
ATOM 3352 C C . ASN A 1 413 ? -15.399 30.541 32.165 1.00 96.94 413 ASN A C 1
ATOM 3354 O O . ASN A 1 413 ? -14.273 30.956 32.432 1.00 96.94 413 ASN A O 1
ATOM 3358 N N . ILE A 1 414 ? -15.690 29.235 32.141 1.00 97.38 414 ILE A N 1
ATOM 3359 C CA . ILE A 1 414 ? -14.729 28.131 32.360 1.00 97.38 414 ILE A CA 1
ATOM 3360 C C . ILE A 1 414 ? -14.554 27.369 31.042 1.00 97.38 414 ILE A C 1
ATOM 3362 O O . ILE A 1 414 ? -15.499 27.290 30.265 1.00 97.38 414 ILE A O 1
ATOM 3366 N N . ASN A 1 415 ? -13.390 26.775 30.765 1.00 97.19 415 ASN A N 1
ATOM 3367 C CA . ASN A 1 415 ? -13.189 25.968 29.556 1.00 97.19 415 ASN A CA 1
ATOM 3368 C C . ASN A 1 415 ? -14.138 24.738 29.535 1.00 97.19 415 ASN A C 1
ATOM 3370 O O . ASN A 1 415 ? -14.211 24.024 30.536 1.00 97.19 415 ASN A O 1
ATOM 3374 N N . PRO A 1 416 ? -14.831 24.423 28.418 1.00 94.56 416 PRO A N 1
ATOM 3375 C CA . PRO A 1 416 ? -15.722 23.258 28.329 1.00 94.56 416 PRO A CA 1
ATOM 3376 C C . PRO A 1 416 ? -15.075 21.921 28.720 1.00 94.56 416 PRO A C 1
ATOM 3378 O O . PRO A 1 416 ? -15.744 21.059 29.287 1.00 94.56 416 PRO A O 1
ATOM 3381 N N . ILE A 1 417 ? -13.778 21.747 28.437 1.00 94.12 417 ILE A N 1
ATOM 3382 C CA . ILE A 1 417 ? -13.025 20.537 28.798 1.00 94.12 417 ILE A CA 1
ATOM 3383 C C . ILE A 1 417 ? -12.872 20.442 30.323 1.00 94.12 417 ILE A C 1
ATOM 3385 O O . ILE A 1 417 ? -13.085 19.380 30.902 1.00 94.12 417 ILE A O 1
ATOM 3389 N N . GLU A 1 418 ? -12.563 21.558 30.988 1.00 96.25 418 GLU A N 1
ATOM 3390 C CA . GLU A 1 418 ? -12.444 21.616 32.450 1.00 96.25 418 GLU A CA 1
ATOM 3391 C C . GLU A 1 418 ? -13.790 21.364 33.137 1.00 96.25 418 GLU A C 1
ATOM 3393 O O . GLU A 1 418 ? -13.840 20.656 34.141 1.00 96.25 418 GLU A O 1
ATOM 3398 N N . VAL A 1 419 ? -14.889 21.880 32.569 1.00 96.19 419 VAL A N 1
ATOM 3399 C CA . VAL A 1 419 ? -16.253 21.594 33.044 1.00 96.19 419 VAL A CA 1
ATOM 3400 C C . VAL A 1 419 ? -16.560 20.099 32.949 1.00 96.19 419 VAL A C 1
ATOM 3402 O O . VAL A 1 419 ? -17.068 19.530 33.912 1.00 96.19 419 VAL A O 1
ATOM 3405 N N . GLY A 1 420 ? -16.221 19.455 31.827 1.00 94.38 420 GLY A N 1
ATOM 3406 C CA . GLY A 1 420 ? -16.405 18.013 31.655 1.00 94.38 420 GLY A CA 1
ATOM 3407 C C . GLY A 1 420 ? -15.610 17.189 32.671 1.00 94.38 420 GLY A C 1
ATOM 3408 O O . GLY A 1 420 ? -16.170 16.303 33.312 1.00 94.38 420 GLY A O 1
ATOM 3409 N N . ASN A 1 421 ? -14.336 17.528 32.886 1.00 95.25 421 ASN A N 1
ATOM 3410 C CA . ASN A 1 421 ? -13.491 16.857 33.879 1.00 95.25 421 ASN A CA 1
ATOM 3411 C C . ASN A 1 421 ? -14.029 17.034 35.303 1.00 95.25 421 ASN A C 1
ATOM 3413 O O . ASN A 1 421 ? -14.064 16.079 36.077 1.00 95.25 421 ASN A O 1
ATOM 3417 N N . LYS A 1 422 ? -14.479 18.248 35.645 1.00 96.06 422 LYS A N 1
ATOM 3418 C CA . LYS A 1 422 ? -15.078 18.525 36.952 1.00 96.06 422 LYS A CA 1
ATOM 3419 C C . LYS A 1 422 ? -16.379 17.750 37.148 1.00 96.06 422 LYS A C 1
ATOM 3421 O O . LYS A 1 422 ? -16.566 17.173 38.206 1.00 96.06 422 LYS A O 1
ATOM 3426 N N . PHE A 1 423 ? -17.236 17.684 36.130 1.00 95.75 423 PHE A N 1
ATOM 3427 C CA . PHE A 1 423 ? -18.473 16.906 36.182 1.00 95.75 423 PHE A CA 1
ATOM 3428 C C . PHE A 1 423 ? -18.217 15.416 36.426 1.00 95.75 423 PHE A C 1
ATOM 3430 O O . PHE A 1 423 ? -18.875 14.823 37.274 1.00 95.75 423 PHE A O 1
ATOM 3437 N N . LEU A 1 424 ? -17.261 14.814 35.709 1.00 94.62 424 LEU A N 1
ATOM 3438 C CA . LEU A 1 424 ? -16.912 13.403 35.907 1.00 94.62 424 LEU A CA 1
ATOM 3439 C C . LEU A 1 424 ? -16.384 13.151 37.321 1.00 94.62 424 LEU A C 1
ATOM 3441 O O . LEU A 1 424 ? -16.799 12.188 37.957 1.00 94.62 424 LEU A O 1
ATOM 3445 N N . LYS A 1 425 ? -15.546 14.056 37.834 1.00 95.00 425 LYS A N 1
ATOM 3446 C CA . LYS A 1 425 ? -15.048 13.988 39.209 1.00 95.00 425 LYS A CA 1
ATOM 3447 C C . LYS A 1 425 ? -16.162 14.156 40.247 1.00 95.00 425 LYS A C 1
ATOM 3449 O O . LYS A 1 425 ? -16.216 13.407 41.208 1.00 95.00 425 LYS A O 1
ATOM 3454 N N . ASP A 1 426 ? -17.082 15.094 40.033 1.00 94.44 426 ASP A N 1
ATOM 3455 C CA . ASP A 1 426 ? -18.232 15.295 40.919 1.00 94.44 426 ASP A CA 1
ATOM 3456 C C . ASP A 1 426 ? -19.164 14.066 40.921 1.00 94.44 426 ASP A C 1
ATOM 3458 O O . ASP A 1 426 ? -19.785 13.775 41.943 1.00 94.44 426 ASP A O 1
ATOM 3462 N N . ILE A 1 427 ? -19.273 13.336 39.801 1.00 90.56 427 ILE A N 1
ATOM 3463 C CA . ILE A 1 427 ? -19.950 12.031 39.765 1.00 90.56 427 ILE A CA 1
ATOM 3464 C C . ILE A 1 427 ? -19.166 11.017 40.598 1.00 90.56 427 ILE A C 1
ATOM 3466 O O . ILE A 1 427 ? -19.753 10.409 41.481 1.00 90.56 427 ILE A O 1
ATOM 3470 N N . GLU A 1 428 ? -17.868 10.850 40.361 1.00 89.62 428 GLU A N 1
ATOM 3471 C CA . GLU A 1 428 ? -17.043 9.888 41.105 1.00 89.62 428 GLU A CA 1
ATOM 3472 C C . GLU A 1 428 ? -17.107 10.125 42.624 1.00 89.62 428 GLU A C 1
ATOM 3474 O O . GLU A 1 428 ? -17.315 9.187 43.389 1.00 89.62 428 GLU A O 1
ATOM 3479 N N . ASP A 1 429 ? -17.038 11.389 43.048 1.00 92.56 429 ASP A N 1
ATOM 3480 C CA . ASP A 1 429 ? -16.991 11.766 44.459 1.00 92.56 429 ASP A CA 1
ATOM 3481 C C . ASP A 1 429 ? -18.375 11.759 45.144 1.00 92.56 429 ASP A C 1
ATOM 3483 O O . ASP A 1 429 ? -18.451 11.551 46.352 1.00 92.56 429 ASP A O 1
ATOM 3487 N N . GLN A 1 430 ? -19.479 12.032 44.427 1.00 90.19 430 GLN A N 1
ATOM 3488 C CA . GLN A 1 430 ? -20.803 12.250 45.053 1.00 90.19 430 GLN A CA 1
ATOM 3489 C C . GLN A 1 430 ? -21.894 11.265 44.628 1.00 90.19 430 GLN A C 1
ATOM 3491 O O . GLN A 1 430 ? -23.007 11.320 45.167 1.00 90.19 430 GLN A O 1
ATOM 3496 N N . TYR A 1 431 ? -21.661 10.441 43.609 1.00 84.50 431 TYR A N 1
A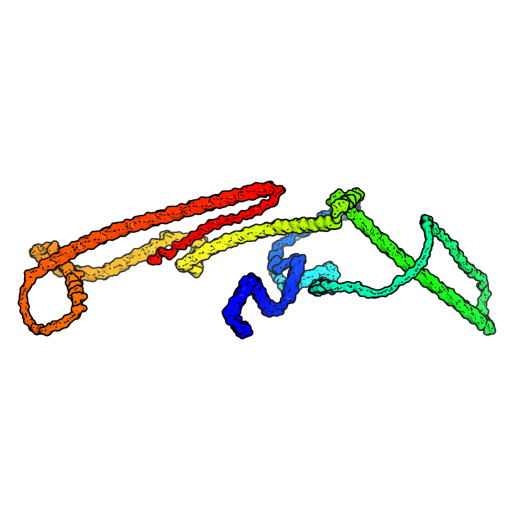TOM 3497 C CA . TYR A 1 431 ? -22.716 9.593 43.056 1.00 84.50 431 TYR A CA 1
ATOM 3498 C C . TYR A 1 431 ? -23.095 8.464 44.012 1.00 84.50 431 TYR A C 1
ATOM 3500 O O . TYR A 1 431 ? -24.287 8.262 44.250 1.00 84.50 431 TYR A O 1
ATOM 3508 N N . ASP A 1 432 ? -22.110 7.811 44.629 1.00 79.12 432 ASP A N 1
ATOM 3509 C CA . ASP A 1 432 ? -22.349 6.736 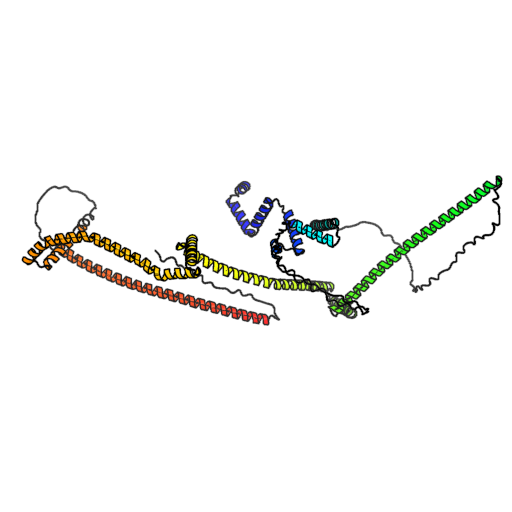45.598 1.00 79.12 432 ASP A CA 1
ATOM 3510 C C . ASP A 1 432 ? -23.153 7.222 46.804 1.00 79.12 432 ASP A C 1
ATOM 3512 O O . ASP A 1 432 ? -24.113 6.566 47.207 1.00 79.12 432 ASP A O 1
ATOM 3516 N N . ASP A 1 433 ? -22.853 8.417 47.317 1.00 83.81 433 ASP A N 1
ATOM 3517 C CA . ASP A 1 433 ? -23.629 9.019 48.401 1.00 83.81 433 ASP A CA 1
ATOM 3518 C C . ASP A 1 433 ? -25.085 9.253 47.972 1.00 83.81 433 ASP A C 1
ATOM 3520 O O . ASP A 1 433 ? -26.022 8.907 48.693 1.00 83.81 433 ASP A O 1
ATOM 3524 N N . LYS A 1 434 ? -25.306 9.791 46.764 1.00 80.69 434 LYS A N 1
ATOM 3525 C CA . LYS A 1 434 ? -26.652 10.082 46.236 1.00 80.69 434 LYS A CA 1
ATOM 3526 C C . LYS A 1 434 ? -27.484 8.827 45.994 1.00 80.69 434 LYS A C 1
ATOM 3528 O O . LYS A 1 434 ? -28.664 8.820 46.343 1.00 80.69 434 LYS A O 1
ATOM 3533 N N . VAL A 1 435 ? -26.891 7.778 45.433 1.00 75.69 435 VAL A N 1
ATOM 3534 C CA . VAL A 1 435 ? -27.577 6.494 45.227 1.00 75.69 435 VAL A CA 1
ATOM 3535 C C . VAL A 1 435 ? -27.770 5.770 46.564 1.00 75.69 435 VAL A C 1
ATOM 3537 O O . VAL A 1 435 ? -28.837 5.215 46.827 1.00 75.69 435 VAL A O 1
ATOM 3540 N N . GLY A 1 436 ? -26.796 5.857 47.470 1.00 76.44 436 GLY A N 1
ATOM 3541 C CA . GLY A 1 436 ? -26.904 5.359 48.840 1.00 76.44 436 GLY A CA 1
ATOM 3542 C C . GLY A 1 436 ? -28.076 5.983 49.602 1.00 76.44 436 GLY A C 1
ATOM 3543 O O . GLY A 1 436 ? -28.799 5.278 50.311 1.00 76.44 436 GLY A O 1
ATOM 3544 N N . PHE A 1 437 ? -28.353 7.275 49.391 1.00 77.19 437 PHE A N 1
ATOM 3545 C CA . PHE A 1 437 ? -29.522 7.931 49.980 1.00 77.19 437 PHE A CA 1
ATOM 3546 C C . PHE A 1 437 ? -30.853 7.343 49.501 1.00 77.19 437 PHE A C 1
ATOM 3548 O O . PHE A 1 437 ? -31.794 7.306 50.292 1.00 77.19 437 PHE A O 1
ATOM 3555 N N . GLU A 1 438 ? -30.969 6.840 48.268 1.00 77.69 438 GLU A N 1
ATOM 3556 C CA . GLU A 1 438 ? -32.198 6.161 47.830 1.00 77.69 438 GLU A CA 1
ATOM 3557 C C . GLU A 1 438 ? -32.451 4.873 48.615 1.00 77.69 438 GLU A C 1
ATOM 3559 O O . GLU A 1 438 ? -33.597 4.606 48.994 1.00 77.69 438 GLU A O 1
ATOM 3564 N N . ASN A 1 439 ? -31.396 4.122 48.938 1.00 80.88 439 ASN A N 1
ATOM 3565 C CA . ASN A 1 439 ? -31.504 2.938 49.788 1.00 80.88 439 ASN A CA 1
ATOM 3566 C C . ASN A 1 439 ? -31.956 3.316 51.201 1.00 80.88 439 ASN A C 1
ATOM 3568 O O . ASN A 1 439 ? -32.941 2.763 51.689 1.00 80.88 439 ASN A O 1
ATOM 3572 N N . VAL A 1 440 ? -31.334 4.331 51.806 1.00 83.50 440 VAL A N 1
ATOM 3573 C CA . VAL A 1 440 ? -31.717 4.836 53.137 1.00 83.50 440 VAL A CA 1
ATOM 3574 C C . VAL A 1 440 ? -33.161 5.362 53.146 1.00 83.50 440 VAL A C 1
ATOM 3576 O O . VAL A 1 440 ? -33.944 5.080 54.054 1.00 83.50 440 VAL A O 1
ATOM 3579 N N . ILE A 1 441 ? -33.575 6.086 52.102 1.00 84.19 441 ILE A N 1
ATOM 3580 C CA . ILE A 1 441 ? -34.957 6.563 51.950 1.00 84.19 441 ILE A CA 1
ATOM 3581 C C . ILE A 1 441 ? -35.927 5.383 51.834 1.00 84.19 441 ILE A C 1
ATOM 3583 O O . ILE A 1 441 ? -37.020 5.422 52.410 1.00 84.19 441 ILE A O 1
ATOM 3587 N N . ASN A 1 442 ? -35.562 4.340 51.090 1.00 85.19 442 ASN A N 1
ATOM 3588 C CA . ASN A 1 442 ? -36.386 3.148 50.940 1.00 85.19 442 ASN A CA 1
ATOM 3589 C C . ASN A 1 442 ? -36.484 2.358 52.249 1.00 85.19 442 ASN A C 1
ATOM 3591 O O . ASN A 1 442 ? -37.590 1.939 52.598 1.00 85.19 442 ASN A O 1
ATOM 3595 N N . GLU A 1 443 ? -35.399 2.241 53.013 1.00 90.12 443 GLU A N 1
ATOM 3596 C CA . GLU A 1 443 ? -35.405 1.668 54.362 1.00 90.12 443 GLU A CA 1
ATOM 3597 C C . GLU A 1 443 ? -36.359 2.428 55.283 1.00 90.12 443 GLU A C 1
ATOM 3599 O O . GLU A 1 443 ? -37.292 1.827 55.819 1.00 90.12 443 GLU A O 1
ATOM 3604 N N . TYR A 1 444 ? -36.247 3.757 55.372 1.00 91.81 444 TYR A N 1
ATOM 3605 C CA . TYR A 1 444 ? -37.167 4.557 56.187 1.00 91.81 444 TYR A CA 1
ATOM 3606 C C . TYR A 1 444 ? -38.619 4.475 55.705 1.00 91.81 444 TYR A C 1
ATOM 3608 O O . TYR A 1 444 ? -39.557 4.482 56.508 1.00 91.81 444 TYR A O 1
ATOM 3616 N N . ARG A 1 445 ? -38.860 4.368 54.391 1.00 91.75 445 ARG A N 1
ATOM 3617 C CA . ARG A 1 445 ? -40.210 4.135 53.849 1.00 91.75 445 ARG A CA 1
ATOM 3618 C C . ARG A 1 445 ? -40.746 2.762 54.249 1.00 91.75 445 ARG A C 1
ATOM 3620 O O . ARG A 1 445 ? -41.940 2.658 54.550 1.00 91.75 445 ARG A O 1
ATOM 3627 N N . MET A 1 446 ? -39.907 1.728 54.247 1.00 92.12 446 MET A N 1
ATOM 3628 C CA . MET A 1 446 ? -40.272 0.387 54.707 1.00 92.12 446 MET A CA 1
ATOM 3629 C C . MET A 1 446 ? -40.541 0.371 56.210 1.00 92.12 446 MET A C 1
ATOM 3631 O O . MET A 1 446 ? -41.588 -0.127 56.625 1.00 92.12 446 MET A O 1
ATOM 3635 N N . GLU A 1 447 ? -39.679 0.989 57.012 1.00 93.56 447 GLU A N 1
ATOM 3636 C CA . GLU A 1 447 ? -39.842 1.115 58.460 1.00 93.56 447 GLU A CA 1
ATOM 3637 C C . GLU A 1 447 ? -41.126 1.875 58.807 1.00 93.56 447 GLU A C 1
ATOM 3639 O O . GLU A 1 447 ? -41.953 1.399 59.583 1.00 93.56 447 GLU A O 1
ATOM 3644 N N . LYS A 1 448 ? -41.394 2.995 58.126 1.00 93.94 448 LYS A N 1
ATOM 3645 C CA . LYS A 1 448 ? -42.649 3.742 58.271 1.00 93.94 448 LYS A CA 1
ATOM 3646 C C . LYS A 1 448 ? -43.875 2.899 57.912 1.00 93.94 448 LYS A C 1
ATOM 3648 O O . LYS A 1 448 ? -44.909 3.017 58.572 1.00 93.94 448 LYS A O 1
ATOM 3653 N N . LYS A 1 449 ? -43.803 2.067 56.864 1.00 93.00 449 LYS A N 1
ATOM 3654 C CA . LYS A 1 449 ? -44.889 1.135 56.504 1.00 93.00 449 LYS A CA 1
ATOM 3655 C C . LYS A 1 449 ? -45.072 0.050 57.567 1.00 93.00 449 LYS A C 1
ATOM 3657 O O . LYS A 1 449 ? -46.216 -0.265 57.887 1.00 93.00 449 LYS A O 1
ATOM 3662 N N . LYS A 1 450 ? -43.978 -0.490 58.112 1.00 93.94 450 LYS A N 1
ATOM 3663 C CA . LYS A 1 450 ? -43.983 -1.484 59.194 1.00 93.94 450 LYS A CA 1
ATOM 3664 C C . LYS A 1 450 ? -44.621 -0.905 60.458 1.00 93.94 450 LYS A C 1
ATOM 3666 O O . LYS A 1 450 ? -45.642 -1.421 60.898 1.00 93.94 450 LYS A O 1
ATOM 3671 N N . LEU A 1 451 ? -44.140 0.244 60.929 1.00 91.31 451 LEU A N 1
ATOM 3672 C CA . LEU A 1 451 ? -44.708 0.957 62.076 1.00 91.31 451 LEU A CA 1
ATOM 3673 C C . LEU A 1 451 ? -46.195 1.276 61.879 1.00 91.31 451 LEU A C 1
ATOM 3675 O O . LEU A 1 451 ? -46.997 1.059 62.779 1.00 91.31 451 LEU A O 1
ATOM 3679 N N . LYS A 1 452 ? -46.611 1.717 60.683 1.00 92.69 452 LYS A N 1
ATOM 3680 C CA . LYS A 1 452 ? -48.038 1.941 60.383 1.00 92.69 452 LYS A CA 1
ATOM 3681 C C . LYS A 1 452 ? -48.903 0.685 60.521 1.00 92.69 452 LYS A C 1
ATOM 3683 O O . LYS A 1 452 ? -50.066 0.819 60.892 1.00 92.69 452 LYS A O 1
ATOM 3688 N N . LYS A 1 453 ? -48.370 -0.499 60.202 1.00 89.75 453 LYS A N 1
ATOM 3689 C CA . LYS A 1 453 ? -49.073 -1.777 60.396 1.00 89.75 453 LYS A CA 1
ATOM 3690 C C . LYS A 1 453 ? -49.086 -2.207 61.861 1.00 89.75 453 LYS A C 1
ATOM 3692 O O . LYS A 1 453 ? -50.093 -2.735 62.310 1.00 89.75 453 LYS A O 1
ATOM 3697 N N . GLU A 1 454 ? -48.012 -1.939 62.596 1.00 88.44 454 GLU A N 1
ATOM 3698 C CA . GLU A 1 454 ? -47.887 -2.313 64.008 1.00 88.44 454 GLU A CA 1
ATOM 3699 C C . GLU A 1 454 ? -48.701 -1.404 64.941 1.00 88.44 454 GLU A C 1
ATOM 3701 O O . GLU A 1 454 ? -49.194 -1.869 65.961 1.00 88.44 454 GLU A O 1
ATOM 3706 N N . ILE A 1 455 ? -48.911 -0.124 64.604 1.00 89.50 455 ILE A N 1
ATOM 3707 C CA . ILE A 1 455 ? -49.718 0.820 65.407 1.00 89.50 455 ILE A CA 1
ATOM 3708 C C . ILE A 1 455 ? -51.094 0.255 65.822 1.00 89.50 455 ILE A C 1
ATOM 3710 O O . ILE A 1 455 ? -51.403 0.298 67.015 1.00 89.50 455 ILE A O 1
ATOM 3714 N N . PRO A 1 456 ? -51.945 -0.269 64.915 1.00 84.62 456 PRO A N 1
ATOM 3715 C CA . PRO A 1 456 ? -53.225 -0.851 65.315 1.00 84.62 456 PRO A CA 1
ATOM 3716 C C . PRO A 1 456 ? -53.058 -2.115 66.169 1.00 84.62 456 PRO A C 1
ATOM 3718 O O . PRO A 1 456 ? -53.879 -2.364 67.052 1.00 84.62 456 PRO A O 1
ATOM 3721 N N . GLU A 1 457 ? -51.990 -2.883 65.968 1.00 80.75 457 GLU A N 1
ATOM 3722 C CA . GLU A 1 457 ? -51.682 -4.086 66.746 1.00 80.75 457 GLU A CA 1
ATOM 3723 C C . GLU A 1 457 ? -51.253 -3.728 68.180 1.00 80.75 457 GLU A C 1
ATOM 3725 O O . GLU A 1 457 ? -51.798 -4.267 69.146 1.00 80.75 457 GLU A O 1
ATOM 3730 N N . TYR A 1 458 ? -50.392 -2.720 68.348 1.00 80.06 458 TYR A N 1
ATOM 3731 C CA . TYR A 1 458 ? -50.038 -2.147 69.650 1.00 80.06 458 TYR A CA 1
ATOM 3732 C C . TYR A 1 458 ? -51.243 -1.509 70.343 1.00 80.06 458 TYR A C 1
ATOM 3734 O O . TYR A 1 458 ? -51.439 -1.720 71.537 1.00 80.06 458 TYR A O 1
ATOM 3742 N N . ALA A 1 459 ? -52.097 -0.786 69.613 1.00 78.69 459 ALA A N 1
ATOM 3743 C CA . ALA A 1 459 ? -53.328 -0.225 70.171 1.00 78.69 459 ALA A CA 1
ATOM 3744 C C . ALA A 1 459 ? -54.287 -1.325 70.665 1.00 78.69 459 ALA A C 1
ATOM 3746 O O . ALA A 1 459 ? -54.917 -1.182 71.715 1.00 78.69 459 ALA A O 1
ATOM 3747 N N . SER A 1 460 ? -54.372 -2.441 69.938 1.00 74.94 460 SER A N 1
ATOM 3748 C CA . SER A 1 460 ? -55.144 -3.625 70.336 1.00 74.94 460 SER A CA 1
ATOM 3749 C C . SER A 1 460 ? -54.536 -4.301 71.565 1.00 74.94 460 SER A C 1
ATOM 3751 O O . SER A 1 460 ? -55.254 -4.652 72.500 1.00 74.94 460 SER A O 1
ATOM 3753 N N . THR A 1 461 ? -53.208 -4.416 71.598 1.00 77.25 461 THR A N 1
ATOM 3754 C CA . THR A 1 461 ? -52.450 -5.001 72.712 1.00 77.25 461 THR A CA 1
ATOM 3755 C C . THR A 1 461 ? -52.587 -4.162 73.979 1.00 77.25 461 THR A C 1
ATOM 3757 O O . THR A 1 461 ? -52.830 -4.719 75.041 1.00 77.25 461 THR A O 1
ATOM 3760 N N . LEU A 1 462 ? -52.538 -2.830 73.882 1.00 73.38 462 LEU A N 1
ATOM 3761 C CA . LEU A 1 462 ? -52.765 -1.914 75.006 1.00 73.38 462 LEU A CA 1
ATOM 3762 C C . LEU A 1 462 ? -54.199 -2.006 75.547 1.00 73.38 462 LEU A C 1
ATOM 3764 O O . LEU A 1 462 ? -54.400 -2.038 76.761 1.00 73.38 462 LEU A O 1
ATOM 3768 N N . LYS A 1 463 ? -55.203 -2.119 74.665 1.00 73.69 463 LYS A N 1
ATOM 3769 C CA . LYS A 1 463 ? -56.596 -2.374 75.076 1.00 73.69 463 LYS A CA 1
ATOM 3770 C C . LYS A 1 463 ? -56.739 -3.724 75.783 1.00 73.69 463 LYS A C 1
ATOM 3772 O O . LYS A 1 463 ? -57.405 -3.806 76.811 1.00 73.69 463 LYS A O 1
ATOM 3777 N N . LEU A 1 464 ? -56.090 -4.768 75.267 1.00 70.75 464 LEU A N 1
ATOM 3778 C CA . LEU A 1 464 ? -56.065 -6.088 75.897 1.00 70.75 464 LEU A CA 1
ATOM 3779 C C . LEU A 1 464 ? -55.301 -6.077 77.220 1.00 70.75 464 LEU A C 1
ATOM 3781 O O . LEU A 1 464 ? -55.740 -6.729 78.153 1.00 70.75 464 LEU A O 1
ATOM 3785 N N . GLN A 1 465 ? -54.216 -5.317 77.345 1.00 68.81 465 GLN A N 1
ATOM 3786 C CA . GLN A 1 465 ? -53.443 -5.184 78.579 1.00 68.81 465 GLN A CA 1
ATOM 3787 C C . GLN A 1 465 ? -54.256 -4.500 79.684 1.00 68.81 465 GLN A C 1
ATOM 3789 O O . GLN A 1 465 ? -54.183 -4.917 80.840 1.00 68.81 465 GLN A O 1
ATOM 3794 N N . ALA A 1 466 ? -55.101 -3.523 79.342 1.00 68.56 466 ALA A N 1
ATOM 3795 C CA . ALA A 1 466 ? -56.037 -2.927 80.296 1.00 68.56 466 ALA A CA 1
ATOM 3796 C C . ALA A 1 466 ? -57.029 -3.965 80.864 1.00 68.56 466 ALA A C 1
ATOM 3798 O O . ALA A 1 466 ? -57.357 -3.914 82.044 1.00 68.56 466 ALA A O 1
ATOM 3799 N N . ILE A 1 467 ? -57.436 -4.958 80.065 1.00 68.50 467 ILE A N 1
ATOM 3800 C CA . ILE A 1 467 ? -58.349 -6.041 80.481 1.00 68.50 467 ILE A CA 1
ATOM 3801 C C . ILE A 1 467 ? -57.588 -7.194 81.162 1.00 68.50 467 ILE A C 1
ATOM 3803 O O . ILE A 1 467 ? -58.056 -7.789 82.129 1.00 68.50 467 ILE A O 1
ATOM 3807 N N . ALA A 1 468 ? -56.395 -7.518 80.672 1.00 67.38 468 ALA A N 1
ATOM 3808 C CA . ALA A 1 468 ? -55.573 -8.612 81.163 1.00 67.38 468 ALA A CA 1
ATOM 3809 C C . ALA A 1 468 ? -54.867 -8.260 82.474 1.00 67.38 468 ALA A C 1
ATOM 3811 O O . ALA A 1 468 ? -54.566 -9.164 83.240 1.00 67.38 468 ALA A O 1
ATOM 3812 N N . SER A 1 469 ? -54.625 -6.978 82.764 1.00 70.75 469 SER A N 1
ATOM 3813 C CA . SER A 1 469 ? -53.962 -6.541 84.000 1.00 70.75 469 SER A CA 1
ATOM 3814 C C . SER A 1 469 ? -54.733 -6.949 85.259 1.00 70.75 469 SER A C 1
ATOM 3816 O O . SER A 1 469 ? -54.127 -7.454 86.201 1.00 70.75 469 SER A O 1
ATOM 3818 N N . THR A 1 470 ? -56.064 -6.848 85.256 1.00 73.56 470 THR A N 1
ATOM 3819 C CA . THR A 1 470 ? -56.914 -7.320 86.362 1.00 73.56 470 THR A CA 1
ATOM 3820 C C . THR A 1 470 ? -56.907 -8.845 86.487 1.00 73.56 470 THR A C 1
ATOM 3822 O O . THR A 1 470 ? -56.835 -9.372 87.597 1.00 73.56 470 THR A O 1
ATOM 3825 N N . SER A 1 471 ? -56.898 -9.566 85.363 1.00 74.81 471 SER A N 1
ATOM 3826 C CA . SER A 1 471 ? -56.841 -11.038 85.339 1.00 74.81 471 SER A CA 1
ATOM 3827 C C . SER A 1 471 ? -55.466 -11.586 85.749 1.00 74.81 471 SER A C 1
ATOM 3829 O O . SER A 1 471 ? -55.381 -12.572 86.475 1.00 74.81 471 SER A O 1
ATOM 3831 N N . LEU A 1 472 ? -54.379 -10.931 85.334 1.00 71.38 472 LEU A N 1
ATOM 3832 C CA . LEU A 1 472 ? -53.007 -11.261 85.723 1.00 71.38 472 LEU A CA 1
ATOM 3833 C C . LEU A 1 472 ? -52.772 -10.988 87.205 1.00 71.38 472 LEU A C 1
ATOM 3835 O O . LEU A 1 472 ? -52.172 -11.819 87.879 1.00 71.38 472 LEU A O 1
ATOM 3839 N N . LEU A 1 473 ? -53.288 -9.871 87.727 1.00 75.50 473 LEU A N 1
ATOM 3840 C CA . LEU A 1 473 ? -53.226 -9.569 89.155 1.00 75.50 473 LEU A CA 1
ATOM 3841 C C . LEU A 1 473 ? -53.998 -10.615 89.974 1.00 75.50 473 LEU A C 1
ATOM 3843 O O . LEU A 1 473 ? -53.507 -11.075 91.001 1.00 75.50 473 LEU A O 1
ATOM 3847 N N . PHE A 1 474 ? -55.164 -11.056 89.491 1.00 77.50 474 PHE A N 1
ATOM 3848 C CA . PHE A 1 474 ? -55.921 -12.149 90.102 1.00 77.50 474 PHE A CA 1
ATOM 3849 C C . PHE A 1 474 ? -55.154 -13.482 90.081 1.00 77.50 474 PHE A C 1
ATOM 3851 O O . PHE A 1 474 ? -55.084 -14.164 91.101 1.00 77.50 474 PHE A O 1
ATOM 3858 N N . LEU A 1 475 ? -54.544 -13.858 88.953 1.00 76.00 475 LEU A N 1
ATOM 3859 C CA . LEU A 1 475 ? -53.741 -15.084 88.840 1.00 76.00 475 LEU A CA 1
ATOM 3860 C C . LEU A 1 475 ? -52.500 -15.042 89.741 1.00 76.00 475 LEU A C 1
ATOM 3862 O O . LEU A 1 475 ? -52.206 -16.019 90.430 1.00 76.00 475 LEU A O 1
ATOM 3866 N N . HIS A 1 476 ? -51.823 -13.896 89.795 1.00 77.38 476 HIS A N 1
ATOM 3867 C CA . HIS A 1 476 ? -50.669 -13.681 90.661 1.00 77.38 476 HIS A CA 1
ATOM 3868 C C . HIS A 1 476 ? -51.050 -13.777 92.146 1.00 77.38 476 HIS A C 1
ATOM 3870 O O . HIS A 1 476 ? -50.372 -14.456 92.916 1.00 77.38 476 HIS A O 1
ATOM 3876 N N . ASN A 1 477 ? -52.182 -13.184 92.545 1.00 79.25 477 ASN A N 1
ATOM 3877 C CA . ASN A 1 477 ? -52.712 -13.290 93.910 1.00 79.25 477 ASN A CA 1
ATOM 3878 C C . ASN A 1 477 ? -53.120 -14.726 94.290 1.00 79.25 477 ASN A C 1
ATOM 3880 O O . ASN A 1 477 ? -53.174 -15.046 95.473 1.00 79.25 477 ASN A O 1
ATOM 3884 N N . ASN A 1 478 ? -53.353 -15.600 93.307 1.00 76.44 478 ASN A N 1
ATOM 3885 C CA . ASN A 1 478 ? -53.622 -17.027 93.502 1.00 76.44 478 ASN A CA 1
ATOM 3886 C C . ASN A 1 478 ? -52.367 -17.912 93.342 1.00 76.44 478 ASN A C 1
ATOM 3888 O O . ASN A 1 478 ? -52.477 -19.124 93.166 1.00 76.44 478 ASN A O 1
ATOM 3892 N N . GLY A 1 479 ? -51.165 -17.328 93.395 1.00 76.75 479 GLY A N 1
ATOM 3893 C CA . GLY A 1 479 ? -49.900 -18.070 93.383 1.00 76.75 479 GLY A CA 1
ATOM 3894 C C . GLY A 1 479 ? -49.440 -18.546 92.001 1.00 76.75 479 GLY A C 1
ATOM 3895 O O . GLY A 1 479 ? -48.469 -19.300 91.899 1.00 76.75 479 GLY A O 1
ATOM 3896 N N . VAL A 1 480 ? -50.092 -18.111 90.919 1.00 81.06 480 VAL A N 1
ATOM 3897 C CA . VAL A 1 480 ? -49.635 -18.406 89.557 1.00 81.06 480 VAL A CA 1
ATOM 3898 C C . VAL A 1 480 ? -48.489 -17.459 89.210 1.00 81.06 480 VAL A C 1
ATOM 3900 O O . VAL A 1 480 ? -48.681 -16.263 89.004 1.00 81.06 480 VAL A O 1
ATOM 3903 N N . THR A 1 481 ? -47.275 -18.001 89.150 1.00 83.56 481 THR A N 1
ATOM 3904 C CA . THR A 1 481 ? -46.073 -17.239 88.804 1.00 83.56 481 THR A CA 1
ATOM 3905 C C . THR A 1 481 ? -46.017 -16.945 87.306 1.00 83.56 481 THR A C 1
ATOM 3907 O O . THR A 1 481 ? -46.580 -17.673 86.485 1.00 83.56 481 THR A O 1
ATOM 3910 N N . ASN A 1 482 ? -45.256 -15.916 86.926 1.00 73.81 482 ASN A N 1
ATOM 3911 C CA . ASN A 1 482 ? -45.007 -15.587 85.517 1.00 73.81 482 ASN A CA 1
ATOM 3912 C C . ASN A 1 482 ? -44.463 -16.790 84.723 1.00 73.81 482 ASN A C 1
ATOM 3914 O O . ASN A 1 482 ? -44.809 -16.966 83.557 1.00 73.81 482 ASN A O 1
ATOM 3918 N N . GLN A 1 483 ? -43.679 -17.661 85.370 1.00 72.56 483 GLN A N 1
ATOM 3919 C CA . GLN A 1 483 ? -43.124 -18.862 84.750 1.00 72.56 483 GLN A CA 1
ATOM 3920 C C . GLN A 1 483 ? -44.215 -19.868 84.359 1.00 72.56 483 GLN A C 1
ATOM 3922 O O . GLN A 1 483 ? -44.162 -20.432 83.270 1.00 72.56 483 GLN A O 1
ATOM 3927 N N . HIS A 1 484 ? -45.240 -20.056 85.199 1.00 69.00 484 HIS A N 1
ATOM 3928 C CA . HIS A 1 484 ? -46.371 -20.934 84.882 1.00 69.00 484 HIS A CA 1
ATOM 3929 C C . HIS A 1 484 ? -47.177 -20.410 83.686 1.00 69.00 484 HIS A C 1
ATOM 3931 O O . HIS A 1 484 ? -47.578 -21.189 82.823 1.00 69.00 484 HIS A O 1
ATOM 3937 N N . ILE A 1 485 ? -47.355 -19.089 83.588 1.00 73.62 485 ILE A N 1
ATOM 3938 C CA . ILE A 1 485 ? -48.083 -18.443 82.486 1.00 73.62 485 ILE A CA 1
ATOM 3939 C C . ILE A 1 485 ? -47.315 -18.585 81.163 1.00 73.62 485 ILE A C 1
ATOM 3941 O O . ILE A 1 485 ? -47.911 -18.915 80.136 1.00 73.62 485 ILE A O 1
ATOM 3945 N N . ILE A 1 486 ? -45.991 -18.392 81.183 1.00 72.50 486 ILE A N 1
ATOM 3946 C CA . ILE A 1 486 ? -45.126 -18.567 80.006 1.00 72.50 486 ILE A CA 1
ATOM 3947 C C . ILE A 1 486 ? -45.124 -20.030 79.545 1.00 72.50 486 ILE A C 1
ATOM 3949 O O . ILE A 1 486 ? -45.316 -20.289 78.358 1.00 72.50 486 ILE A O 1
ATOM 3953 N N . SER A 1 487 ? -44.985 -20.986 80.469 1.00 72.88 487 SER A N 1
ATOM 3954 C CA . SER A 1 487 ? -45.026 -22.418 80.143 1.00 72.88 487 SER A CA 1
ATOM 3955 C C . SER A 1 487 ? -46.357 -22.827 79.510 1.00 72.88 487 SER A C 1
ATOM 3957 O O . SER A 1 487 ? -46.366 -23.550 78.517 1.00 72.88 487 SER A O 1
ATOM 3959 N N . MET A 1 488 ? -47.480 -22.317 80.024 1.00 70.12 488 MET A N 1
ATOM 3960 C CA . MET A 1 488 ? -48.807 -22.622 79.482 1.00 70.12 488 MET A CA 1
ATOM 3961 C C . MET A 1 488 ? -49.028 -21.996 78.100 1.00 70.12 488 MET A C 1
ATOM 3963 O O . MET A 1 488 ? -49.634 -22.615 77.227 1.00 70.12 488 MET A O 1
ATOM 3967 N N . ARG A 1 489 ? -48.496 -20.787 77.870 1.00 72.50 489 ARG A N 1
ATOM 3968 C CA . ARG A 1 489 ? -48.515 -20.135 76.554 1.00 72.50 489 ARG A CA 1
ATOM 3969 C C . ARG A 1 489 ? -47.698 -20.918 75.530 1.00 72.50 489 ARG A C 1
ATOM 3971 O O . ARG A 1 489 ? -48.174 -21.091 74.413 1.00 72.50 489 ARG A O 1
ATOM 3978 N N . ASN A 1 490 ? -46.501 -21.374 75.894 1.00 72.00 490 ASN A N 1
ATOM 3979 C CA . ASN A 1 490 ? -45.647 -22.150 74.994 1.00 72.00 490 ASN A CA 1
ATOM 3980 C C . ASN A 1 490 ? -46.318 -23.477 74.627 1.00 72.00 490 ASN A C 1
ATOM 3982 O O . ASN A 1 490 ? -46.456 -23.775 73.449 1.00 72.00 490 ASN A O 1
ATOM 3986 N N . LEU A 1 491 ? -46.883 -24.181 75.612 1.00 69.38 491 LEU A N 1
ATOM 3987 C CA . LEU A 1 491 ? -47.631 -25.419 75.387 1.00 69.38 491 LEU A CA 1
ATOM 3988 C C . LEU A 1 491 ? -48.853 -25.203 74.474 1.00 69.38 491 LEU A C 1
ATOM 3990 O O . LEU A 1 491 ? -49.144 -26.028 73.614 1.00 69.38 491 LEU A O 1
ATOM 3994 N N . PHE A 1 492 ? -49.544 -24.069 74.613 1.00 66.56 492 PHE A N 1
ATOM 3995 C CA . PHE A 1 492 ? -50.668 -23.702 73.750 1.00 66.56 492 PHE A CA 1
ATOM 3996 C C . PHE A 1 492 ? -50.237 -23.295 72.328 1.00 66.56 492 PHE A C 1
ATOM 3998 O O . PHE A 1 492 ? -50.931 -23.614 71.365 1.00 66.56 492 PHE A O 1
ATOM 4005 N N . LEU A 1 493 ? -49.106 -22.598 72.171 1.00 66.19 493 LEU A N 1
ATOM 4006 C CA . LEU A 1 493 ? -48.557 -22.223 70.862 1.00 66.19 493 LEU A CA 1
ATOM 4007 C C . LEU A 1 493 ? -48.012 -23.436 70.104 1.00 66.19 493 LEU A C 1
ATOM 4009 O O . LEU A 1 493 ? -48.246 -23.531 68.901 1.00 66.19 493 LEU A O 1
ATOM 4013 N N . ASP A 1 494 ? -47.382 -24.378 70.803 1.00 61.94 494 ASP A N 1
ATOM 4014 C CA . ASP A 1 494 ? -46.925 -25.652 70.239 1.00 61.94 494 ASP A CA 1
ATOM 4015 C C . ASP A 1 494 ? -48.107 -26.492 69.730 1.00 61.94 494 ASP A C 1
ATOM 4017 O O . ASP A 1 494 ? -48.010 -27.141 68.691 1.00 61.94 494 ASP A O 1
ATOM 4021 N N . PHE A 1 495 ? -49.258 -26.403 70.406 1.00 60.62 495 PHE A N 1
ATOM 4022 C CA . PHE A 1 495 ? -50.518 -27.009 69.963 1.00 60.62 495 PHE A CA 1
ATOM 4023 C C . PHE A 1 495 ? -51.197 -26.270 68.801 1.00 60.62 495 PHE A C 1
ATOM 4025 O O . PHE A 1 495 ? -51.921 -26.888 68.025 1.00 60.62 495 PHE A O 1
ATOM 4032 N N . LYS A 1 496 ? -51.029 -24.946 68.705 1.00 54.72 496 LYS A N 1
ATOM 4033 C CA . LYS A 1 496 ? -51.734 -24.098 67.729 1.00 54.72 496 LYS A CA 1
ATOM 4034 C C . LYS A 1 496 ? -51.000 -23.975 66.393 1.00 54.72 496 LYS A C 1
ATOM 4036 O O . LYS A 1 496 ? -51.655 -23.853 65.363 1.00 54.72 496 LYS A O 1
ATOM 4041 N N . ASN A 1 497 ? -49.668 -23.944 66.412 1.00 65.62 497 ASN A N 1
ATOM 4042 C CA . ASN A 1 497 ? -48.857 -23.627 65.234 1.00 65.62 497 ASN A CA 1
ATOM 4043 C C . ASN A 1 497 ? -48.406 -24.848 64.434 1.00 65.62 497 ASN A C 1
ATOM 4045 O O . ASN A 1 497 ? -47.864 -24.659 63.351 1.00 65.62 497 ASN A O 1
ATOM 4049 N N . ASN A 1 498 ? -48.635 -26.068 64.920 1.00 47.84 498 ASN A N 1
ATOM 4050 C CA . ASN A 1 498 ? -48.397 -27.258 64.125 1.00 47.84 498 ASN A CA 1
ATOM 4051 C C . ASN A 1 498 ? -49.647 -28.110 64.021 1.00 47.84 498 ASN A C 1
ATOM 4053 O O . ASN A 1 498 ? -50.282 -28.483 65.007 1.00 47.84 498 ASN A O 1
ATOM 4057 N N . ASP A 1 499 ? -49.883 -28.466 62.771 1.00 53.66 499 ASP A N 1
ATOM 4058 C CA . ASP A 1 499 ? -50.697 -29.528 62.218 1.00 53.66 499 ASP A CA 1
ATOM 4059 C C . ASP A 1 499 ? -50.202 -30.909 62.716 1.00 53.66 499 ASP A C 1
ATOM 4061 O O . ASP A 1 499 ? -49.953 -31.840 61.960 1.00 53.66 499 ASP A O 1
ATOM 4065 N N . PHE A 1 500 ? -49.995 -31.044 64.032 1.00 53.97 500 PHE A N 1
ATOM 4066 C CA . PHE A 1 500 ? -49.318 -32.167 64.693 1.00 53.97 500 PHE A CA 1
ATOM 4067 C C . PHE A 1 500 ? -50.011 -33.517 64.440 1.00 53.97 500 PHE A C 1
ATOM 4069 O O . PHE A 1 500 ? -49.432 -34.575 64.681 1.00 53.97 500 PHE A O 1
ATOM 4076 N N . LEU A 1 501 ? -51.250 -33.481 63.941 1.00 51.28 501 LEU A N 1
ATOM 4077 C CA . LEU A 1 501 ? -52.065 -34.647 63.623 1.00 51.28 501 LEU A CA 1
ATOM 4078 C C . LEU A 1 501 ? -52.441 -34.775 62.134 1.00 51.28 501 LEU A C 1
ATOM 4080 O O . LEU A 1 501 ? -53.020 -35.802 61.782 1.00 51.28 501 LEU A O 1
ATOM 4084 N N . SER A 1 502 ? -52.153 -33.805 61.258 1.00 53.34 502 SER A N 1
ATOM 4085 C CA . SER A 1 502 ? -52.649 -33.857 59.869 1.00 53.34 502 SER A CA 1
ATOM 4086 C C . SER A 1 502 ? -51.806 -34.728 58.943 1.00 53.34 502 SER A C 1
ATOM 4088 O O . SER A 1 502 ? -52.373 -35.469 58.139 1.00 53.34 502 SER A O 1
ATOM 4090 N N . ASP A 1 503 ? -50.481 -34.735 59.109 1.00 50.50 503 ASP A N 1
ATOM 4091 C CA . ASP A 1 503 ? -49.589 -35.534 58.259 1.00 50.50 503 ASP A CA 1
ATOM 4092 C C . ASP A 1 503 ? -49.793 -37.047 58.467 1.00 50.50 503 ASP A C 1
ATOM 4094 O O . ASP A 1 503 ? -49.410 -37.857 57.629 1.00 50.50 503 ASP A O 1
ATOM 4098 N N . PHE A 1 504 ? -50.458 -37.466 59.550 1.00 53.75 504 PHE A N 1
ATOM 4099 C CA . PHE A 1 504 ? -50.675 -38.885 59.851 1.00 53.75 504 PHE A CA 1
ATOM 4100 C C . PHE A 1 504 ? -52.011 -39.465 59.385 1.00 53.75 504 PHE A C 1
ATOM 4102 O O . PHE A 1 504 ? -52.177 -40.686 59.447 1.00 53.75 504 PHE A O 1
ATOM 4109 N N . VAL A 1 505 ? -52.954 -38.649 58.905 1.00 52.88 505 VAL A N 1
ATOM 4110 C CA . VAL A 1 505 ? -54.210 -39.186 58.350 1.00 52.88 505 VAL A CA 1
ATOM 4111 C C . VAL A 1 505 ? -54.044 -39.594 56.879 1.00 52.88 505 VAL A C 1
ATOM 4113 O O . VAL A 1 505 ? -54.733 -40.512 56.437 1.00 52.88 505 VAL A O 1
ATOM 4116 N N . ASN A 1 506 ? -53.078 -39.024 56.146 1.00 48.72 506 ASN A N 1
ATOM 4117 C CA . ASN A 1 506 ? -52.922 -39.295 54.710 1.00 48.72 506 ASN A CA 1
ATOM 4118 C C . ASN A 1 506 ? -51.957 -40.444 54.354 1.00 48.72 506 ASN A C 1
ATOM 4120 O O . ASN A 1 506 ? -52.173 -41.093 53.333 1.00 48.72 506 ASN A O 1
ATOM 4124 N N . ASP A 1 507 ? -50.988 -40.799 55.204 1.00 49.03 507 ASP A N 1
ATOM 4125 C CA . ASP A 1 507 ? -49.984 -41.829 54.858 1.00 49.03 507 ASP A CA 1
ATOM 4126 C C . ASP A 1 507 ? -50.352 -43.273 55.259 1.00 49.03 507 ASP A C 1
ATOM 4128 O O . ASP A 1 507 ? -49.589 -44.204 55.008 1.00 49.03 507 ASP A O 1
ATOM 4132 N N . ARG A 1 508 ? -51.534 -43.516 55.851 1.00 45.91 508 ARG A N 1
ATOM 4133 C CA . ARG A 1 508 ? -51.998 -44.884 56.194 1.00 45.91 508 ARG A CA 1
ATOM 4134 C C . ARG A 1 508 ? -53.094 -45.466 55.302 1.00 45.91 508 ARG A C 1
ATOM 4136 O O . ARG A 1 508 ? -53.535 -46.580 55.575 1.00 45.91 508 ARG A O 1
ATOM 4143 N N . TYR A 1 509 ? -53.510 -44.770 54.245 1.00 48.44 509 TYR A N 1
ATOM 4144 C CA . TYR A 1 509 ? -54.574 -45.248 53.347 1.00 48.44 509 TYR A CA 1
ATOM 4145 C C . TYR A 1 509 ? -54.130 -45.604 51.925 1.00 48.44 509 TYR A C 1
ATOM 4147 O O . TYR A 1 509 ? -54.991 -45.873 51.093 1.00 48.44 509 TYR A O 1
ATOM 4155 N N . ASN A 1 510 ? -52.824 -45.659 51.638 1.00 47.41 510 ASN A N 1
ATOM 4156 C CA . ASN A 1 510 ? -52.350 -45.888 50.268 1.00 47.41 510 ASN A CA 1
ATOM 4157 C C . ASN A 1 510 ? -51.385 -47.064 50.083 1.00 47.41 510 ASN A C 1
ATOM 4159 O O . ASN A 1 510 ? -50.623 -47.082 49.124 1.00 47.41 510 ASN A O 1
ATOM 4163 N N . ASP A 1 511 ? -51.457 -48.069 50.956 1.00 46.84 511 ASP A N 1
ATOM 4164 C CA . ASP A 1 511 ? -50.755 -49.332 50.727 1.00 46.84 511 ASP A CA 1
ATOM 4165 C C . ASP A 1 511 ? -51.650 -50.507 51.135 1.00 46.84 511 ASP A C 1
ATOM 4167 O O . ASP A 1 511 ? -51.566 -51.009 52.252 1.00 46.84 511 ASP A O 1
ATOM 4171 N N . ASN A 1 512 ? -52.631 -50.814 50.272 1.00 50.00 512 ASN A N 1
ATOM 4172 C CA . ASN A 1 512 ? -53.252 -52.136 50.082 1.00 50.00 512 ASN A CA 1
ATOM 4173 C C . ASN A 1 512 ? -54.361 -52.062 49.010 1.00 50.00 512 ASN A C 1
ATOM 4175 O O . ASN A 1 512 ? -55.536 -51.862 49.317 1.00 50.00 512 ASN A O 1
ATOM 4179 N N . SER A 1 513 ? -53.998 -52.269 47.739 1.00 44.66 513 SER A N 1
ATOM 4180 C CA . SER A 1 513 ? -54.945 -52.717 46.704 1.00 44.66 513 SER A CA 1
ATOM 4181 C C . SER A 1 513 ? -54.297 -53.701 45.714 1.00 44.66 513 SER A C 1
ATOM 4183 O O . SER A 1 513 ? -53.959 -53.379 44.583 1.00 44.66 513 SER A O 1
ATOM 4185 N N . GLN A 1 514 ? -54.157 -54.949 46.156 1.00 42.78 514 GLN A N 1
ATOM 4186 C CA . GLN A 1 514 ? -54.356 -56.140 45.321 1.00 42.78 514 GLN A CA 1
ATOM 4187 C C . GLN A 1 514 ? -55.419 -56.956 46.066 1.00 42.78 514 GLN A C 1
ATOM 4189 O O . GLN A 1 514 ? -55.173 -57.451 47.158 1.00 42.78 514 GLN A O 1
ATOM 4194 N N . LEU A 1 515 ? -56.693 -56.771 45.724 1.00 44.16 515 LEU A N 1
ATOM 4195 C CA . LEU A 1 515 ? -57.414 -57.632 44.786 1.00 44.16 515 LEU A CA 1
ATOM 4196 C C . LEU A 1 515 ? -57.300 -59.112 45.186 1.00 44.16 515 LEU A C 1
ATOM 4198 O O . LEU A 1 515 ? -56.406 -59.807 44.726 1.00 44.16 515 LEU A O 1
ATOM 4202 N N . ASP A 1 516 ? -58.190 -59.569 46.068 1.00 37.62 516 ASP A N 1
ATOM 4203 C CA . ASP A 1 516 ? -59.067 -60.690 45.735 1.00 37.62 516 ASP A CA 1
ATOM 4204 C C . ASP A 1 516 ? -60.189 -60.889 46.762 1.00 37.62 516 ASP A C 1
ATOM 4206 O O . ASP A 1 516 ? -60.221 -60.337 47.859 1.00 37.62 516 ASP A O 1
ATOM 4210 N N . SER A 1 517 ? -61.188 -61.599 46.268 1.00 47.97 517 SER A N 1
ATOM 4211 C CA . SER A 1 517 ? -62.616 -61.538 46.531 1.00 47.97 517 SER A CA 1
ATOM 4212 C C . SER A 1 517 ? -63.143 -62.181 47.820 1.00 47.97 517 SER A C 1
ATOM 4214 O O . SER A 1 517 ? -62.569 -63.129 48.340 1.00 47.97 517 SER A O 1
ATOM 4216 N N . HIS A 1 518 ? -64.381 -61.780 48.142 1.00 44.34 518 HIS A N 1
ATOM 4217 C CA . HIS A 1 518 ? -65.430 -62.558 48.820 1.00 44.34 518 HIS A CA 1
ATOM 4218 C C . HIS A 1 518 ? -65.268 -62.847 50.325 1.00 44.34 518 HIS A C 1
ATOM 4220 O O . HIS A 1 518 ? -64.599 -63.784 50.728 1.00 44.34 518 HIS A O 1
ATOM 4226 N N . TYR A 1 519 ? -66.061 -62.182 51.169 1.00 36.47 519 TYR A N 1
ATOM 4227 C CA . TYR A 1 519 ? -67.374 -62.695 51.584 1.00 36.47 519 TYR A CA 1
ATOM 4228 C C . TYR A 1 519 ? -68.103 -61.691 52.489 1.00 36.47 519 TYR A C 1
ATOM 4230 O O . TYR A 1 519 ? -67.535 -60.928 53.260 1.00 36.47 519 TYR A O 1
ATOM 4238 N N . ASN A 1 520 ? -69.412 -61.751 52.330 1.00 45.28 520 ASN A N 1
ATOM 4239 C CA . ASN A 1 520 ? -70.507 -61.149 53.066 1.00 45.28 520 ASN A CA 1
ATOM 4240 C C . ASN A 1 520 ? -70.491 -61.520 54.568 1.00 45.28 520 ASN A C 1
ATOM 4242 O O . ASN A 1 520 ? -70.451 -62.714 54.847 1.00 45.28 520 ASN A O 1
ATOM 4246 N N . TYR A 1 521 ? -70.618 -60.572 55.511 1.00 32.81 521 TYR A N 1
ATOM 4247 C CA . TYR A 1 521 ? -71.576 -60.702 56.626 1.00 32.81 521 TYR A CA 1
ATOM 4248 C C . TYR A 1 521 ? -71.733 -59.442 57.492 1.00 32.81 521 TYR A C 1
ATOM 4250 O O . TYR A 1 521 ? -70.853 -58.602 57.643 1.00 32.81 521 TYR A O 1
ATOM 4258 N N . ASN A 1 522 ? -72.927 -59.399 58.063 1.00 36.72 522 ASN A N 1
ATOM 4259 C CA . ASN A 1 522 ? -73.592 -58.392 58.868 1.00 36.72 522 ASN A CA 1
ATOM 4260 C C . ASN A 1 522 ? -72.983 -58.106 60.257 1.00 36.72 522 ASN A C 1
ATOM 4262 O O . ASN A 1 522 ? -72.325 -58.951 60.855 1.00 36.72 522 ASN A O 1
ATOM 4266 N N . ASN A 1 523 ? -73.502 -57.010 60.822 1.00 33.16 523 ASN A N 1
ATOM 4267 C CA . ASN A 1 523 ? -73.777 -56.734 62.240 1.00 33.16 523 ASN A CA 1
ATOM 4268 C C . ASN A 1 523 ? -72.692 -56.114 63.142 1.00 33.16 523 ASN A C 1
ATOM 4270 O O . ASN A 1 523 ? -71.759 -56.756 63.602 1.00 33.16 523 ASN A O 1
ATOM 4274 N N . ASN A 1 524 ? -72.978 -54.859 63.508 1.00 40.62 524 ASN A N 1
ATOM 4275 C CA . ASN A 1 524 ? -73.258 -54.396 64.869 1.00 40.62 524 ASN A CA 1
ATOM 4276 C C . ASN A 1 524 ? -72.437 -54.983 66.033 1.00 40.62 524 ASN A C 1
ATOM 4278 O O . ASN A 1 524 ? -72.620 -56.128 66.440 1.00 40.62 524 ASN A O 1
ATOM 4282 N N . ASN A 1 525 ? -71.813 -54.036 66.740 1.00 38.34 525 ASN A N 1
ATOM 4283 C CA . ASN A 1 525 ? -72.009 -53.734 68.164 1.00 38.34 525 ASN A CA 1
ATOM 4284 C C . ASN A 1 525 ? -70.760 -53.862 69.057 1.00 38.34 525 ASN A C 1
ATOM 4286 O O . ASN A 1 525 ? -69.963 -54.783 68.942 1.00 38.34 525 ASN A O 1
ATOM 4290 N N . ILE A 1 526 ? -70.743 -52.960 70.045 1.00 36.16 526 ILE A N 1
ATOM 4291 C CA . ILE A 1 526 ? -70.060 -53.038 71.346 1.00 36.16 526 ILE A CA 1
ATOM 4292 C C . ILE A 1 526 ? -68.659 -52.405 71.444 1.00 36.16 526 ILE A C 1
ATOM 4294 O O . ILE A 1 526 ? -67.613 -52.986 71.183 1.00 36.16 526 ILE A O 1
ATOM 4298 N N . ASN A 1 527 ? -68.707 -51.168 71.946 1.00 44.78 527 ASN A N 1
ATOM 4299 C CA . ASN A 1 527 ? -67.880 -50.606 73.015 1.00 44.78 527 ASN A CA 1
ATOM 4300 C C . ASN A 1 527 ? -66.919 -51.566 73.749 1.00 44.78 527 ASN A C 1
ATOM 4302 O O . ASN A 1 527 ? -67.322 -52.619 74.231 1.00 44.78 527 ASN A O 1
ATOM 4306 N N . LYS A 1 528 ? -65.758 -50.998 74.099 1.00 40.47 528 LYS A N 1
ATOM 4307 C CA . LYS A 1 528 ? -65.182 -50.887 75.461 1.00 40.47 528 LYS A CA 1
ATOM 4308 C C . LYS A 1 528 ? -63.748 -51.423 75.589 1.00 40.47 528 LYS A C 1
ATOM 4310 O O . LYS A 1 528 ? -63.447 -52.565 75.283 1.00 40.47 528 LYS A O 1
ATOM 4315 N N . HIS A 1 529 ? -62.939 -50.560 76.206 1.00 40.34 529 HIS A N 1
ATOM 4316 C CA . HIS A 1 529 ? -61.617 -50.767 76.803 1.00 40.34 529 HIS A CA 1
ATOM 4317 C C . HIS A 1 529 ? -60.413 -50.955 75.868 1.00 40.34 529 HIS A C 1
ATOM 4319 O O . HIS A 1 529 ? -60.172 -52.028 75.340 1.00 40.34 529 HIS A O 1
ATOM 4325 N N . ASN A 1 530 ? -59.533 -49.945 75.848 1.00 38.91 530 ASN A N 1
ATOM 4326 C CA . ASN A 1 530 ? -58.187 -50.136 76.405 1.00 38.91 530 ASN A CA 1
ATOM 4327 C C . ASN A 1 530 ? -57.445 -48.807 76.629 1.00 38.91 530 ASN A C 1
ATOM 4329 O O . ASN A 1 530 ? -56.854 -48.209 75.734 1.00 38.91 530 ASN A O 1
ATOM 4333 N N . SER A 1 531 ? -57.420 -48.375 77.888 1.00 44.06 531 SER A N 1
ATOM 4334 C CA . SER A 1 531 ? -56.592 -47.294 78.424 1.00 44.06 531 SER A CA 1
ATOM 4335 C C . SER A 1 531 ? -55.135 -47.749 78.619 1.00 44.06 531 SER A C 1
ATOM 4337 O O . SER A 1 531 ? -54.630 -47.774 79.739 1.00 44.06 531 SER A O 1
ATOM 4339 N N . LYS A 1 532 ? -54.459 -48.135 77.529 1.00 49.50 532 LYS A N 1
ATOM 4340 C CA . LYS A 1 532 ? -53.007 -48.422 77.498 1.00 49.50 532 LYS A CA 1
ATOM 4341 C C . LYS A 1 532 ? -52.286 -47.799 76.288 1.00 49.50 532 LYS A C 1
ATOM 4343 O O . LYS A 1 532 ? -51.170 -48.184 75.969 1.00 49.50 532 LYS A O 1
ATOM 4348 N N . SER A 1 533 ? -52.902 -46.816 75.623 1.00 47.31 533 SER A N 1
ATOM 4349 C CA . SER A 1 533 ? -52.349 -46.199 74.403 1.00 47.31 533 SER A CA 1
ATOM 4350 C C . SER A 1 533 ? -51.463 -44.970 74.640 1.00 47.31 533 SER A C 1
ATOM 4352 O O . SER A 1 533 ? -50.747 -44.573 73.732 1.00 47.31 533 SER A O 1
ATOM 4354 N N . LYS A 1 534 ? -51.465 -44.365 75.838 1.00 49.66 534 LYS A N 1
ATOM 4355 C CA . LYS A 1 534 ? -50.752 -43.092 76.072 1.00 49.66 534 LYS A CA 1
ATOM 4356 C C . LYS A 1 534 ? -49.221 -43.208 76.164 1.00 49.66 534 LYS A C 1
ATOM 4358 O O . LYS A 1 534 ? -48.556 -42.181 76.132 1.00 49.66 534 LYS A O 1
ATOM 4363 N N . ASN A 1 535 ? -48.661 -44.421 76.247 1.00 51.28 535 ASN A N 1
ATOM 4364 C CA . ASN A 1 535 ? -47.204 -44.620 76.184 1.00 51.28 535 ASN A CA 1
ATOM 4365 C C . ASN A 1 535 ? -46.669 -44.735 74.750 1.00 51.28 535 ASN A C 1
ATOM 4367 O O . ASN A 1 535 ? -45.517 -44.398 74.516 1.00 51.28 535 ASN A O 1
ATOM 4371 N N . LYS A 1 536 ? -47.497 -45.141 73.776 1.00 56.66 536 LYS A N 1
ATOM 4372 C CA . LYS A 1 536 ? -47.040 -45.286 72.385 1.00 56.66 536 LYS A CA 1
ATOM 4373 C C . LYS A 1 536 ? -46.695 -43.947 71.744 1.00 56.66 536 LYS A C 1
ATOM 4375 O O . LYS A 1 536 ? -45.724 -43.870 71.006 1.00 56.66 536 LYS A O 1
ATOM 4380 N N . ASP A 1 53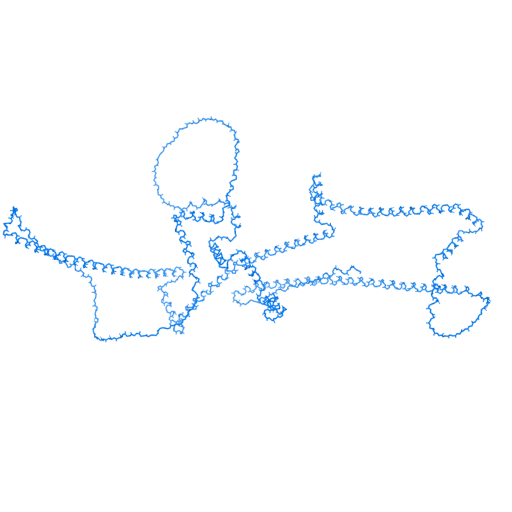7 ? -47.445 -42.898 72.061 1.00 54.66 537 ASP A N 1
ATOM 4381 C CA . ASP A 1 537 ? -47.200 -41.569 71.493 1.00 54.66 537 ASP A CA 1
ATOM 4382 C C . ASP A 1 537 ? -45.886 -40.967 72.019 1.00 54.66 537 ASP A C 1
ATOM 4384 O O . ASP A 1 537 ? -45.169 -40.289 71.284 1.00 54.66 537 ASP A O 1
ATOM 4388 N N . TRP A 1 538 ? -45.521 -41.292 73.265 1.00 58.59 538 TRP A N 1
ATOM 4389 C CA . TRP A 1 538 ? -44.238 -40.913 73.857 1.00 58.59 538 TRP A CA 1
ATOM 4390 C C . TRP A 1 538 ? -43.062 -41.697 73.277 1.00 58.59 538 TRP A C 1
ATOM 4392 O O . TRP A 1 538 ? -42.034 -41.095 72.970 1.00 58.59 538 TRP A O 1
ATOM 4402 N N . ASP A 1 539 ? -43.215 -43.001 73.055 1.00 64.12 539 ASP A N 1
ATOM 4403 C CA . ASP A 1 539 ? -42.176 -43.808 72.406 1.00 64.12 539 ASP A CA 1
ATOM 4404 C C . ASP A 1 539 ? -41.933 -43.342 70.958 1.00 64.12 539 ASP A C 1
ATOM 4406 O O . ASP A 1 539 ? -40.785 -43.201 70.532 1.00 64.12 539 ASP A O 1
ATOM 4410 N N . ILE A 1 540 ? -43.000 -42.990 70.228 1.00 64.88 540 ILE A N 1
ATOM 4411 C CA . ILE A 1 540 ? -42.926 -42.415 68.873 1.00 64.88 540 ILE A CA 1
ATOM 4412 C C . ILE A 1 540 ? -42.228 -41.046 68.892 1.00 64.88 540 ILE A C 1
ATOM 4414 O O . ILE A 1 540 ? -41.412 -40.746 68.017 1.00 64.88 540 ILE A O 1
ATOM 4418 N N . PHE A 1 541 ? -42.505 -40.216 69.898 1.00 63.94 541 PHE A N 1
ATOM 4419 C CA . PHE A 1 541 ? -41.851 -38.919 70.065 1.00 63.94 541 PHE A CA 1
ATOM 4420 C C . PHE A 1 541 ? -40.344 -39.055 70.344 1.00 63.94 541 PHE A C 1
ATOM 4422 O O . PHE A 1 541 ? -39.529 -38.381 69.709 1.00 63.94 541 PHE A O 1
ATOM 4429 N N . ILE A 1 542 ? -39.956 -39.965 71.243 1.00 70.31 542 ILE A N 1
ATOM 4430 C CA . ILE A 1 542 ? -38.549 -40.229 71.578 1.00 70.31 542 ILE A CA 1
ATOM 4431 C C . ILE A 1 542 ? -37.798 -40.825 70.377 1.00 70.31 542 ILE A C 1
ATOM 4433 O O . ILE A 1 542 ? -36.662 -40.428 70.095 1.00 70.31 542 ILE A O 1
ATOM 4437 N N . GLN A 1 543 ? -38.434 -41.716 69.616 1.00 70.62 543 GLN A N 1
ATOM 4438 C CA . GLN A 1 543 ? -37.857 -42.267 68.391 1.00 70.62 543 GLN A CA 1
ATOM 4439 C C . GLN A 1 543 ? -37.585 -41.166 67.351 1.00 70.62 543 GLN A C 1
ATOM 4441 O O . GLN A 1 543 ? -36.482 -41.094 66.807 1.00 70.62 543 GLN A O 1
ATOM 4446 N N . LYS A 1 544 ? -38.518 -40.224 67.171 1.00 63.38 544 LYS A N 1
ATOM 4447 C CA . LYS A 1 544 ? -38.348 -39.079 66.260 1.00 63.38 544 LYS A CA 1
ATOM 4448 C C . LYS A 1 544 ? -37.276 -38.088 66.700 1.00 63.38 544 LYS A C 1
ATOM 4450 O O . LYS A 1 544 ? -36.529 -37.583 65.864 1.00 63.38 544 LYS A O 1
ATOM 4455 N N . LEU A 1 545 ? -37.144 -37.827 68.000 1.00 64.50 545 LEU A N 1
ATOM 4456 C CA . LEU A 1 545 ? -36.027 -37.025 68.514 1.00 64.50 545 LEU A CA 1
ATOM 4457 C C . LEU A 1 545 ? -34.676 -37.689 68.222 1.00 64.50 545 LEU A C 1
ATOM 4459 O O . LEU A 1 545 ? -33.691 -37.007 67.931 1.00 64.50 545 LEU A O 1
ATOM 4463 N N . THR A 1 546 ? -34.637 -39.020 68.245 1.00 70.44 546 THR A N 1
ATOM 4464 C CA . THR A 1 546 ? -33.435 -39.794 67.920 1.00 70.44 546 THR A CA 1
ATOM 4465 C C . THR A 1 546 ? -33.127 -39.746 66.417 1.00 70.44 546 THR A C 1
ATOM 4467 O O . THR A 1 546 ? -31.971 -39.580 66.029 1.00 70.44 546 THR A O 1
ATOM 4470 N N . GLU A 1 547 ? -34.147 -39.786 65.559 1.00 71.50 547 GLU A N 1
ATOM 4471 C CA . GLU A 1 547 ? -34.003 -39.606 64.107 1.00 71.50 547 GLU A CA 1
ATOM 4472 C C . GLU A 1 547 ? -33.545 -38.191 63.729 1.00 71.50 547 GLU A C 1
ATOM 4474 O O . GLU A 1 547 ? -32.634 -38.048 62.914 1.00 71.50 547 GLU A O 1
ATOM 4479 N N . LEU A 1 548 ? -34.091 -37.153 64.374 1.00 70.19 548 LEU A N 1
ATOM 4480 C CA . LEU A 1 548 ? -33.665 -35.759 64.193 1.00 70.19 548 LEU A CA 1
ATOM 4481 C C . LEU A 1 548 ? -32.219 -35.527 64.637 1.00 70.19 548 LEU A C 1
ATOM 4483 O O . LEU A 1 548 ? -31.461 -34.793 64.001 1.00 70.19 548 LEU A O 1
ATOM 4487 N N . LYS A 1 549 ? -31.803 -36.188 65.718 1.00 74.00 549 LYS A N 1
ATOM 4488 C CA . LYS A 1 549 ? -30.403 -36.185 66.145 1.00 74.00 549 LYS A CA 1
ATOM 4489 C C . LYS A 1 549 ? -29.504 -36.816 65.071 1.00 74.00 549 LYS A C 1
ATOM 4491 O O . LYS A 1 549 ? -28.449 -36.263 64.763 1.00 74.00 549 LYS A O 1
ATOM 4496 N N . ASN A 1 550 ? -29.936 -37.918 64.458 1.00 73.75 550 ASN A N 1
ATOM 4497 C CA . ASN A 1 550 ? -29.185 -38.613 63.408 1.00 73.75 550 ASN A CA 1
ATOM 4498 C C . ASN A 1 550 ? -29.116 -37.826 62.089 1.00 73.75 550 ASN A C 1
ATOM 4500 O O . ASN A 1 550 ? -28.066 -37.810 61.445 1.00 73.75 550 ASN A O 1
ATOM 4504 N N . THR A 1 551 ? -30.184 -37.134 61.684 1.00 74.81 551 THR A N 1
ATOM 4505 C CA . THR A 1 551 ? -30.148 -36.250 60.506 1.00 74.81 551 THR A CA 1
ATOM 4506 C C . THR A 1 551 ? -29.252 -35.040 60.734 1.00 74.81 551 THR A C 1
ATOM 4508 O O . THR A 1 551 ? -28.508 -34.664 59.830 1.00 74.81 551 THR A O 1
ATOM 4511 N N . ASN A 1 552 ? -29.218 -34.489 61.948 1.00 75.81 552 ASN A N 1
ATOM 4512 C CA . ASN A 1 552 ? -28.324 -33.378 62.270 1.00 75.81 552 ASN A CA 1
ATOM 4513 C C . ASN A 1 552 ? -26.834 -33.781 62.196 1.00 75.81 552 ASN A C 1
ATOM 4515 O O . ASN A 1 552 ? -26.005 -33.004 61.721 1.00 75.81 552 ASN A O 1
ATOM 4519 N N . TYR A 1 553 ? -26.485 -35.022 62.567 1.00 80.19 553 TYR A N 1
ATOM 4520 C CA . TYR A 1 553 ? -25.134 -35.553 62.331 1.00 80.19 553 TYR A CA 1
ATOM 4521 C C . TYR A 1 553 ? -24.804 -35.660 60.835 1.00 80.19 553 TYR A C 1
ATOM 4523 O O . TYR A 1 553 ? -23.733 -35.219 60.424 1.00 80.19 553 TYR A O 1
ATOM 4531 N N . LYS A 1 554 ? -25.738 -36.138 60.000 1.00 79.94 554 LYS A N 1
ATOM 4532 C CA . LYS A 1 554 ? -25.537 -36.213 58.539 1.00 79.94 554 LYS A CA 1
ATOM 4533 C C . LYS A 1 554 ? -25.343 -34.836 57.894 1.00 79.94 554 LYS A C 1
ATOM 4535 O O . LYS A 1 554 ? -24.489 -34.683 57.027 1.00 79.94 554 LYS A O 1
ATOM 4540 N N . VAL A 1 555 ? -26.088 -33.821 58.337 1.00 77.12 555 VAL A N 1
ATOM 4541 C CA . VAL A 1 555 ? -25.930 -32.433 57.859 1.00 77.12 555 VAL A CA 1
ATOM 4542 C C . VAL A 1 555 ? -24.567 -31.863 58.259 1.00 77.12 555 VAL A C 1
ATOM 4544 O O . VAL A 1 555 ? -23.939 -31.135 57.485 1.00 77.12 555 VAL A O 1
ATOM 4547 N N . LYS A 1 556 ? -24.076 -32.209 59.454 1.00 85.62 556 LYS A N 1
ATOM 4548 C CA . LYS A 1 556 ? -22.742 -31.807 59.908 1.00 85.62 556 LYS A CA 1
ATOM 4549 C C . LYS A 1 556 ? -21.638 -32.432 59.048 1.00 85.62 556 LYS A C 1
ATOM 4551 O O . LYS A 1 556 ? -20.728 -31.706 58.649 1.00 85.62 556 LYS A O 1
ATOM 4556 N N . ASP A 1 557 ? -21.758 -33.712 58.702 1.00 81.94 557 ASP A N 1
ATOM 4557 C CA . ASP A 1 557 ? -20.816 -34.393 57.803 1.00 81.94 557 ASP A CA 1
ATOM 4558 C C . ASP A 1 557 ? -20.849 -33.803 56.385 1.00 81.94 557 ASP A C 1
ATOM 4560 O O . ASP A 1 557 ? -19.799 -33.550 55.795 1.00 81.94 557 ASP A O 1
ATOM 4564 N N . GLN A 1 558 ? -22.036 -33.481 55.860 1.00 82.56 558 GLN A N 1
ATOM 4565 C CA . GLN A 1 558 ? -22.174 -32.830 54.551 1.00 82.56 558 GLN A CA 1
ATOM 4566 C C . GLN A 1 558 ? -21.550 -31.428 54.512 1.00 82.56 558 GLN A C 1
ATOM 4568 O O . GLN A 1 558 ? -20.919 -31.068 53.519 1.00 82.56 558 GLN A O 1
ATOM 4573 N N . ARG A 1 559 ? -21.661 -30.640 55.590 1.00 85.62 559 ARG A N 1
ATOM 4574 C CA . ARG A 1 559 ? -20.951 -29.350 55.695 1.00 85.62 559 ARG A CA 1
ATOM 4575 C C . ARG A 1 559 ? -19.438 -29.525 55.679 1.00 85.62 559 ARG A C 1
ATOM 4577 O O . ARG A 1 559 ? -18.739 -28.723 55.067 1.00 85.62 559 ARG A O 1
ATOM 4584 N N . LEU A 1 560 ? -18.937 -30.558 56.350 1.00 87.06 560 LEU A N 1
ATOM 4585 C CA . LEU A 1 560 ? -17.507 -30.849 56.400 1.00 87.06 560 LEU A CA 1
ATOM 4586 C C . LEU A 1 560 ? -16.992 -31.257 55.009 1.00 87.06 560 LEU A C 1
ATOM 4588 O O . LEU A 1 560 ? -15.974 -30.736 54.559 1.00 87.06 560 LEU A O 1
ATOM 4592 N N . LEU A 1 561 ? -17.760 -32.076 54.283 1.00 89.81 561 LEU A N 1
ATOM 4593 C CA . LEU A 1 561 ? -17.482 -32.428 52.888 1.00 89.81 561 LEU A CA 1
ATOM 4594 C C . LEU A 1 561 ? -17.487 -31.199 51.963 1.00 89.81 561 LEU A C 1
ATOM 4596 O O . LEU A 1 561 ? -16.570 -31.034 51.163 1.00 89.81 561 LEU A O 1
ATOM 4600 N N . HIS A 1 562 ? -18.477 -30.312 52.095 1.00 88.62 562 HIS A N 1
ATOM 4601 C CA . HIS A 1 562 ? -18.554 -29.082 51.302 1.00 88.62 562 HIS A CA 1
ATOM 4602 C C . HIS A 1 562 ? -17.346 -28.164 51.539 1.00 88.62 562 HIS A C 1
ATOM 4604 O O . HIS A 1 562 ? -16.780 -27.622 50.592 1.00 88.62 562 HIS A O 1
ATOM 4610 N N . ASN A 1 563 ? -16.910 -28.016 52.792 1.00 88.44 563 ASN A N 1
ATOM 4611 C CA . ASN A 1 563 ? -15.725 -27.223 53.116 1.00 88.44 563 ASN A CA 1
ATOM 4612 C C . ASN A 1 563 ? -14.450 -27.824 52.504 1.00 88.44 563 ASN A C 1
ATOM 4614 O O . ASN A 1 563 ? -13.616 -27.079 51.992 1.00 88.44 563 ASN A O 1
ATOM 4618 N N . ASN A 1 564 ? -14.320 -29.155 52.492 1.00 91.00 564 ASN A N 1
ATOM 4619 C CA . ASN A 1 564 ? -13.191 -29.828 51.845 1.00 91.00 564 ASN A CA 1
ATOM 4620 C C . ASN A 1 564 ? -13.185 -29.593 50.326 1.00 91.00 564 ASN A C 1
ATOM 4622 O O . ASN A 1 564 ? -12.157 -29.199 49.781 1.00 91.00 564 ASN A O 1
ATOM 4626 N N . LEU A 1 565 ? -14.338 -29.732 49.663 1.00 88.50 565 LEU A N 1
ATOM 4627 C CA . LEU A 1 565 ? -14.474 -29.453 48.226 1.00 88.50 565 LEU A CA 1
ATOM 4628 C C . LEU A 1 565 ? -14.196 -27.981 47.893 1.00 88.50 565 LEU A C 1
ATOM 4630 O O . LEU A 1 565 ? -13.546 -27.673 46.895 1.00 88.50 565 LEU A O 1
ATOM 4634 N N . SER A 1 566 ? -14.642 -27.056 48.747 1.00 89.62 566 SER A N 1
ATOM 4635 C CA . SER A 1 566 ? -14.346 -25.631 48.592 1.00 89.62 566 SER A CA 1
ATOM 4636 C C . SER A 1 566 ? -12.842 -25.345 48.686 1.00 89.62 566 SER A C 1
ATOM 4638 O O . SER A 1 566 ? -12.338 -24.495 47.950 1.00 89.62 566 SER A O 1
ATOM 4640 N N . ASN A 1 567 ? -12.119 -26.045 49.564 1.00 90.44 567 ASN A N 1
ATOM 4641 C CA . ASN A 1 567 ? -10.669 -25.909 49.693 1.00 90.44 567 ASN A CA 1
ATOM 4642 C C . ASN A 1 567 ? -9.929 -26.497 48.481 1.00 90.44 567 ASN A C 1
ATOM 4644 O O . ASN A 1 567 ? -9.041 -25.833 47.946 1.00 90.44 567 ASN A O 1
ATOM 4648 N N . GLU A 1 568 ? -10.328 -27.677 47.993 1.00 92.75 568 GLU A N 1
ATOM 4649 C CA . GLU A 1 568 ? -9.769 -28.261 46.761 1.00 92.75 568 GLU A CA 1
ATOM 4650 C C . GLU A 1 568 ? -9.978 -27.348 45.547 1.00 92.75 568 GLU A C 1
ATOM 4652 O O . GLU A 1 568 ? -9.061 -27.144 44.749 1.00 92.75 568 GLU A O 1
ATOM 4657 N N . ASN A 1 569 ? -11.155 -26.729 45.423 1.00 88.38 569 ASN A N 1
ATOM 4658 C CA . ASN A 1 569 ? -11.429 -25.794 44.334 1.00 88.38 569 ASN A CA 1
ATOM 4659 C C . ASN A 1 569 ? -10.515 -24.553 44.399 1.00 88.38 569 ASN A C 1
ATOM 4661 O O . ASN A 1 569 ? -10.008 -24.082 43.378 1.00 88.38 569 ASN A O 1
ATOM 4665 N N . ASN A 1 570 ? -10.238 -24.048 45.604 1.00 88.75 570 ASN A N 1
ATOM 4666 C CA . ASN A 1 570 ? -9.291 -22.949 45.794 1.00 88.75 570 ASN A CA 1
ATOM 4667 C C . ASN A 1 570 ? -7.853 -23.354 45.427 1.00 88.75 570 ASN A C 1
ATOM 4669 O O . ASN A 1 570 ? -7.164 -22.582 44.755 1.00 88.75 570 ASN A O 1
ATOM 4673 N N . GLU A 1 571 ? -7.410 -24.564 45.784 1.00 92.50 571 GLU A N 1
ATOM 4674 C CA . GLU A 1 571 ? -6.110 -25.083 45.337 1.00 92.50 571 GLU A CA 1
ATOM 4675 C C . GLU A 1 571 ? -6.023 -25.191 43.811 1.00 92.50 571 GLU A C 1
ATOM 4677 O O . GLU A 1 571 ? -5.018 -24.788 43.218 1.00 92.50 571 GLU A O 1
ATOM 4682 N N . LEU A 1 572 ? -7.073 -25.690 43.153 1.00 89.12 572 LEU A N 1
ATOM 4683 C CA . LEU A 1 572 ? -7.119 -25.794 41.693 1.00 89.12 572 LEU A CA 1
ATOM 4684 C C . LEU A 1 572 ? -7.036 -24.418 41.021 1.00 89.12 572 LEU A C 1
ATOM 4686 O O . LEU A 1 572 ? -6.293 -24.260 40.048 1.00 89.12 572 LEU A O 1
ATOM 4690 N N . LYS A 1 573 ? -7.711 -23.397 41.566 1.00 87.75 573 LYS A N 1
ATOM 4691 C CA . LYS A 1 573 ? -7.595 -22.008 41.085 1.00 87.75 573 LYS A CA 1
ATOM 4692 C C . LYS A 1 573 ? -6.167 -21.470 41.213 1.00 87.75 573 LYS A C 1
ATOM 4694 O O . LYS A 1 573 ? -5.674 -20.827 40.284 1.00 87.75 573 LYS A O 1
ATOM 4699 N N . ILE A 1 574 ? -5.481 -21.764 42.321 1.00 90.88 574 ILE A N 1
ATOM 4700 C CA . ILE A 1 574 ? -4.072 -21.385 42.516 1.00 90.88 574 ILE A CA 1
ATOM 4701 C C . ILE A 1 574 ? -3.176 -22.100 41.494 1.00 90.88 574 ILE A C 1
ATOM 4703 O O . ILE A 1 574 ? -2.366 -21.448 40.833 1.00 90.88 574 ILE A O 1
ATOM 4707 N N . ARG A 1 575 ? -3.355 -23.413 41.287 1.00 90.94 575 ARG A N 1
ATOM 4708 C CA . ARG A 1 575 ? -2.590 -24.182 40.287 1.00 90.94 575 ARG A CA 1
ATOM 4709 C C . ARG A 1 575 ? -2.810 -23.661 38.866 1.00 90.94 575 ARG A C 1
ATOM 4711 O O . ARG A 1 575 ? -1.837 -23.513 38.131 1.00 90.94 575 ARG A O 1
ATOM 4718 N N . LYS A 1 576 ? -4.049 -23.317 38.496 1.00 89.31 576 LYS A N 1
ATOM 4719 C CA . LYS A 1 576 ? -4.377 -22.707 37.194 1.00 89.31 576 LYS A CA 1
ATOM 4720 C C . LYS A 1 576 ? -3.626 -21.388 36.986 1.00 89.31 576 LYS A C 1
ATOM 4722 O O . LYS A 1 576 ? -3.039 -21.185 35.926 1.00 89.31 576 LYS A O 1
ATOM 4727 N N . ARG A 1 577 ? -3.592 -20.516 38.002 1.00 86.75 577 ARG A N 1
ATOM 4728 C CA . ARG A 1 577 ? -2.856 -19.241 37.943 1.00 86.75 577 ARG A CA 1
ATOM 4729 C C . ARG A 1 577 ? -1.345 -19.459 37.802 1.00 86.75 577 ARG A C 1
ATOM 4731 O O . ARG A 1 577 ? -0.711 -18.788 36.995 1.00 86.75 577 ARG A O 1
ATOM 4738 N N . ASN A 1 578 ? -0.782 -20.429 38.521 1.00 89.75 578 ASN A N 1
ATOM 4739 C CA . ASN A 1 578 ? 0.640 -20.766 38.408 1.00 89.75 578 ASN A CA 1
ATOM 4740 C C . ASN A 1 578 ? 0.996 -21.317 37.019 1.00 89.75 578 ASN A C 1
ATOM 4742 O O . ASN A 1 578 ? 2.020 -20.932 36.459 1.00 89.75 578 ASN A O 1
ATOM 4746 N N . LEU A 1 579 ? 0.141 -22.168 36.440 1.00 89.56 579 LEU A N 1
ATOM 4747 C CA . LEU A 1 579 ? 0.327 -22.687 35.082 1.00 89.56 579 LEU A CA 1
ATOM 4748 C C . LEU A 1 579 ? 0.319 -21.554 34.045 1.00 89.56 579 LEU A C 1
ATOM 4750 O O . LEU A 1 579 ? 1.163 -21.523 33.156 1.00 89.56 579 LEU A O 1
ATOM 4754 N N . TYR A 1 580 ? -0.599 -20.597 34.194 1.00 84.88 580 TYR A N 1
ATOM 4755 C CA . TYR A 1 580 ? -0.679 -19.427 33.322 1.00 84.88 580 TYR A CA 1
ATOM 4756 C C . TYR A 1 580 ? 0.598 -18.573 33.379 1.00 84.88 580 TYR A C 1
ATOM 4758 O O . TYR A 1 580 ? 1.139 -18.207 32.337 1.00 84.88 580 TYR A O 1
ATOM 4766 N N . ASN A 1 581 ? 1.130 -18.325 34.580 1.00 86.62 581 ASN A N 1
ATOM 4767 C CA . ASN A 1 581 ? 2.388 -17.594 34.750 1.00 86.62 581 ASN A CA 1
ATOM 4768 C C . ASN A 1 581 ? 3.575 -18.330 34.103 1.00 86.62 581 ASN A C 1
ATOM 4770 O O . ASN A 1 581 ? 4.364 -17.706 33.399 1.00 86.62 581 ASN A O 1
ATOM 4774 N N . LEU A 1 582 ? 3.654 -19.657 34.258 1.00 90.81 582 LEU A N 1
ATOM 4775 C CA . LEU A 1 582 ? 4.656 -20.492 33.583 1.00 90.81 582 LEU A CA 1
ATOM 4776 C C . LEU A 1 582 ? 4.561 -20.394 32.054 1.00 90.81 582 LEU A C 1
ATOM 4778 O O . LEU A 1 582 ? 5.583 -20.295 31.381 1.00 90.81 582 LEU A O 1
ATOM 4782 N N . CYS A 1 583 ? 3.352 -20.388 31.486 1.00 83.62 583 CYS A N 1
ATOM 4783 C CA . CYS A 1 583 ? 3.165 -20.204 30.045 1.00 83.62 583 CYS A CA 1
ATOM 4784 C C . CYS A 1 583 ? 3.641 -18.823 29.567 1.00 83.62 583 CYS A C 1
ATOM 4786 O O . CYS A 1 583 ? 4.245 -18.728 28.497 1.00 83.62 583 CYS A O 1
ATOM 4788 N N . LEU A 1 584 ? 3.406 -17.766 30.352 1.00 82.75 584 LEU A N 1
ATOM 4789 C CA . LEU A 1 584 ? 3.897 -16.420 30.043 1.00 82.75 584 LEU A CA 1
ATOM 4790 C C . LEU A 1 584 ? 5.429 -16.344 30.082 1.00 82.75 584 LEU A C 1
ATOM 4792 O O . LEU A 1 584 ? 6.030 -15.781 29.167 1.00 82.75 584 LEU A O 1
ATOM 4796 N N . GLU A 1 585 ? 6.062 -16.946 31.090 1.00 90.31 585 GLU A N 1
ATOM 4797 C CA . GLU A 1 585 ? 7.526 -17.048 31.177 1.00 90.31 585 GLU A CA 1
ATOM 4798 C C . GLU A 1 585 ? 8.113 -17.849 30.008 1.00 90.31 585 GLU A C 1
ATOM 4800 O O . GLU A 1 585 ? 9.109 -17.450 29.407 1.00 90.31 585 GLU A O 1
ATOM 4805 N N . LEU A 1 586 ? 7.472 -18.954 29.620 1.00 88.94 586 LEU A N 1
ATOM 4806 C CA . LEU A 1 586 ? 7.926 -19.746 28.480 1.00 88.94 586 LEU A CA 1
ATOM 4807 C C . LEU A 1 586 ? 7.814 -18.955 27.169 1.00 88.94 586 LEU A C 1
ATOM 4809 O O . LEU A 1 586 ? 8.711 -19.012 26.329 1.00 88.94 586 LEU A O 1
ATOM 4813 N N . SER A 1 587 ? 6.733 -18.188 27.000 1.00 83.19 587 SER A N 1
ATOM 4814 C CA . SER A 1 587 ? 6.537 -17.334 25.827 1.00 83.19 587 SER A CA 1
ATOM 4815 C C . SER A 1 587 ? 7.571 -16.211 25.755 1.00 83.19 587 SER A C 1
ATOM 4817 O O . SER A 1 587 ? 8.038 -15.894 24.660 1.00 83.19 587 SER A O 1
ATOM 4819 N N . SER A 1 588 ? 7.938 -15.604 26.887 1.00 82.75 588 SER A N 1
ATOM 4820 C CA . SER A 1 588 ? 8.966 -14.559 26.912 1.00 82.75 588 SER A CA 1
ATOM 4821 C C . SER A 1 588 ? 10.346 -15.131 26.573 1.00 82.75 588 SER A C 1
ATOM 4823 O O . SER A 1 588 ? 11.061 -14.543 25.759 1.00 82.75 588 SER A O 1
ATOM 4825 N N . LEU A 1 589 ? 10.674 -16.323 27.087 1.00 90.94 589 LEU A N 1
ATOM 4826 C CA . LEU A 1 589 ? 11.903 -17.044 26.747 1.00 90.94 589 LEU A CA 1
ATOM 4827 C C . LEU A 1 589 ? 11.961 -17.403 25.254 1.00 90.94 589 LEU A C 1
ATOM 4829 O O . LEU A 1 589 ? 12.996 -17.229 24.610 1.00 90.94 589 LEU A O 1
ATOM 4833 N N . LEU A 1 590 ? 10.846 -17.871 24.684 1.00 87.56 590 LEU A N 1
ATOM 4834 C CA . LEU A 1 590 ? 10.768 -18.228 23.267 1.00 87.56 590 LEU A CA 1
ATOM 4835 C C . LEU A 1 590 ? 10.996 -17.003 22.371 1.00 87.56 590 LEU A C 1
ATOM 4837 O O . LEU A 1 590 ? 11.748 -17.080 21.401 1.00 87.56 590 LEU A O 1
ATOM 4841 N N . ASN A 1 591 ? 10.397 -15.864 22.730 1.00 84.62 591 ASN A N 1
ATOM 4842 C CA . ASN A 1 591 ? 10.581 -14.598 22.021 1.00 84.62 591 ASN A CA 1
ATOM 4843 C C . ASN A 1 591 ? 12.027 -14.094 22.109 1.00 84.62 591 ASN A C 1
ATOM 4845 O O . ASN A 1 591 ? 12.572 -13.625 21.110 1.00 84.62 591 ASN A O 1
ATOM 4849 N N . TYR A 1 592 ? 12.663 -14.236 23.273 1.00 91.19 592 TYR A N 1
ATOM 4850 C CA . TYR A 1 592 ? 14.078 -13.917 23.448 1.00 91.19 592 TYR A CA 1
ATOM 4851 C C . TYR A 1 592 ? 14.976 -14.789 22.555 1.00 91.19 592 TYR A C 1
ATOM 4853 O O . TYR A 1 592 ? 15.832 -14.268 21.843 1.00 91.19 592 TYR A O 1
ATOM 4861 N N . LEU A 1 593 ? 14.742 -16.106 22.509 1.00 88.00 593 LEU A N 1
ATOM 4862 C CA . LEU A 1 593 ? 15.489 -17.012 21.627 1.00 88.00 593 LEU A CA 1
ATOM 4863 C C . LEU A 1 593 ? 15.295 -16.672 20.143 1.00 88.00 593 LEU A C 1
ATOM 4865 O O . LEU A 1 593 ? 16.255 -16.689 19.375 1.00 88.00 593 LEU A O 1
ATOM 4869 N N . LEU A 1 594 ? 14.072 -16.327 19.737 1.00 83.31 594 LEU A N 1
ATOM 4870 C CA . LEU A 1 594 ? 13.767 -15.893 18.370 1.00 83.31 594 LEU A CA 1
ATOM 4871 C C . LEU A 1 594 ? 14.526 -14.612 17.995 1.00 83.31 594 LEU A C 1
ATOM 4873 O O . LEU A 1 594 ? 15.052 -14.502 16.884 1.00 83.31 594 LEU A O 1
ATOM 4877 N N . PHE A 1 595 ? 14.616 -13.666 18.930 1.00 88.56 595 PHE A N 1
ATOM 4878 C CA . PHE A 1 595 ? 15.387 -12.439 18.766 1.00 88.56 595 PHE A CA 1
ATOM 4879 C C . PHE A 1 595 ? 16.888 -12.723 18.597 1.00 88.56 595 PHE A C 1
ATOM 4881 O O . PHE A 1 595 ? 17.501 -12.226 17.648 1.00 88.56 595 PHE A O 1
ATOM 4888 N N . GLU A 1 596 ? 17.464 -13.582 19.440 1.00 91.19 596 GLU A N 1
ATOM 4889 C CA . GLU A 1 596 ? 18.871 -13.992 19.337 1.00 91.19 596 GLU A CA 1
ATOM 4890 C C . GLU A 1 596 ? 19.175 -14.710 18.013 1.00 91.19 596 GLU A C 1
ATOM 4892 O O . GLU A 1 596 ? 20.152 -14.381 17.338 1.00 91.19 596 GLU A O 1
ATOM 4897 N N . ILE A 1 597 ? 18.301 -15.620 17.564 1.00 86.56 597 ILE A N 1
ATOM 4898 C CA . ILE A 1 597 ? 18.438 -16.290 16.259 1.00 86.56 597 ILE A CA 1
ATOM 4899 C C . ILE A 1 597 ? 18.401 -15.270 15.114 1.00 86.56 597 ILE A C 1
ATOM 4901 O O . ILE A 1 597 ? 19.199 -15.358 14.175 1.00 86.56 597 ILE A O 1
ATOM 4905 N N . SER A 1 598 ? 17.512 -14.277 15.184 1.00 85.56 598 SER A N 1
ATOM 4906 C CA . SER A 1 598 ? 17.443 -13.199 14.193 1.00 85.56 598 SER A CA 1
ATOM 4907 C C . SER A 1 598 ? 18.742 -12.379 14.154 1.00 85.56 598 SER A C 1
ATOM 4909 O O . SER A 1 598 ? 19.259 -12.089 13.071 1.00 85.56 598 SER A O 1
ATOM 4911 N N . ASN A 1 599 ? 19.320 -12.050 15.312 1.00 84.25 599 ASN A N 1
ATOM 4912 C CA . ASN A 1 599 ? 20.593 -11.324 15.397 1.00 84.25 599 ASN A CA 1
ATOM 4913 C C . ASN A 1 599 ? 21.779 -12.152 14.884 1.00 84.25 599 ASN A C 1
ATOM 4915 O O . ASN A 1 599 ? 22.616 -11.632 14.138 1.00 84.25 599 ASN A O 1
ATOM 4919 N N . ALA A 1 600 ? 21.828 -13.444 15.216 1.00 85.31 600 ALA A N 1
ATOM 4920 C CA . ALA A 1 600 ? 22.828 -14.368 14.690 1.00 85.31 600 ALA A CA 1
ATOM 4921 C C . ALA A 1 600 ? 22.717 -14.486 13.162 1.00 85.31 600 ALA A C 1
ATOM 4923 O O . ALA A 1 600 ? 23.724 -14.406 12.464 1.00 85.31 600 ALA A O 1
ATOM 4924 N N . THR A 1 601 ? 21.492 -14.569 12.632 1.00 82.94 601 THR A N 1
ATOM 4925 C CA . THR A 1 601 ? 21.229 -14.622 11.184 1.00 82.94 601 THR A CA 1
ATOM 4926 C C . THR A 1 601 ? 21.676 -13.339 10.486 1.00 82.94 601 THR A C 1
ATOM 4928 O O . THR A 1 601 ? 22.340 -13.400 9.455 1.00 82.94 601 THR A O 1
ATOM 4931 N N . ARG A 1 602 ? 21.379 -12.162 11.057 1.00 82.81 602 ARG A N 1
ATOM 4932 C CA . ARG A 1 602 ? 21.880 -10.878 10.534 1.00 82.81 602 ARG A CA 1
ATOM 4933 C C . ARG A 1 602 ? 23.404 -10.816 10.535 1.00 82.81 602 ARG A C 1
ATOM 4935 O O . ARG A 1 602 ? 23.986 -10.372 9.551 1.00 82.81 602 ARG A O 1
ATOM 4942 N N . SER A 1 603 ? 24.042 -11.275 11.609 1.00 82.06 603 SER A N 1
ATOM 4943 C CA . SER A 1 603 ? 25.506 -11.310 11.707 1.00 82.06 603 SER A CA 1
ATOM 4944 C C . SER A 1 603 ? 26.115 -12.260 10.677 1.00 82.06 603 SER A C 1
ATOM 4946 O O . SER A 1 603 ? 27.079 -11.898 10.008 1.00 82.06 603 SER A O 1
ATOM 4948 N N . TYR A 1 604 ? 25.517 -13.439 10.492 1.00 79.56 604 TYR A N 1
ATOM 4949 C CA . TYR A 1 604 ? 25.913 -14.398 9.464 1.00 79.56 604 TYR A CA 1
ATOM 4950 C C . TYR A 1 604 ? 25.768 -13.810 8.060 1.00 79.56 604 TYR A C 1
ATOM 4952 O O . TYR A 1 604 ? 26.726 -13.845 7.298 1.00 79.56 604 TYR A O 1
ATOM 4960 N N . ASN A 1 605 ? 24.631 -13.183 7.748 1.00 78.56 605 ASN A N 1
ATOM 4961 C CA . ASN A 1 605 ? 24.425 -12.508 6.466 1.00 78.56 605 ASN A CA 1
ATOM 4962 C C . ASN A 1 605 ? 25.462 -11.404 6.244 1.00 78.56 605 ASN A C 1
ATOM 4964 O O . ASN A 1 605 ? 26.036 -11.332 5.169 1.00 78.56 605 ASN A O 1
ATOM 4968 N N . HIS A 1 606 ? 25.792 -10.614 7.269 1.00 80.25 606 HIS A N 1
ATOM 4969 C CA . HIS A 1 606 ? 26.867 -9.626 7.176 1.00 80.25 606 HIS A CA 1
ATOM 4970 C C . HIS A 1 606 ? 28.239 -10.251 6.888 1.00 80.25 606 HIS A C 1
ATOM 4972 O O . HIS A 1 606 ? 29.017 -9.677 6.127 1.00 80.25 606 HIS A O 1
ATOM 4978 N N . ILE A 1 607 ? 28.555 -11.404 7.487 1.00 76.81 607 ILE A N 1
ATOM 4979 C CA . ILE A 1 607 ? 29.793 -12.148 7.211 1.00 76.81 607 ILE A CA 1
ATOM 4980 C C . ILE A 1 607 ? 29.772 -12.691 5.777 1.00 76.81 607 ILE A C 1
ATOM 4982 O O . ILE A 1 607 ? 30.756 -12.527 5.059 1.00 76.81 607 ILE A O 1
ATOM 4986 N N . CYS A 1 608 ? 28.652 -13.271 5.342 1.00 72.06 608 CYS A N 1
ATOM 4987 C CA . CYS A 1 608 ? 28.451 -13.747 3.978 1.00 72.06 608 CYS A CA 1
ATOM 4988 C C . CYS A 1 608 ? 28.539 -12.615 2.960 1.00 72.06 608 CYS A C 1
ATOM 4990 O O . CYS A 1 608 ? 29.226 -12.789 1.971 1.00 72.06 608 CYS A O 1
ATOM 4992 N N . ASP A 1 609 ? 27.957 -11.444 3.200 1.00 76.62 609 ASP A N 1
ATOM 4993 C CA . ASP A 1 609 ? 28.074 -10.277 2.315 1.00 76.62 609 ASP A CA 1
ATOM 4994 C C . ASP A 1 609 ? 29.522 -9.767 2.237 1.00 76.62 609 ASP A C 1
ATOM 4996 O O . ASP A 1 609 ? 29.967 -9.257 1.206 1.00 76.62 609 ASP A O 1
ATOM 5000 N N . ARG A 1 610 ? 30.294 -9.930 3.319 1.00 75.88 610 ARG A N 1
ATOM 5001 C CA . ARG A 1 610 ? 31.728 -9.616 3.338 1.00 75.88 610 ARG A CA 1
ATOM 5002 C C . ARG A 1 610 ? 32.556 -10.646 2.566 1.00 75.88 610 ARG A C 1
ATOM 5004 O O . ARG A 1 610 ? 33.514 -10.253 1.909 1.00 75.88 610 ARG A O 1
ATOM 5011 N N . ALA A 1 611 ? 32.189 -11.924 2.644 1.00 68.06 611 ALA A N 1
ATOM 5012 C CA . ALA A 1 611 ? 32.871 -13.038 1.983 1.00 68.06 611 ALA A CA 1
ATOM 5013 C C . ALA A 1 611 ? 32.458 -13.217 0.504 1.00 68.06 611 ALA A C 1
ATOM 5015 O O . ALA A 1 611 ? 33.286 -13.549 -0.337 1.00 68.06 611 ALA A O 1
ATOM 5016 N N . ASN A 1 612 ? 31.206 -12.914 0.153 1.00 52.09 612 ASN A N 1
ATOM 5017 C CA . ASN A 1 612 ? 30.621 -13.020 -1.190 1.00 52.09 612 ASN A CA 1
ATOM 5018 C C . ASN A 1 612 ? 30.999 -11.851 -2.110 1.00 52.09 612 ASN A C 1
ATOM 5020 O O . ASN A 1 612 ? 30.447 -11.727 -3.203 1.00 52.09 612 ASN A O 1
ATOM 5024 N N . ARG A 1 613 ? 31.993 -11.036 -1.730 1.00 55.62 613 ARG A N 1
ATOM 5025 C CA . ARG A 1 613 ? 32.736 -10.268 -2.735 1.00 55.62 613 ARG A CA 1
ATOM 5026 C C . ARG A 1 613 ? 33.475 -11.180 -3.726 1.00 55.62 613 ARG A C 1
ATOM 5028 O O . ARG A 1 613 ? 33.779 -10.683 -4.799 1.00 55.62 613 ARG A O 1
ATOM 5035 N N . ASP A 1 614 ? 33.633 -12.483 -3.437 1.00 47.56 614 ASP A N 1
ATOM 5036 C CA . ASP A 1 614 ? 34.271 -13.436 -4.362 1.00 47.56 614 ASP A CA 1
ATOM 5037 C C . ASP A 1 614 ? 33.472 -14.709 -4.733 1.00 47.56 614 ASP A C 1
ATOM 5039 O O . ASP A 1 614 ? 33.881 -15.411 -5.655 1.00 47.56 614 ASP A O 1
ATOM 5043 N N . MET A 1 615 ? 32.322 -15.041 -4.125 1.00 47.53 615 MET A N 1
ATOM 5044 C CA . MET A 1 615 ? 31.547 -16.236 -4.530 1.00 47.53 615 MET A CA 1
ATOM 5045 C C . MET A 1 615 ? 30.029 -16.062 -4.404 1.00 47.53 615 MET A C 1
ATOM 5047 O O . MET A 1 615 ? 29.521 -15.415 -3.500 1.00 47.53 615 MET A O 1
ATOM 5051 N N . THR A 1 616 ? 29.284 -16.637 -5.351 1.00 43.44 616 THR A N 1
ATOM 5052 C CA . THR A 1 616 ? 27.827 -16.507 -5.486 1.00 43.44 616 THR A CA 1
ATOM 5053 C C . THR A 1 616 ? 27.132 -17.796 -5.056 1.00 43.44 616 THR A C 1
ATOM 5055 O O . THR A 1 616 ? 27.245 -18.796 -5.749 1.00 43.44 616 THR A O 1
ATOM 5058 N N . MET A 1 617 ? 26.405 -17.777 -3.932 1.00 45.44 617 MET A N 1
ATOM 5059 C CA . MET A 1 617 ? 25.252 -18.648 -3.613 1.00 45.44 617 MET A CA 1
ATOM 5060 C C . MET A 1 617 ? 24.639 -18.174 -2.286 1.00 45.44 617 MET A C 1
ATOM 5062 O O . MET A 1 617 ? 25.342 -18.058 -1.287 1.00 45.44 617 MET A O 1
ATOM 5066 N N . ASN A 1 618 ? 23.338 -17.867 -2.276 1.00 38.12 618 ASN A N 1
ATOM 5067 C CA . ASN A 1 618 ? 22.659 -17.244 -1.135 1.00 38.12 618 ASN A CA 1
ATOM 5068 C C . ASN A 1 618 ? 21.435 -18.089 -0.716 1.00 38.12 618 ASN A C 1
ATOM 5070 O O . ASN A 1 618 ? 20.468 -18.151 -1.483 1.00 38.12 618 ASN A O 1
ATOM 5074 N N . PRO A 1 619 ? 21.432 -18.757 0.453 1.00 45.03 619 PRO A N 1
ATOM 5075 C CA . PRO A 1 619 ? 20.252 -19.452 0.958 1.00 45.03 619 PRO A CA 1
ATOM 5076 C C . PRO A 1 619 ? 19.303 -18.466 1.657 1.00 45.03 619 PRO A C 1
ATOM 5078 O O . PRO A 1 619 ? 19.701 -17.700 2.530 1.00 45.03 619 PRO A O 1
ATOM 5081 N N . ARG A 1 620 ? 18.017 -18.487 1.288 1.00 39.16 620 ARG A N 1
ATOM 5082 C CA . ARG A 1 620 ? 16.968 -17.691 1.948 1.00 39.16 620 ARG A CA 1
ATOM 5083 C C . ARG A 1 620 ? 16.368 -18.475 3.114 1.00 39.16 620 ARG A C 1
ATOM 5085 O O . ARG A 1 620 ? 15.781 -19.530 2.890 1.00 39.16 620 ARG A O 1
ATOM 5092 N N . PHE A 1 621 ? 16.433 -17.922 4.323 1.00 44.53 621 PHE A N 1
ATOM 5093 C CA . PHE A 1 621 ? 15.660 -18.397 5.474 1.00 44.53 621 PHE A CA 1
ATOM 5094 C C . PHE A 1 621 ? 14.486 -17.455 5.759 1.00 44.53 621 PHE A C 1
ATOM 5096 O O . PHE A 1 621 ? 14.638 -16.234 5.753 1.00 44.53 621 PHE A O 1
ATOM 5103 N N . ILE A 1 622 ? 13.309 -18.038 5.994 1.00 40.00 622 ILE A N 1
ATOM 5104 C CA . ILE A 1 622 ? 12.065 -17.333 6.322 1.00 40.00 622 ILE A CA 1
ATOM 5105 C C . ILE A 1 622 ? 11.845 -17.468 7.837 1.00 40.00 622 ILE A C 1
ATOM 5107 O O . ILE A 1 622 ? 11.754 -18.599 8.317 1.00 40.00 622 ILE A O 1
ATOM 5111 N N . PRO A 1 623 ? 11.761 -16.369 8.608 1.00 40.81 623 PRO A N 1
ATOM 5112 C CA . PRO A 1 623 ? 11.474 -16.451 10.036 1.00 40.81 623 PRO A CA 1
ATOM 5113 C C . PRO A 1 623 ? 10.017 -16.872 10.276 1.00 40.81 623 PRO A C 1
ATOM 5115 O O . PRO A 1 623 ? 9.090 -16.323 9.678 1.00 40.81 623 PRO A O 1
ATOM 5118 N N . ILE A 1 624 ? 9.822 -17.844 11.169 1.00 37.25 624 ILE A N 1
ATOM 5119 C CA . ILE A 1 624 ? 8.506 -18.302 11.629 1.00 37.25 624 ILE A CA 1
ATOM 5120 C C . ILE A 1 624 ? 8.192 -17.579 12.939 1.00 37.25 624 ILE A C 1
ATOM 5122 O O . ILE A 1 624 ? 8.868 -17.790 13.942 1.00 37.25 624 ILE A O 1
ATOM 5126 N N . PHE A 1 625 ? 7.156 -16.743 12.937 1.00 40.47 625 PHE A N 1
ATOM 5127 C CA . PHE A 1 625 ? 6.603 -16.144 14.151 1.00 40.47 625 PHE A CA 1
ATOM 5128 C C . PHE A 1 625 ? 5.507 -17.058 14.704 1.00 40.47 625 PHE A C 1
ATOM 5130 O O . PHE A 1 625 ? 4.521 -17.331 14.019 1.00 40.47 625 PHE A O 1
ATOM 5137 N N . VAL A 1 626 ? 5.670 -17.540 15.936 1.00 36.03 626 VAL A N 1
ATOM 5138 C CA . VAL A 1 626 ? 4.646 -18.339 16.621 1.00 36.03 626 VAL A CA 1
ATOM 5139 C C . VAL A 1 626 ? 3.730 -17.390 17.389 1.00 36.03 626 VAL A C 1
ATOM 5141 O O . VAL A 1 626 ? 4.095 -16.884 18.445 1.00 36.03 626 VAL A O 1
ATOM 5144 N N . TYR A 1 627 ? 2.535 -17.141 16.853 1.00 40.06 627 TYR A N 1
ATOM 5145 C CA . TYR A 1 627 ? 1.463 -16.463 17.582 1.00 40.06 627 TYR A CA 1
ATOM 5146 C C . TYR A 1 627 ? 0.681 -17.494 18.400 1.00 40.06 627 TYR A C 1
ATOM 5148 O O . TYR A 1 627 ? -0.023 -18.337 17.843 1.00 40.06 627 TYR A O 1
ATOM 5156 N N . LEU A 1 628 ? 0.790 -17.424 19.726 1.00 36.94 628 LEU A N 1
ATOM 5157 C CA . LEU A 1 628 ? -0.104 -18.144 20.630 1.00 36.94 628 LEU A CA 1
ATOM 5158 C C . LEU A 1 628 ? -1.444 -17.407 20.671 1.00 36.94 628 LEU A C 1
ATOM 5160 O O . LEU A 1 628 ? -1.591 -16.386 21.334 1.00 36.94 628 LEU A O 1
ATOM 5164 N N . ASN A 1 629 ? -2.416 -17.923 19.922 1.00 37.62 629 ASN A N 1
ATOM 5165 C CA . ASN A 1 629 ? -3.789 -17.445 19.967 1.00 37.62 629 ASN A CA 1
ATOM 5166 C C . ASN A 1 629 ? -4.466 -18.054 21.204 1.00 37.62 629 ASN A C 1
ATOM 5168 O O . ASN A 1 629 ? -4.961 -19.180 21.161 1.00 37.62 629 ASN A O 1
ATOM 5172 N N . THR A 1 630 ? -4.423 -17.353 22.335 1.00 41.38 630 THR A N 1
ATOM 5173 C CA . THR A 1 630 ? -5.187 -17.746 23.521 1.00 41.38 630 THR A CA 1
ATOM 5174 C C . THR A 1 630 ? -6.642 -17.370 23.280 1.00 41.38 630 THR A C 1
ATOM 5176 O O . THR A 1 630 ? -6.998 -16.193 23.325 1.00 41.38 630 THR A O 1
ATOM 5179 N N . ALA A 1 631 ? -7.476 -18.366 22.982 1.00 37.78 631 ALA A N 1
ATOM 5180 C CA . ALA A 1 631 ? -8.920 -18.203 23.003 1.00 37.78 631 ALA A CA 1
ATOM 5181 C C . ALA A 1 631 ? -9.322 -17.720 24.405 1.00 37.78 631 ALA A C 1
ATOM 5183 O O . ALA A 1 631 ? -9.203 -18.453 25.387 1.00 37.78 631 ALA A O 1
ATOM 5184 N N . ASN A 1 632 ? -9.722 -16.453 24.502 1.00 42.03 632 ASN A N 1
ATOM 5185 C CA . ASN A 1 632 ? -10.376 -15.922 25.687 1.00 42.03 632 ASN A CA 1
ATOM 5186 C C . ASN A 1 632 ? -11.778 -16.538 25.751 1.00 42.03 632 ASN A C 1
ATOM 5188 O O . ASN A 1 632 ? -12.733 -15.971 25.226 1.00 42.03 632 ASN A O 1
ATOM 5192 N N . ASP A 1 633 ? -11.894 -17.697 26.398 1.00 41.28 633 ASP A N 1
ATOM 5193 C CA . ASP A 1 633 ? -13.167 -18.194 26.923 1.00 41.28 633 ASP A CA 1
ATOM 5194 C C . ASP A 1 633 ? -13.542 -17.329 28.132 1.00 41.28 633 ASP A C 1
ATOM 5196 O O . ASP A 1 633 ? -13.298 -17.677 29.287 1.00 41.28 633 ASP A O 1
ATOM 5200 N N . SER A 1 634 ? -14.062 -16.133 27.861 1.00 42.69 634 SER A N 1
ATOM 5201 C CA . SER A 1 634 ? -14.487 -15.169 28.877 1.00 42.69 634 SER A CA 1
ATOM 5202 C C . SER A 1 634 ? -16.007 -15.008 28.933 1.00 42.69 634 SER A C 1
ATOM 5204 O O . SER A 1 634 ? -16.458 -13.892 29.150 1.00 42.69 634 SER A O 1
ATOM 5206 N N . ASN A 1 635 ? -16.797 -16.071 28.705 1.00 41.91 635 ASN A N 1
ATOM 5207 C CA . ASN A 1 635 ? -18.268 -15.962 28.703 1.00 41.91 635 ASN A CA 1
ATOM 5208 C C . ASN A 1 635 ? -19.079 -17.133 29.305 1.00 41.91 635 ASN A C 1
ATOM 5210 O O . ASN A 1 635 ? -20.298 -17.096 29.200 1.00 41.91 635 ASN A O 1
ATOM 5214 N N . ASP A 1 636 ? -18.478 -18.108 30.000 1.00 40.19 636 ASP A N 1
ATOM 5215 C CA . ASP A 1 636 ? -19.231 -19.247 30.578 1.00 40.19 636 ASP A CA 1
ATOM 5216 C C . ASP A 1 636 ? -19.248 -19.295 32.125 1.00 40.19 636 ASP A C 1
ATOM 5218 O O . ASP A 1 636 ? -19.358 -20.361 32.726 1.00 40.19 636 ASP A O 1
ATOM 5222 N N . GLU A 1 637 ? -19.193 -18.143 32.802 1.00 38.28 637 GLU A N 1
ATOM 5223 C CA . GLU A 1 637 ? -19.484 -18.041 34.247 1.00 38.28 637 GLU A CA 1
ATOM 5224 C C . GLU A 1 637 ? -20.662 -17.084 34.518 1.00 38.28 637 GLU A C 1
ATOM 5226 O O . GLU A 1 637 ? -20.544 -16.131 35.275 1.00 38.28 637 GLU A O 1
ATOM 5231 N N . GLU A 1 638 ? -21.821 -17.338 33.902 1.00 40.97 638 GLU A N 1
ATOM 5232 C CA . GLU A 1 638 ? -23.114 -16.880 34.437 1.00 40.97 638 GLU A CA 1
ATOM 5233 C C . GLU A 1 638 ? -24.265 -17.775 33.932 1.00 40.97 638 GLU A C 1
ATOM 5235 O O . GLU A 1 638 ? -24.935 -17.478 32.940 1.00 40.97 638 GLU A O 1
ATOM 5240 N N . LYS A 1 639 ? -24.469 -18.919 34.604 1.00 34.53 639 LYS A N 1
ATOM 5241 C CA . LYS A 1 639 ? -25.750 -19.643 34.688 1.00 34.53 639 LYS A CA 1
ATOM 5242 C C . LYS A 1 639 ? -25.771 -20.650 35.829 1.00 34.53 639 LYS A C 1
ATOM 5244 O O . LYS A 1 639 ? -24.813 -21.446 35.927 1.00 34.53 639 LYS A O 1
#